Protein AF-A0A2G5SIF4-F1 (afdb_monomer)

Structure (mmCIF, N/CA/C/O backbone):
data_AF-A0A2G5SIF4-F1
#
_entry.id   AF-A0A2G5SIF4-F1
#
loop_
_atom_site.group_PDB
_atom_site.id
_atom_site.type_symbol
_atom_site.label_atom_id
_atom_site.label_alt_id
_atom_site.label_comp_id
_atom_site.label_asym_id
_atom_site.label_entity_id
_atom_site.label_seq_id
_atom_site.pdbx_PDB_ins_code
_atom_site.Cartn_x
_atom_site.Cartn_y
_atom_site.Cartn_z
_atom_site.occupancy
_atom_site.B_iso_or_equiv
_atom_site.auth_seq_id
_atom_site.auth_comp_id
_atom_site.auth_asym_id
_atom_site.auth_atom_id
_atom_site.pdbx_PDB_model_num
ATOM 1 N N . MET A 1 1 ? 8.459 22.445 -14.267 1.00 32.84 1 MET A N 1
ATOM 2 C CA . MET A 1 1 ? 8.542 21.747 -12.961 1.00 32.84 1 MET A CA 1
ATOM 3 C C . MET A 1 1 ? 7.719 20.440 -12.901 1.00 32.84 1 MET A C 1
ATOM 5 O O . MET A 1 1 ? 7.501 19.944 -11.806 1.00 32.84 1 MET A O 1
ATOM 9 N N . LYS A 1 2 ? 7.278 19.852 -14.036 1.00 36.00 2 LYS A N 1
ATOM 10 C CA . LYS A 1 2 ? 6.342 18.701 -14.075 1.00 36.00 2 LYS A CA 1
ATOM 11 C C . LYS A 1 2 ? 6.966 17.329 -14.417 1.00 36.00 2 LYS A C 1
ATOM 13 O O . LYS A 1 2 ? 6.251 16.337 -14.347 1.00 36.00 2 LYS A O 1
ATOM 18 N N . ASP A 1 3 ? 8.260 17.244 -14.741 1.00 45.50 3 ASP A N 1
ATOM 19 C CA . ASP A 1 3 ? 8.836 16.005 -15.308 1.00 45.50 3 ASP A CA 1
ATOM 20 C C . ASP A 1 3 ? 9.662 15.147 -14.332 1.00 45.50 3 ASP A C 1
ATOM 22 O O . ASP A 1 3 ? 9.713 13.929 -14.488 1.00 45.50 3 ASP A O 1
ATOM 26 N N . ALA A 1 4 ? 10.202 15.728 -13.255 1.00 43.22 4 ALA A N 1
ATOM 27 C CA . ALA A 1 4 ? 11.100 15.023 -12.329 1.00 43.22 4 ALA A CA 1
ATOM 28 C C . ALA A 1 4 ? 10.438 13.890 -11.508 1.00 43.22 4 ALA A C 1
ATOM 30 O O . ALA A 1 4 ? 11.137 13.067 -10.922 1.00 43.22 4 ALA A O 1
ATOM 31 N N . SER A 1 5 ? 9.102 13.828 -11.425 1.00 51.75 5 SER A N 1
ATOM 32 C CA . SER A 1 5 ? 8.394 12.795 -10.645 1.00 51.75 5 SER A CA 1
ATOM 33 C C . SER A 1 5 ? 8.294 11.442 -11.358 1.00 51.75 5 SER A C 1
ATOM 35 O O . SER A 1 5 ? 8.234 10.402 -10.710 1.00 51.75 5 SER A O 1
ATOM 37 N N . TRP A 1 6 ? 8.341 11.416 -12.689 1.00 52.66 6 TRP A N 1
ATOM 38 C CA . TRP A 1 6 ? 8.157 10.181 -13.462 1.00 52.66 6 TRP A CA 1
ATOM 39 C C . TRP A 1 6 ? 9.467 9.521 -13.905 1.00 52.66 6 TRP A C 1
ATOM 41 O O . TRP A 1 6 ? 9.487 8.329 -14.219 1.00 52.66 6 TRP A O 1
ATOM 51 N N . GLU A 1 7 ? 10.576 10.262 -13.871 1.00 56.25 7 GLU A N 1
ATOM 52 C CA . GLU A 1 7 ? 11.922 9.755 -14.170 1.00 56.25 7 GLU A CA 1
ATOM 53 C C . GLU A 1 7 ? 12.342 8.614 -13.228 1.00 56.25 7 GLU A C 1
ATOM 55 O O . GLU A 1 7 ? 13.034 7.685 -13.647 1.00 56.25 7 GLU A O 1
ATOM 60 N N . GLY A 1 8 ? 11.866 8.620 -11.977 1.00 56.75 8 GLY A N 1
ATOM 61 C CA . GLY A 1 8 ? 12.125 7.549 -11.010 1.00 56.75 8 GLY A CA 1
ATOM 62 C C . GLY A 1 8 ? 11.567 6.194 -11.454 1.00 56.75 8 GLY A C 1
ATOM 63 O O . GLY A 1 8 ? 12.302 5.214 -11.460 1.00 56.75 8 GLY A O 1
ATOM 64 N N . LEU A 1 9 ? 10.307 6.130 -11.900 1.00 56.56 9 LEU A N 1
ATOM 65 C CA . LEU A 1 9 ? 9.725 4.883 -12.415 1.00 56.56 9 LEU A CA 1
ATOM 66 C C . LEU A 1 9 ? 10.326 4.490 -13.770 1.00 56.56 9 LEU A C 1
ATOM 68 O O . LEU A 1 9 ? 10.638 3.324 -13.982 1.00 56.56 9 LEU A O 1
ATOM 72 N N . SER A 1 10 ? 10.542 5.452 -14.673 1.00 54.28 10 SER A N 1
ATOM 73 C CA . SER A 1 10 ? 11.181 5.181 -15.968 1.00 54.28 10 SER A CA 1
ATOM 74 C C . SER A 1 10 ? 12.583 4.585 -15.787 1.00 54.28 10 SER A C 1
ATOM 76 O O . SER A 1 10 ? 12.900 3.555 -16.375 1.00 54.28 10 SER A O 1
ATOM 78 N N . SER A 1 11 ? 13.402 5.149 -14.894 1.00 56.66 11 SER A N 1
ATOM 79 C CA . SER A 1 11 ? 14.743 4.625 -14.604 1.00 56.66 11 SER A CA 1
ATOM 80 C C . SER A 1 11 ? 14.734 3.228 -13.973 1.00 56.66 11 SER A C 1
ATOM 82 O O . SER A 1 11 ? 15.665 2.463 -14.225 1.00 56.66 11 SER A O 1
ATOM 84 N N . MET A 1 12 ? 13.682 2.848 -13.232 1.00 58.16 12 MET A N 1
ATOM 85 C CA . MET A 1 12 ? 13.512 1.458 -12.789 1.00 58.16 12 MET A CA 1
ATOM 86 C C . MET A 1 12 ? 13.312 0.502 -13.967 1.00 58.16 12 MET A C 1
ATOM 88 O O . MET A 1 12 ? 13.787 -0.629 -13.913 1.00 58.16 12 MET A O 1
ATOM 92 N N . VAL A 1 13 ? 12.612 0.941 -15.021 1.00 51.81 13 VAL A N 1
ATOM 93 C CA . VAL A 1 13 ? 12.235 0.076 -16.149 1.00 51.81 13 VAL A CA 1
ATOM 94 C C . VAL A 1 13 ? 13.244 0.104 -17.305 1.00 51.81 13 VAL A C 1
ATOM 96 O O . VAL A 1 13 ? 13.368 -0.870 -18.036 1.00 51.81 13 VAL A O 1
ATOM 99 N N . VAL A 1 14 ? 14.033 1.171 -17.452 1.00 44.25 14 VAL A N 1
ATOM 100 C CA . VAL A 1 14 ? 15.024 1.337 -18.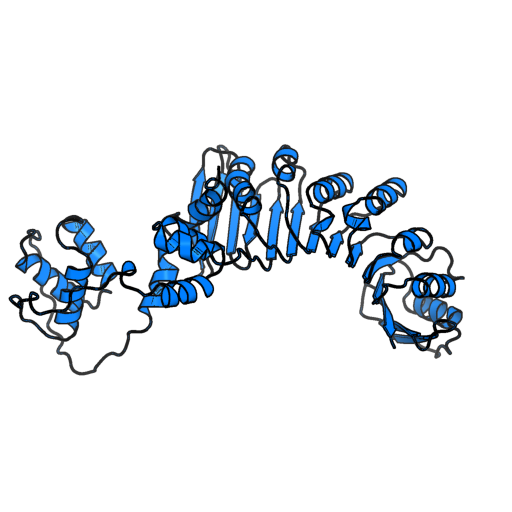539 1.00 44.25 14 VAL A CA 1
ATOM 101 C C . VAL A 1 14 ? 16.306 0.500 -18.330 1.00 44.25 14 VAL A C 1
ATOM 103 O O . VAL A 1 14 ? 17.161 0.425 -19.219 1.00 44.25 14 VAL A O 1
ATOM 106 N N . SER A 1 15 ? 16.440 -0.221 -17.206 1.00 41.44 15 SER A N 1
ATOM 107 C CA . SER A 1 15 ? 17.472 -1.262 -17.092 1.00 41.44 15 SER A CA 1
ATOM 108 C C . SER A 1 15 ? 17.256 -2.306 -18.202 1.00 41.44 15 SER A C 1
ATOM 110 O O . SER A 1 15 ? 16.169 -2.863 -18.340 1.00 41.44 15 SER A O 1
ATOM 112 N N . HIS A 1 16 ? 18.269 -2.517 -19.052 1.00 36.81 16 HIS A N 1
ATOM 113 C CA . HIS A 1 16 ? 18.190 -3.178 -20.372 1.00 36.81 16 HIS A CA 1
ATOM 114 C C . HIS A 1 16 ? 17.615 -4.620 -20.395 1.00 36.81 16 HIS A C 1
ATOM 116 O O . HIS A 1 16 ? 17.480 -5.217 -21.461 1.00 36.81 16 HIS A O 1
ATOM 122 N N . SER A 1 17 ? 17.256 -5.192 -19.247 1.00 38.34 17 SER A N 1
ATOM 123 C CA . SER A 1 17 ? 16.658 -6.522 -19.074 1.00 38.34 17 SER A CA 1
ATOM 124 C C . SER A 1 17 ? 15.122 -6.541 -19.085 1.00 38.34 17 SER A C 1
ATOM 126 O O . SER A 1 17 ? 14.536 -7.597 -19.316 1.00 38.34 17 SER A O 1
ATOM 128 N N . LEU A 1 18 ? 14.452 -5.406 -18.848 1.00 39.19 18 LEU A N 1
ATOM 129 C CA . LEU A 1 18 ? 12.991 -5.343 -18.660 1.00 39.19 18 LEU A CA 1
ATOM 130 C C . LEU A 1 18 ? 12.200 -5.188 -19.972 1.00 39.19 18 LEU A C 1
ATOM 132 O O . LEU A 1 18 ? 10.973 -5.184 -19.964 1.00 39.19 18 LEU A O 1
ATOM 136 N N . ILE A 1 19 ? 12.900 -5.109 -21.108 1.00 41.94 19 ILE A N 1
ATOM 137 C CA . ILE A 1 19 ? 12.333 -4.934 -22.458 1.00 41.94 19 ILE A CA 1
ATOM 138 C C . ILE A 1 19 ? 11.740 -6.255 -23.001 1.00 41.94 19 ILE A C 1
ATOM 140 O O . ILE A 1 19 ? 10.790 -6.260 -23.784 1.00 41.94 19 ILE A O 1
ATOM 144 N N . LEU A 1 20 ? 12.273 -7.397 -22.557 1.00 37.75 20 LEU A N 1
ATOM 145 C CA . LEU A 1 20 ? 11.946 -8.736 -23.068 1.00 37.75 20 LEU A CA 1
ATOM 146 C C . LEU A 1 20 ? 10.493 -9.218 -22.832 1.00 37.75 20 LEU A C 1
ATOM 148 O O . LEU A 1 20 ? 9.944 -9.846 -23.741 1.00 37.75 20 LEU A O 1
ATOM 152 N N . PRO A 1 21 ? 9.835 -8.967 -21.680 1.00 40.22 21 PRO A N 1
ATOM 153 C CA . PRO A 1 21 ? 8.521 -9.556 -21.393 1.00 40.22 21 PRO A CA 1
ATOM 154 C C . PRO A 1 21 ? 7.366 -8.943 -22.199 1.00 40.22 21 PRO A C 1
ATOM 156 O O . PRO A 1 21 ? 6.458 -9.666 -22.612 1.00 40.22 21 PRO A O 1
ATOM 159 N N . VAL A 1 22 ? 7.408 -7.630 -22.462 1.00 39.03 22 VAL A N 1
ATOM 160 C CA . VAL A 1 22 ? 6.362 -6.919 -23.224 1.00 39.03 22 VAL A CA 1
ATOM 161 C C . VAL A 1 22 ? 6.399 -7.331 -24.698 1.00 39.03 22 VAL A C 1
ATOM 163 O O . VAL A 1 22 ? 5.361 -7.636 -25.281 1.00 39.03 22 VAL A O 1
ATOM 166 N N . TYR A 1 23 ? 7.601 -7.453 -25.270 1.00 36.59 23 TYR A N 1
ATOM 167 C CA . TYR A 1 23 ? 7.795 -7.952 -26.633 1.00 36.59 23 TYR A CA 1
ATOM 168 C C . TYR A 1 23 ? 7.363 -9.422 -26.783 1.00 36.59 23 TYR A C 1
ATOM 170 O O . TYR A 1 23 ? 6.705 -9.779 -27.758 1.00 36.59 23 TYR A O 1
ATOM 178 N N . ARG A 1 24 ? 7.651 -10.285 -25.793 1.00 35.28 24 ARG A N 1
ATOM 179 C CA . ARG A 1 24 ? 7.258 -11.708 -25.833 1.00 35.28 24 ARG A CA 1
ATOM 180 C C . ARG A 1 24 ? 5.745 -11.927 -25.837 1.00 35.28 24 ARG A C 1
ATOM 182 O O . ARG A 1 24 ? 5.283 -12.825 -26.533 1.00 35.28 24 ARG A O 1
ATOM 189 N N . ARG A 1 2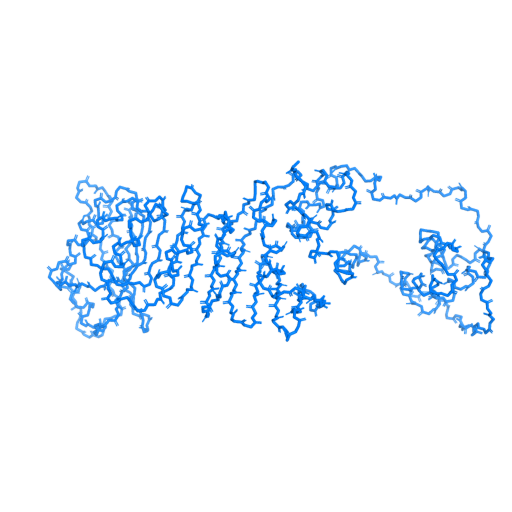5 ? 4.968 -11.128 -25.092 1.00 35.59 25 ARG A N 1
ATOM 190 C CA . ARG A 1 25 ? 3.496 -11.244 -25.096 1.00 35.59 25 ARG A CA 1
ATOM 191 C C . ARG A 1 25 ? 2.869 -10.855 -26.437 1.00 35.59 25 ARG A C 1
ATOM 193 O O . ARG A 1 25 ? 1.832 -11.407 -26.778 1.00 35.59 25 ARG A O 1
ATOM 200 N N . LEU A 1 26 ? 3.501 -9.963 -27.198 1.00 35.75 26 LEU A N 1
ATOM 201 C CA . LEU A 1 26 ? 3.040 -9.575 -28.536 1.00 35.75 26 LEU A CA 1
ATOM 202 C C . LEU A 1 26 ? 3.408 -10.612 -29.613 1.00 35.75 26 LEU A C 1
ATOM 204 O O . LEU A 1 26 ? 2.636 -10.818 -30.541 1.00 35.75 26 LEU A O 1
ATOM 208 N N . ILE A 1 27 ? 4.544 -11.304 -29.468 1.00 36.66 27 ILE A N 1
ATOM 209 C CA . ILE A 1 27 ? 5.051 -12.271 -30.463 1.00 36.66 27 ILE A CA 1
ATOM 210 C C . ILE A 1 27 ? 4.346 -13.642 -30.395 1.00 36.66 27 ILE A C 1
ATOM 212 O O . ILE A 1 27 ? 4.272 -14.351 -31.394 1.00 36.66 27 ILE A O 1
ATOM 216 N N . LEU A 1 28 ? 3.789 -14.041 -29.247 1.00 30.17 28 LEU A N 1
ATOM 217 C CA . LEU A 1 28 ? 3.235 -15.396 -29.055 1.00 30.17 28 LEU A CA 1
ATOM 218 C C . LEU A 1 28 ? 1.929 -15.702 -29.823 1.00 30.17 28 LEU A C 1
ATOM 220 O O . LEU A 1 28 ? 1.445 -16.827 -29.752 1.00 30.17 28 LEU A O 1
ATOM 224 N N . LEU A 1 29 ? 1.372 -14.752 -30.580 1.00 30.72 29 LEU A N 1
ATOM 225 C CA . LEU A 1 29 ? 0.118 -14.923 -31.329 1.00 30.72 29 LEU A CA 1
ATOM 226 C C . LEU A 1 29 ? 0.270 -15.540 -32.740 1.00 30.72 29 LEU A C 1
ATOM 228 O O . LEU A 1 29 ? -0.743 -15.712 -33.409 1.00 30.72 29 LEU A O 1
ATOM 232 N N . GLN A 1 30 ? 1.479 -15.890 -33.207 1.00 34.78 30 GLN A N 1
ATOM 233 C CA . GLN A 1 30 ? 1.716 -16.242 -34.626 1.00 34.78 30 GLN A CA 1
ATOM 234 C C . GLN A 1 30 ? 2.180 -17.680 -34.949 1.00 34.78 30 GLN A C 1
ATOM 236 O O . GLN A 1 30 ? 2.538 -17.949 -36.091 1.00 34.78 30 GLN A O 1
ATOM 241 N N . PHE A 1 31 ? 2.159 -18.645 -34.025 1.00 34.97 31 PHE A N 1
ATOM 242 C CA . PHE A 1 31 ? 2.764 -19.963 -34.304 1.00 34.97 31 PHE A CA 1
ATOM 243 C C . PHE A 1 31 ? 1.753 -21.062 -34.691 1.00 34.97 31 PHE A C 1
ATOM 245 O O . PHE A 1 31 ? 1.164 -21.704 -33.824 1.00 34.97 31 PHE A O 1
ATOM 252 N N . TYR A 1 32 ? 1.630 -21.342 -35.997 1.00 32.59 32 TYR A N 1
ATOM 253 C CA . TYR A 1 32 ? 1.151 -22.622 -36.547 1.00 32.59 32 TYR A CA 1
ATOM 254 C C . TYR A 1 32 ? 2.157 -23.116 -37.602 1.00 32.59 32 TYR A C 1
ATOM 256 O O . TYR A 1 32 ? 2.567 -22.341 -38.459 1.00 32.59 32 TYR A O 1
ATOM 264 N N . ILE A 1 33 ? 2.588 -24.380 -37.522 1.00 40.59 33 ILE A N 1
ATOM 265 C CA . ILE A 1 33 ? 3.642 -24.970 -38.375 1.00 40.59 33 ILE A CA 1
ATOM 266 C C . ILE A 1 33 ? 2.988 -25.856 -39.453 1.00 40.59 33 ILE A C 1
ATOM 268 O O . ILE A 1 33 ? 2.401 -26.877 -39.088 1.00 40.59 33 ILE A O 1
ATOM 272 N N . PRO A 1 34 ? 3.094 -25.544 -40.761 1.00 32.78 34 PRO A N 1
ATOM 273 C CA . PRO A 1 34 ? 2.599 -26.428 -41.815 1.00 32.78 34 PRO A CA 1
ATOM 274 C C . PRO A 1 34 ? 3.562 -27.604 -42.116 1.00 32.78 34 PRO A C 1
ATOM 276 O O . PRO A 1 34 ? 4.774 -27.393 -42.187 1.00 32.78 34 PRO A O 1
ATOM 279 N N . PRO A 1 35 ? 3.069 -28.839 -42.351 1.00 33.56 35 PRO A N 1
ATOM 280 C CA . PRO A 1 35 ? 3.905 -30.049 -42.442 1.00 33.56 35 PRO A CA 1
ATOM 281 C C . PRO A 1 35 ? 4.745 -30.271 -43.720 1.00 33.56 35 PRO A C 1
ATOM 283 O O . PRO A 1 35 ? 5.368 -31.326 -43.826 1.00 33.56 35 PRO A O 1
ATOM 286 N N . TRP A 1 36 ? 4.752 -29.373 -44.713 1.00 38.34 36 TRP A N 1
ATOM 287 C CA . TRP A 1 36 ? 5.192 -29.717 -46.084 1.00 38.34 36 TRP A CA 1
ATOM 288 C C . TRP A 1 36 ? 6.497 -29.081 -46.607 1.00 38.34 36 TRP A C 1
ATOM 290 O O . TRP A 1 36 ? 6.801 -29.266 -47.785 1.00 38.34 36 TRP A O 1
ATOM 300 N N . LEU A 1 37 ? 7.316 -28.384 -45.804 1.00 36.91 37 LEU A N 1
ATOM 301 C CA . LEU A 1 37 ? 8.562 -27.790 -46.333 1.00 36.91 37 LEU A CA 1
ATOM 302 C C . LEU A 1 37 ? 9.764 -28.772 -46.370 1.00 36.91 37 LEU A C 1
ATOM 304 O O . LEU A 1 37 ? 10.088 -29.387 -45.348 1.00 36.91 37 LEU A O 1
ATOM 308 N N . PRO A 1 38 ? 10.488 -28.908 -47.504 1.00 34.62 38 PRO A N 1
ATOM 309 C CA . PRO A 1 38 ? 11.633 -29.813 -47.617 1.00 34.62 38 PRO A CA 1
ATOM 310 C C . PRO A 1 38 ? 12.871 -29.317 -46.850 1.00 34.62 38 PRO A C 1
ATOM 312 O O . PRO A 1 38 ? 13.328 -28.189 -47.026 1.00 34.62 38 PRO A O 1
ATOM 315 N N . LYS A 1 39 ? 13.497 -30.210 -46.071 1.00 38.00 39 LYS A N 1
ATOM 316 C CA . LYS A 1 39 ? 14.806 -29.991 -45.428 1.00 38.00 39 LYS A CA 1
ATOM 317 C C . LYS A 1 39 ? 15.917 -29.897 -46.483 1.00 38.00 39 LYS A C 1
ATOM 319 O O . LYS A 1 39 ? 16.439 -30.923 -46.918 1.00 38.00 39 LYS A O 1
ATOM 324 N N . ARG A 1 40 ? 16.335 -28.687 -46.868 1.00 37.34 40 ARG A N 1
ATOM 325 C CA . ARG A 1 40 ? 17.615 -28.483 -47.573 1.00 37.34 40 ARG A CA 1
ATOM 326 C C . ARG A 1 40 ? 18.732 -28.245 -46.554 1.00 37.34 40 ARG A C 1
ATOM 328 O O . ARG A 1 40 ? 18.628 -27.384 -45.689 1.00 37.34 40 ARG A O 1
ATOM 335 N N . LEU A 1 41 ? 19.790 -29.052 -46.651 1.00 36.09 41 LEU A N 1
ATOM 336 C CA . LEU A 1 41 ? 20.982 -29.004 -45.801 1.00 36.09 41 LEU A CA 1
ATOM 337 C C . LEU A 1 41 ? 21.626 -27.610 -45.833 1.00 36.09 41 LEU A C 1
ATOM 339 O O . LEU A 1 41 ? 22.068 -27.150 -46.886 1.00 36.09 41 LEU A O 1
ATOM 343 N N . ALA A 1 42 ? 21.705 -26.968 -44.665 1.00 37.22 42 ALA A N 1
ATOM 344 C CA . ALA A 1 42 ? 22.407 -25.708 -44.461 1.00 37.22 42 ALA A CA 1
ATOM 345 C C . ALA A 1 42 ? 23.883 -25.850 -44.871 1.00 37.22 42 ALA A C 1
ATOM 347 O O . ALA A 1 42 ? 24.648 -26.603 -44.263 1.00 37.22 42 ALA A O 1
ATOM 348 N N . LYS A 1 43 ? 24.297 -25.119 -45.910 1.00 38.94 43 LYS A N 1
ATOM 349 C CA . LYS A 1 43 ? 25.702 -25.045 -46.318 1.00 38.94 43 LYS A CA 1
ATOM 350 C C . LYS A 1 43 ? 26.429 -24.115 -45.344 1.00 38.94 43 LYS A C 1
ATOM 352 O O . LYS A 1 43 ? 26.013 -22.982 -45.119 1.00 38.94 43 LYS A O 1
ATOM 357 N N . LYS A 1 44 ? 27.507 -24.606 -44.731 1.00 35.94 44 LYS A N 1
ATOM 358 C CA . LYS A 1 44 ? 28.329 -23.853 -43.772 1.00 35.94 44 LYS A CA 1
ATOM 359 C C . LYS A 1 44 ? 28.973 -22.660 -44.501 1.00 35.94 44 LYS A C 1
ATOM 361 O O . LYS A 1 44 ? 29.830 -22.871 -45.355 1.00 35.94 44 LYS A O 1
ATOM 366 N N . MET A 1 45 ? 28.551 -21.428 -44.204 1.00 42.81 45 MET A N 1
ATOM 367 C CA . MET A 1 45 ? 29.215 -20.219 -44.712 1.00 42.81 45 MET A CA 1
ATOM 368 C C . MET A 1 45 ? 30.546 -20.027 -43.977 1.00 42.81 45 MET A C 1
ATOM 370 O O . MET A 1 45 ? 30.571 -19.942 -42.752 1.00 42.81 45 MET A O 1
ATOM 374 N N . SER A 1 46 ? 31.646 -19.983 -44.730 1.00 41.56 46 SER A N 1
ATOM 375 C CA . SER A 1 46 ? 33.012 -19.748 -44.238 1.00 41.56 46 SER A CA 1
ATOM 376 C C . SER A 1 46 ? 33.643 -18.469 -44.807 1.00 41.56 46 SER A C 1
ATOM 378 O O . SER A 1 46 ? 34.856 -18.306 -44.721 1.00 41.56 46 SER A O 1
ATOM 380 N N . ALA A 1 47 ? 32.849 -17.584 -45.416 1.00 47.03 47 ALA A N 1
ATOM 381 C CA . ALA A 1 47 ? 33.308 -16.328 -46.009 1.00 47.03 47 ALA A CA 1
ATOM 382 C C . ALA A 1 47 ? 32.835 -15.119 -45.175 1.00 47.03 47 ALA A C 1
ATOM 384 O O . ALA A 1 47 ? 31.771 -15.208 -44.552 1.00 47.03 47 ALA A O 1
ATOM 385 N N . PRO A 1 48 ? 33.592 -14.003 -45.148 1.00 55.97 48 PRO A N 1
ATOM 386 C CA . PRO A 1 48 ? 33.123 -12.763 -44.541 1.00 55.97 48 PRO A CA 1
ATOM 387 C C . PRO A 1 48 ? 31.856 -12.293 -45.263 1.00 55.97 48 PRO A C 1
ATOM 389 O O . PRO A 1 48 ? 31.836 -12.231 -46.489 1.00 55.97 48 PRO A O 1
ATOM 392 N N . ILE A 1 49 ? 30.799 -11.994 -44.504 1.00 60.19 49 ILE A N 1
ATOM 393 C CA . ILE A 1 49 ? 29.561 -11.430 -45.052 1.00 60.19 49 ILE A CA 1
ATOM 394 C C . ILE A 1 49 ? 29.904 -10.020 -45.528 1.00 60.19 49 ILE A C 1
ATOM 396 O O . ILE A 1 49 ? 30.218 -9.153 -44.711 1.00 60.19 49 ILE A O 1
ATOM 400 N N . ASN A 1 50 ? 29.893 -9.804 -46.840 1.00 62.22 50 ASN A N 1
ATOM 401 C CA . ASN A 1 50 ? 29.978 -8.463 -47.394 1.00 62.22 50 ASN A CA 1
ATOM 402 C C . ASN A 1 50 ? 28.616 -7.776 -47.190 1.00 62.22 50 ASN A C 1
ATOM 404 O O . ASN A 1 50 ? 27.584 -8.441 -47.190 1.00 62.22 50 ASN A O 1
ATOM 408 N N . THR A 1 51 ? 28.571 -6.455 -47.024 1.00 73.00 51 THR A N 1
ATOM 409 C CA . THR A 1 51 ? 27.307 -5.714 -46.820 1.00 73.00 51 THR A CA 1
ATOM 410 C C . THR A 1 51 ? 26.476 -5.575 -48.102 1.00 73.00 51 THR A C 1
ATOM 412 O O . THR A 1 51 ? 25.577 -4.739 -48.171 1.00 73.00 51 THR A O 1
ATOM 415 N N . ASN A 1 52 ? 26.766 -6.377 -49.133 1.00 81.75 52 ASN A N 1
ATOM 416 C CA . ASN A 1 52 ? 25.948 -6.421 -50.335 1.00 81.75 52 ASN A CA 1
ATOM 417 C C . ASN A 1 52 ? 24.612 -7.133 -50.042 1.00 81.75 52 ASN A C 1
ATOM 419 O O . ASN A 1 52 ? 24.510 -8.010 -49.184 1.00 81.75 52 ASN A O 1
ATOM 423 N N . ASP A 1 53 ? 23.573 -6.724 -50.762 1.00 84.31 53 ASP A N 1
ATOM 424 C CA . ASP A 1 53 ? 22.193 -7.151 -50.523 1.00 84.31 53 ASP A CA 1
ATOM 425 C C . ASP A 1 53 ? 22.001 -8.679 -50.647 1.00 84.31 53 ASP A C 1
ATOM 427 O O . ASP A 1 53 ? 21.315 -9.303 -49.834 1.00 84.31 53 ASP A O 1
ATOM 431 N N . HIS A 1 54 ? 22.693 -9.313 -51.596 1.00 88.00 54 HIS A N 1
ATOM 432 C CA . HIS A 1 54 ? 22.604 -10.754 -51.836 1.00 88.00 54 HIS A CA 1
ATOM 433 C C . HIS A 1 54 ? 23.214 -11.595 -50.694 1.00 88.00 54 HIS A C 1
ATOM 435 O O . HIS A 1 54 ? 22.648 -12.620 -50.295 1.00 88.00 54 HIS A O 1
ATOM 441 N N . ASP A 1 55 ? 24.349 -11.177 -50.129 1.00 88.69 55 ASP A N 1
ATOM 442 C CA . ASP A 1 55 ? 25.007 -11.871 -49.016 1.00 88.69 55 ASP A CA 1
ATOM 443 C C . ASP A 1 55 ? 24.186 -11.753 -47.725 1.00 88.69 55 ASP A C 1
ATOM 445 O O . ASP A 1 55 ? 24.052 -12.733 -46.983 1.00 88.69 55 ASP A O 1
ATOM 449 N N . LEU A 1 56 ? 23.560 -10.592 -47.490 1.00 90.38 56 LEU A N 1
ATOM 450 C CA . LEU A 1 56 ? 22.623 -10.394 -46.381 1.00 90.38 56 LEU A CA 1
ATOM 451 C C . LEU A 1 56 ? 21.406 -11.318 -46.517 1.00 90.38 56 LEU A C 1
ATOM 453 O O . LEU A 1 56 ? 21.084 -12.045 -45.576 1.00 90.38 56 LEU A O 1
ATOM 457 N N . LYS A 1 57 ? 20.770 -11.372 -47.694 1.00 92.50 57 LYS A N 1
ATOM 458 C CA . LYS A 1 57 ? 19.643 -12.283 -47.973 1.00 92.50 57 LYS A CA 1
ATOM 459 C C . LYS A 1 57 ? 20.030 -13.754 -47.812 1.00 92.50 57 LYS A C 1
ATOM 461 O O . LYS A 1 57 ? 19.301 -14.520 -47.184 1.00 92.50 57 LYS A O 1
ATOM 466 N N . THR A 1 58 ? 21.219 -14.138 -48.279 1.00 92.31 58 THR A N 1
ATOM 467 C CA . THR A 1 58 ? 21.754 -15.500 -48.111 1.00 92.31 58 THR A CA 1
ATOM 468 C C . THR A 1 58 ? 21.921 -15.854 -46.632 1.00 92.31 58 THR A C 1
ATOM 470 O O . THR A 1 58 ? 21.582 -16.964 -46.212 1.00 92.31 58 THR A O 1
ATOM 473 N N . TYR A 1 59 ? 22.409 -14.916 -45.817 1.00 92.19 59 TYR A N 1
ATOM 474 C CA . TYR A 1 59 ? 22.490 -15.102 -44.371 1.00 92.19 59 TYR A CA 1
ATOM 475 C C . TYR A 1 59 ? 21.102 -15.277 -43.738 1.00 92.19 59 TYR A C 1
ATOM 477 O O . TYR A 1 59 ? 20.907 -16.215 -42.963 1.00 92.19 59 TYR A O 1
ATOM 485 N N . ILE A 1 60 ? 20.135 -14.416 -44.081 1.00 93.44 60 ILE A N 1
ATOM 486 C CA . ILE A 1 60 ? 18.760 -14.477 -43.556 1.00 93.44 60 ILE A CA 1
ATOM 487 C C . ILE A 1 60 ? 18.137 -15.840 -43.867 1.00 93.44 60 ILE A C 1
ATOM 489 O O . ILE A 1 60 ? 17.663 -16.522 -42.959 1.00 93.44 60 ILE A O 1
ATOM 493 N N . MET A 1 61 ? 18.223 -16.279 -45.123 1.00 92.75 61 MET A N 1
ATOM 494 C CA . MET A 1 61 ? 17.753 -17.589 -45.575 1.00 92.75 61 MET A CA 1
ATOM 495 C C . MET A 1 61 ? 18.392 -18.741 -44.780 1.00 92.75 61 MET A C 1
ATOM 497 O O . MET A 1 61 ? 17.714 -19.691 -44.386 1.00 92.75 61 MET A O 1
ATOM 501 N N . ASN A 1 62 ? 19.694 -18.660 -44.493 1.00 91.75 62 ASN A N 1
ATOM 502 C CA . ASN A 1 62 ? 20.380 -19.666 -43.683 1.00 91.75 62 ASN A CA 1
ATOM 503 C C . ASN A 1 62 ? 19.914 -19.677 -42.220 1.00 91.75 62 ASN A C 1
ATOM 505 O O . ASN A 1 62 ? 19.871 -20.747 -41.615 1.00 91.75 62 ASN A O 1
ATOM 509 N N . GLU A 1 63 ? 19.581 -18.527 -41.627 1.00 92.94 63 GLU A N 1
ATOM 510 C CA . GLU A 1 63 ? 19.009 -18.483 -40.274 1.00 92.94 63 GLU A CA 1
ATOM 511 C C . GLU A 1 63 ? 17.569 -19.018 -40.238 1.00 92.94 63 GLU A C 1
ATOM 513 O O . GLU A 1 63 ? 17.223 -19.735 -39.296 1.00 92.94 63 GLU A O 1
ATOM 518 N N . VAL A 1 64 ? 16.770 -18.769 -41.283 1.00 91.44 64 VAL A N 1
ATOM 519 C CA . VAL A 1 64 ? 15.441 -19.380 -41.471 1.00 91.44 64 VAL A CA 1
ATOM 520 C C . VAL A 1 64 ? 15.549 -20.904 -41.538 1.00 91.44 64 VAL A C 1
ATOM 522 O O . VAL A 1 64 ? 14.840 -21.602 -40.817 1.00 91.44 64 VAL A O 1
ATOM 525 N N . ALA A 1 65 ? 16.493 -21.438 -42.322 1.00 89.56 65 ALA A N 1
ATOM 526 C CA . ALA A 1 65 ? 16.729 -22.882 -42.428 1.00 89.56 65 ALA A CA 1
ATOM 527 C C . ALA A 1 65 ? 17.176 -23.529 -41.100 1.00 89.56 65 ALA A C 1
ATOM 529 O O . ALA A 1 65 ? 17.000 -24.732 -40.897 1.00 89.56 65 ALA A O 1
ATOM 530 N N . LYS A 1 66 ? 17.756 -22.739 -40.186 1.00 90.06 66 LYS A N 1
ATOM 531 C CA . LYS A 1 66 ? 18.100 -23.158 -38.817 1.00 90.06 66 LYS A CA 1
ATOM 532 C C . LYS A 1 66 ? 16.944 -22.996 -37.828 1.00 90.06 66 LYS A C 1
ATOM 534 O O . LYS A 1 66 ? 17.104 -23.390 -36.675 1.00 90.06 66 LYS A O 1
ATOM 539 N N . TYR A 1 67 ? 15.816 -22.423 -38.248 1.00 86.75 67 TYR A N 1
ATOM 540 C CA . TYR A 1 67 ? 14.681 -22.072 -37.393 1.00 86.75 67 TYR A CA 1
ATOM 541 C C . TYR A 1 67 ? 15.064 -21.145 -36.223 1.00 86.75 67 TYR A C 1
ATOM 543 O O . TYR A 1 67 ? 14.464 -21.204 -35.148 1.00 86.75 67 TYR A O 1
ATOM 551 N N . THR A 1 68 ? 16.073 -20.284 -36.408 1.00 86.25 68 THR A N 1
ATOM 552 C CA . THR A 1 68 ? 16.435 -19.280 -35.397 1.00 86.25 68 THR A CA 1
ATOM 553 C C . THR A 1 68 ? 15.380 -18.163 -35.403 1.00 86.25 68 THR A C 1
ATOM 555 O O . THR A 1 68 ? 15.228 -17.531 -36.443 1.00 86.25 68 THR A O 1
ATOM 558 N N . PRO A 1 69 ? 14.722 -17.821 -34.276 1.00 88.75 69 PRO A N 1
ATOM 559 C CA . PRO A 1 69 ? 13.727 -16.742 -34.228 1.00 88.75 69 PRO A CA 1
ATOM 560 C C . PRO A 1 69 ? 14.194 -15.443 -34.909 1.00 88.75 69 PRO A C 1
ATOM 562 O O . PRO A 1 69 ? 15.343 -15.035 -34.725 1.00 88.75 69 PRO A O 1
ATOM 565 N N . SER A 1 70 ? 13.308 -14.775 -35.661 1.00 89.31 70 SER A N 1
ATOM 566 C CA . SER A 1 70 ? 13.646 -13.625 -36.527 1.00 89.31 70 SER A CA 1
ATOM 567 C C . SER A 1 70 ? 14.469 -12.552 -35.803 1.00 89.31 70 SER A C 1
ATOM 569 O O . SER A 1 70 ? 15.548 -12.168 -36.256 1.00 89.31 70 SER A O 1
ATOM 571 N N . TYR A 1 71 ? 14.017 -12.129 -34.622 1.00 85.19 71 TYR A N 1
ATOM 572 C CA . TYR A 1 71 ? 14.691 -11.102 -33.832 1.00 85.19 71 TYR A CA 1
ATOM 573 C C . TYR A 1 71 ? 16.070 -11.540 -33.313 1.00 85.19 71 TYR A C 1
ATOM 575 O O . TYR A 1 71 ? 17.003 -10.737 -33.239 1.00 85.19 71 TYR A O 1
ATOM 583 N N . ASP A 1 72 ? 16.245 -12.820 -32.982 1.00 87.38 72 ASP A N 1
ATOM 584 C CA . ASP A 1 72 ? 17.546 -13.351 -32.566 1.00 87.38 72 ASP A CA 1
ATOM 585 C C . ASP A 1 72 ? 18.523 -13.403 -33.743 1.00 87.38 72 ASP A C 1
ATOM 587 O O . ASP A 1 72 ? 19.685 -13.014 -33.599 1.00 87.38 72 ASP A O 1
ATOM 591 N N . SER A 1 73 ? 18.038 -13.814 -34.913 1.00 91.56 73 SER A N 1
ATOM 592 C CA . SER A 1 73 ? 18.786 -13.828 -36.173 1.00 91.56 73 SER A CA 1
ATOM 593 C C . SER A 1 73 ? 19.256 -12.428 -36.572 1.00 91.56 73 SER A C 1
ATOM 595 O O . SER A 1 73 ? 20.434 -12.246 -36.893 1.00 91.56 73 SER A O 1
ATOM 597 N N . TYR A 1 74 ? 18.378 -11.427 -36.456 1.00 90.19 74 TYR A N 1
ATOM 598 C CA . TYR A 1 74 ? 18.701 -10.021 -36.700 1.00 90.19 74 TYR A CA 1
ATOM 599 C C . TYR A 1 74 ? 19.797 -9.513 -35.761 1.00 90.19 74 TYR A C 1
ATOM 601 O O . TYR A 1 74 ? 20.805 -8.973 -36.211 1.00 90.19 74 TYR A O 1
ATOM 609 N N . ARG A 1 75 ? 19.669 -9.752 -34.447 1.00 88.81 75 ARG A N 1
ATOM 610 C CA . ARG A 1 75 ? 20.690 -9.327 -33.473 1.00 88.81 75 ARG A CA 1
ATOM 611 C C . ARG A 1 75 ? 22.052 -9.962 -33.738 1.00 88.81 75 ARG A C 1
ATOM 613 O O . ARG A 1 75 ? 23.072 -9.309 -33.521 1.00 88.81 75 ARG A O 1
ATOM 620 N N . LYS A 1 76 ? 22.092 -11.224 -34.181 1.00 91.81 76 LYS A N 1
ATOM 621 C CA . LYS A 1 76 ? 23.344 -11.875 -34.597 1.00 91.81 76 LYS A CA 1
ATOM 622 C C . LYS A 1 76 ? 23.934 -11.190 -35.828 1.00 91.81 76 LYS A C 1
ATOM 624 O O . LYS A 1 76 ? 25.124 -10.898 -35.817 1.00 91.81 76 LYS A O 1
ATOM 629 N N . LEU A 1 77 ? 23.113 -10.884 -36.835 1.00 90.75 77 LEU A N 1
ATOM 630 C CA . LEU A 1 77 ? 23.559 -10.182 -38.037 1.00 90.75 77 LEU A CA 1
ATOM 631 C C . LEU A 1 77 ? 24.130 -8.799 -37.699 1.00 90.75 77 LEU A C 1
ATOM 633 O O . LEU A 1 77 ? 25.262 -8.512 -38.070 1.00 90.75 77 LEU A O 1
ATOM 637 N N . CYS A 1 78 ? 23.427 -7.981 -36.909 1.00 89.00 78 CYS A N 1
ATOM 638 C CA . CYS A 1 78 ? 23.914 -6.651 -36.522 1.00 89.00 78 CYS A CA 1
ATOM 639 C C . CYS A 1 78 ? 25.250 -6.698 -35.767 1.00 89.00 78 CYS A C 1
ATOM 641 O O . CYS A 1 78 ? 26.075 -5.801 -35.918 1.00 89.00 78 CYS A O 1
ATOM 643 N N . LYS A 1 79 ? 25.498 -7.748 -34.972 1.00 89.88 79 LYS A N 1
ATOM 644 C CA . LYS A 1 79 ? 26.800 -7.956 -34.316 1.00 89.88 79 LYS A CA 1
ATOM 645 C C . LYS A 1 79 ? 27.921 -8.303 -35.299 1.00 89.88 79 LYS A C 1
ATOM 647 O O . LYS A 1 79 ? 29.076 -8.045 -34.983 1.00 89.88 79 LYS A O 1
ATOM 652 N N . LEU A 1 80 ? 27.592 -8.912 -36.439 1.00 88.50 80 LEU A N 1
ATOM 653 C CA . LEU A 1 80 ? 28.554 -9.321 -37.464 1.00 88.50 80 LEU A CA 1
ATOM 654 C C . LEU A 1 80 ? 28.882 -8.186 -38.441 1.00 88.50 80 LEU A C 1
ATOM 656 O O . LEU A 1 80 ? 30.047 -8.024 -38.787 1.00 88.50 80 LEU A O 1
ATOM 660 N N . VAL A 1 81 ? 27.877 -7.423 -38.885 1.00 86.62 81 VAL A N 1
ATOM 661 C CA . VAL A 1 81 ? 28.019 -6.454 -39.995 1.00 86.62 81 VAL A CA 1
ATOM 662 C C . VAL A 1 81 ? 27.636 -5.010 -39.641 1.00 86.62 81 VAL A C 1
ATOM 664 O O . VAL A 1 81 ? 27.731 -4.129 -40.489 1.00 86.62 81 VAL A O 1
ATOM 667 N N . GLY A 1 82 ? 27.228 -4.741 -38.397 1.00 84.50 82 GLY A N 1
ATOM 668 C CA . GLY A 1 82 ? 26.772 -3.423 -37.940 1.00 84.50 82 GLY A CA 1
ATOM 669 C C . GLY A 1 82 ? 25.255 -3.217 -38.050 1.00 84.50 82 GLY A C 1
ATOM 670 O O . GLY A 1 82 ? 24.551 -3.952 -38.742 1.00 84.50 82 GLY A O 1
ATOM 671 N N . TYR A 1 83 ? 24.734 -2.214 -37.333 1.00 81.62 83 TYR A N 1
ATOM 672 C CA . TYR A 1 83 ? 23.293 -1.898 -37.289 1.00 81.62 83 TYR A CA 1
ATOM 673 C C . TYR A 1 83 ? 22.782 -1.147 -38.528 1.00 81.62 83 TYR A C 1
ATOM 675 O O . TYR A 1 83 ? 21.576 -1.111 -38.752 1.00 81.62 83 TYR A O 1
ATOM 683 N N . ASP A 1 84 ? 23.684 -0.594 -39.340 1.00 85.50 84 ASP A N 1
ATOM 684 C CA . ASP A 1 84 ? 23.335 0.171 -40.542 1.00 85.50 84 ASP A CA 1
ATOM 685 C C . ASP A 1 84 ? 23.216 -0.704 -41.803 1.00 85.50 84 ASP A C 1
ATOM 687 O O . ASP A 1 84 ? 22.762 -0.227 -42.839 1.00 85.50 84 ASP A O 1
ATOM 691 N N . ALA A 1 85 ? 23.604 -1.984 -41.728 1.00 86.50 85 ALA A N 1
ATOM 692 C CA . ALA A 1 85 ? 23.632 -2.884 -42.883 1.00 86.50 85 ALA A CA 1
ATOM 693 C C . ALA A 1 85 ? 22.230 -3.233 -43.416 1.00 86.50 85 ALA A C 1
ATOM 695 O O . ALA A 1 85 ? 22.031 -3.325 -44.623 1.00 86.50 85 ALA A O 1
ATOM 696 N N . ILE A 1 86 ? 21.256 -3.437 -42.525 1.00 88.38 86 ILE A N 1
ATOM 697 C CA . ILE A 1 86 ? 19.850 -3.680 -42.869 1.00 88.38 86 ILE A CA 1
ATOM 698 C C . ILE A 1 86 ? 18.967 -3.279 -41.688 1.00 88.38 86 ILE A C 1
ATOM 700 O O . ILE A 1 86 ? 19.282 -3.593 -40.540 1.00 88.38 86 ILE A O 1
ATOM 704 N N . LYS A 1 87 ? 17.847 -2.595 -41.945 1.00 88.25 87 LYS A N 1
ATOM 705 C CA . LYS A 1 87 ? 16.888 -2.238 -40.889 1.00 88.25 87 LYS A CA 1
ATOM 706 C C . LYS A 1 87 ? 16.049 -3.455 -40.503 1.00 88.25 87 LYS A C 1
ATOM 708 O O . LYS A 1 87 ? 15.733 -4.288 -41.349 1.00 88.25 87 LYS A O 1
ATOM 713 N N . TYR A 1 88 ? 15.617 -3.526 -39.243 1.00 87.94 88 TYR A N 1
ATOM 714 C CA . TYR A 1 88 ? 14.809 -4.653 -38.758 1.00 87.94 88 TYR A CA 1
ATOM 715 C C . TYR A 1 88 ? 13.564 -4.964 -39.613 1.00 87.94 88 TYR A C 1
ATOM 717 O O . TYR A 1 88 ? 13.389 -6.133 -39.935 1.00 87.94 88 TYR A O 1
ATOM 725 N N . PRO A 1 89 ? 12.740 -3.989 -40.054 1.00 86.25 89 PRO A N 1
ATOM 726 C CA . PRO A 1 89 ? 11.574 -4.297 -40.890 1.00 86.25 89 PRO A CA 1
ATOM 727 C C . PRO A 1 89 ? 11.938 -4.936 -42.236 1.00 86.25 89 PRO A C 1
ATOM 729 O O . PRO A 1 89 ? 11.216 -5.797 -42.728 1.00 86.25 89 PRO A O 1
ATOM 732 N N . ASP A 1 90 ? 13.073 -4.545 -42.820 1.00 88.44 90 ASP A N 1
ATOM 733 C CA . ASP A 1 90 ? 13.560 -5.113 -44.080 1.00 88.44 90 ASP A CA 1
ATOM 734 C C . ASP A 1 90 ? 14.097 -6.528 -43.868 1.00 88.44 90 ASP A C 1
ATOM 736 O O . ASP A 1 90 ? 13.811 -7.429 -44.654 1.00 88.44 90 ASP A O 1
ATOM 740 N N . PHE A 1 91 ? 14.817 -6.745 -42.765 1.00 91.69 91 PHE A N 1
ATOM 741 C CA . PHE A 1 91 ? 15.250 -8.074 -42.347 1.00 91.69 91 PHE A CA 1
ATOM 742 C C . PHE A 1 91 ? 14.056 -9.003 -42.098 1.00 91.69 91 PHE A C 1
ATOM 744 O O . PHE A 1 91 ? 14.041 -10.129 -42.585 1.00 91.69 91 PHE A O 1
ATOM 751 N N . GLU A 1 92 ? 13.069 -8.544 -41.325 1.00 90.88 92 GLU A N 1
ATOM 752 C CA . GLU A 1 92 ? 11.894 -9.320 -40.927 1.00 90.88 92 GLU A CA 1
ATOM 753 C C . GLU A 1 92 ? 11.047 -9.706 -42.140 1.00 90.88 92 GLU A C 1
ATOM 755 O O . GLU A 1 92 ? 10.624 -10.857 -42.243 1.00 90.88 92 GLU A O 1
ATOM 760 N N . PHE A 1 93 ? 10.885 -8.784 -43.094 1.00 90.50 93 PHE A N 1
ATOM 761 C CA . PHE A 1 93 ? 10.251 -9.064 -44.377 1.00 90.50 93 PHE A CA 1
ATOM 762 C C . PHE A 1 93 ? 10.923 -10.239 -45.102 1.00 90.50 93 PHE A C 1
ATOM 764 O O . PHE A 1 93 ? 10.258 -11.225 -45.416 1.00 90.50 93 PHE A O 1
ATOM 771 N N . TRP A 1 94 ? 12.241 -10.169 -45.334 1.00 92.00 94 TRP A N 1
ATOM 772 C CA . TRP A 1 94 ? 12.968 -11.240 -46.027 1.00 92.00 94 TRP A CA 1
ATOM 773 C C . TRP A 1 94 ? 12.963 -12.543 -45.229 1.00 92.00 94 TRP A C 1
ATOM 775 O O . TRP A 1 94 ? 12.841 -13.619 -45.809 1.00 92.00 94 TRP A O 1
ATOM 785 N N . TYR A 1 95 ? 13.051 -12.453 -43.900 1.00 92.88 95 TYR A N 1
ATOM 786 C CA . TYR A 1 95 ? 12.996 -13.610 -43.015 1.00 92.88 95 TYR A CA 1
ATOM 787 C C . TYR A 1 95 ? 11.683 -14.376 -43.193 1.00 92.88 95 TYR A C 1
ATOM 789 O O . TYR A 1 95 ? 11.719 -15.580 -43.438 1.00 92.88 95 TYR A O 1
ATOM 797 N N . TYR A 1 96 ? 10.534 -13.699 -43.106 1.00 91.62 96 TYR A N 1
ATOM 798 C CA . TYR A 1 96 ? 9.239 -14.368 -43.252 1.00 91.62 96 TYR A CA 1
ATOM 799 C C . TYR A 1 96 ? 8.950 -14.790 -44.692 1.00 91.62 96 TYR A C 1
ATOM 801 O O . TYR A 1 96 ? 8.427 -15.876 -44.905 1.00 91.62 96 TYR A O 1
ATOM 809 N N . ARG A 1 97 ? 9.404 -14.022 -45.686 1.00 91.00 97 ARG A N 1
ATOM 810 C CA . ARG A 1 97 ? 9.320 -14.423 -47.093 1.00 91.00 97 ARG A CA 1
ATOM 811 C C . ARG A 1 97 ? 10.037 -15.755 -47.358 1.00 91.00 97 ARG A C 1
ATOM 813 O O . ARG A 1 97 ? 9.449 -16.680 -47.912 1.00 91.00 97 ARG A O 1
ATOM 820 N N . PHE A 1 98 ? 11.288 -15.888 -46.911 1.00 93.81 98 PHE A N 1
ATOM 821 C CA . PHE A 1 98 ? 12.031 -17.147 -47.042 1.00 93.81 98 PHE A CA 1
ATOM 822 C C . PHE A 1 98 ? 11.451 -18.260 -46.166 1.00 93.81 98 PHE A C 1
ATOM 824 O O . PHE A 1 98 ? 11.517 -19.428 -46.545 1.00 93.81 98 PHE A O 1
ATOM 831 N N . TYR A 1 99 ? 10.881 -17.917 -45.007 1.00 90.94 99 TYR A N 1
ATOM 832 C CA . TYR A 1 99 ? 10.193 -18.871 -44.136 1.00 90.94 99 TYR A CA 1
ATOM 833 C C . TYR A 1 99 ? 8.975 -19.498 -44.826 1.00 90.94 99 TYR A C 1
ATOM 835 O O . TYR A 1 99 ? 8.786 -20.710 -44.731 1.00 90.94 99 TYR A O 1
ATOM 843 N N . ASP A 1 100 ? 8.224 -18.701 -45.586 1.00 91.06 100 ASP A N 1
ATOM 844 C CA . ASP A 1 100 ? 7.067 -19.147 -46.370 1.00 91.06 100 ASP A CA 1
ATOM 845 C C . ASP A 1 100 ? 7.462 -19.881 -47.670 1.00 91.06 100 ASP A C 1
ATOM 847 O O . ASP A 1 100 ? 6.608 -20.428 -48.366 1.00 91.06 100 ASP A O 1
ATOM 851 N N . GLY A 1 101 ? 8.763 -19.968 -47.976 1.00 88.31 101 GLY A N 1
ATOM 852 C CA . GLY A 1 101 ? 9.304 -20.687 -49.133 1.00 88.31 101 GLY A CA 1
ATOM 853 C C . GLY A 1 101 ? 9.433 -19.852 -50.410 1.00 88.31 101 GLY A C 1
ATOM 854 O O . GLY A 1 101 ? 9.769 -20.403 -51.459 1.00 88.31 101 GLY A O 1
ATOM 855 N N . GLU A 1 102 ? 9.218 -18.539 -50.335 1.00 90.75 102 GLU A N 1
ATOM 856 C CA . GLU A 1 102 ? 9.354 -17.608 -51.458 1.00 90.75 102 GLU A CA 1
ATOM 857 C C . GLU A 1 102 ? 10.828 -17.204 -51.645 1.00 90.75 102 GLU A C 1
ATOM 859 O O . GLU A 1 102 ? 11.328 -16.266 -51.025 1.00 90.75 102 GLU A O 1
ATOM 864 N N . MET A 1 103 ? 11.550 -17.934 -52.502 1.00 87.06 103 MET A N 1
ATOM 865 C CA . MET A 1 103 ? 13.019 -17.861 -52.636 1.00 87.06 103 MET A CA 1
ATOM 866 C C . MET A 1 103 ? 13.514 -16.892 -53.722 1.00 87.06 103 MET A C 1
ATOM 868 O O . MET A 1 103 ? 14.652 -17.014 -54.173 1.00 87.06 103 MET A O 1
ATOM 872 N N . ASP A 1 104 ? 12.674 -15.963 -54.175 1.00 89.25 104 ASP A N 1
ATOM 873 C CA . ASP A 1 104 ? 13.073 -14.932 -55.135 1.00 89.25 104 ASP A CA 1
ATOM 874 C C . ASP A 1 104 ? 13.891 -13.837 -54.436 1.00 89.25 104 ASP A C 1
ATOM 876 O O . ASP A 1 104 ? 13.357 -13.037 -53.663 1.00 89.25 104 ASP A O 1
ATOM 880 N N . PHE A 1 105 ? 15.201 -13.826 -54.690 1.00 89.19 105 PHE A N 1
ATOM 881 C CA . PHE A 1 105 ? 16.129 -12.847 -54.122 1.00 89.19 105 PHE A CA 1
ATOM 882 C C . PHE A 1 105 ? 15.957 -11.463 -54.750 1.00 89.19 105 PHE A C 1
ATOM 884 O O . PHE A 1 105 ? 16.299 -10.480 -54.095 1.00 89.19 105 PHE A O 1
ATOM 891 N N . ASP A 1 106 ? 15.401 -11.365 -55.956 1.00 89.12 106 ASP A N 1
ATOM 892 C CA . ASP A 1 106 ? 15.292 -10.119 -56.718 1.00 89.12 106 ASP A CA 1
ATOM 893 C C . ASP A 1 106 ? 13.884 -9.507 -56.642 1.00 89.12 106 ASP A C 1
ATOM 895 O O . ASP A 1 106 ? 13.562 -8.582 -57.388 1.00 89.12 106 ASP A O 1
ATOM 899 N N . TYR A 1 107 ? 13.046 -9.988 -55.714 1.00 89.25 107 TYR A N 1
ATOM 900 C CA . TYR A 1 107 ? 11.682 -9.495 -55.561 1.00 89.25 107 TYR A CA 1
ATOM 901 C C . TYR A 1 107 ? 11.630 -7.984 -55.310 1.00 89.25 107 TYR A C 1
ATOM 903 O O . TYR A 1 107 ? 12.218 -7.462 -54.352 1.00 89.25 107 TYR A O 1
ATOM 911 N N . ASP A 1 108 ? 10.839 -7.303 -56.137 1.00 86.12 108 ASP A N 1
ATOM 912 C CA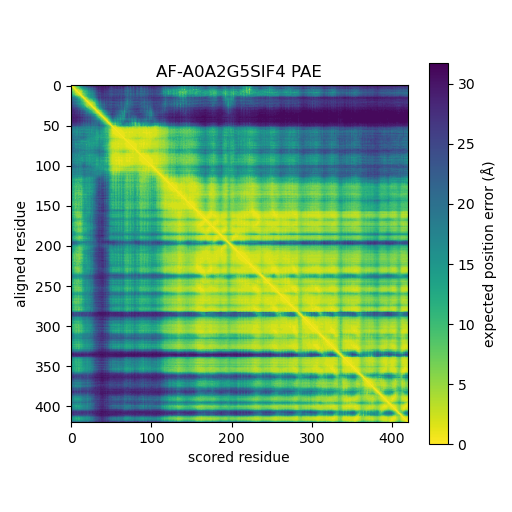 . ASP A 1 108 ? 10.602 -5.874 -56.026 1.00 86.12 108 ASP A CA 1
ATOM 913 C C . ASP A 1 108 ? 9.562 -5.558 -54.940 1.00 86.12 108 ASP A C 1
ATOM 915 O O . ASP A 1 108 ? 8.359 -5.756 -55.104 1.00 86.12 108 ASP A O 1
ATOM 919 N N . ARG A 1 109 ? 10.048 -5.001 -53.829 1.00 82.56 109 ARG A N 1
ATOM 920 C CA . ARG A 1 109 ? 9.231 -4.557 -52.689 1.00 82.56 109 ARG A CA 1
ATOM 921 C C . ARG A 1 109 ? 8.529 -3.221 -52.925 1.00 82.56 109 ARG A C 1
ATOM 923 O O . ARG A 1 109 ? 7.798 -2.773 -52.047 1.00 82.56 109 ARG A O 1
ATOM 930 N N . SER A 1 110 ? 8.750 -2.555 -54.060 1.00 83.25 110 SER A N 1
ATOM 931 C CA . SER A 1 110 ? 8.167 -1.235 -54.334 1.00 83.25 110 SER A CA 1
ATOM 932 C C . SER A 1 110 ? 6.634 -1.251 -54.371 1.00 83.25 110 SER A C 1
ATOM 934 O O . SER A 1 110 ? 6.003 -0.241 -54.056 1.00 83.25 110 SER A O 1
ATOM 936 N N . ALA A 1 111 ? 6.042 -2.400 -54.709 1.00 82.38 111 ALA A N 1
ATOM 937 C CA . ALA A 1 111 ? 4.599 -2.607 -54.747 1.00 82.38 111 ALA A CA 1
ATOM 938 C C . ALA A 1 111 ? 3.988 -2.986 -53.383 1.00 82.38 111 ALA A C 1
ATOM 940 O O . ALA A 1 111 ? 2.763 -2.956 -53.237 1.00 82.38 111 ALA A O 1
ATOM 941 N N . ASP A 1 112 ? 4.808 -3.338 -52.387 1.00 83.25 112 ASP A N 1
ATOM 942 C CA . ASP A 1 112 ? 4.315 -3.754 -51.077 1.00 83.25 112 ASP A CA 1
ATOM 943 C C . ASP A 1 112 ? 3.837 -2.547 -50.248 1.00 83.25 112 ASP A C 1
ATOM 945 O O . ASP A 1 112 ? 4.397 -1.448 -50.337 1.00 83.25 112 ASP A O 1
ATOM 949 N N . PRO A 1 113 ? 2.834 -2.730 -49.370 1.00 82.12 113 PRO A N 1
ATOM 950 C CA . PRO A 1 113 ? 2.444 -1.696 -48.425 1.00 82.12 113 PRO A CA 1
ATOM 951 C C . PRO A 1 113 ? 3.623 -1.275 -47.544 1.00 82.12 113 PRO A C 1
ATOM 953 O O . PRO A 1 113 ? 4.340 -2.115 -46.995 1.00 82.12 113 PRO A O 1
ATOM 956 N N . VAL A 1 114 ? 3.776 0.035 -47.340 1.00 80.62 114 VAL A N 1
ATOM 957 C CA . VAL A 1 114 ? 4.795 0.575 -46.433 1.00 80.62 114 VAL A CA 1
ATOM 958 C C . VAL A 1 114 ? 4.608 -0.039 -45.036 1.00 80.62 114 VAL A C 1
ATOM 960 O O . VAL A 1 114 ? 3.487 -0.009 -44.510 1.00 80.62 114 VAL A O 1
ATOM 963 N N . PRO A 1 115 ? 5.674 -0.582 -44.413 1.00 77.25 115 PRO A N 1
ATOM 964 C CA . PRO A 1 115 ? 5.591 -1.147 -43.075 1.00 77.25 115 PRO A CA 1
ATOM 965 C C . PRO A 1 115 ? 5.018 -0.138 -42.079 1.00 77.25 115 PRO A C 1
ATOM 967 O O . PRO A 1 115 ? 5.540 0.967 -41.924 1.00 77.25 115 PRO A O 1
ATOM 970 N N . LYS A 1 116 ? 3.944 -0.531 -41.391 1.00 82.38 116 LYS A N 1
ATOM 971 C CA . LYS A 1 116 ? 3.339 0.294 -40.344 1.00 82.38 116 LYS A CA 1
ATOM 972 C C . LYS A 1 116 ? 4.206 0.276 -39.094 1.00 82.38 116 LYS A C 1
ATOM 974 O O . LYS A 1 116 ? 4.712 -0.760 -38.670 1.00 82.38 116 LYS A O 1
ATOM 979 N N . THR A 1 117 ? 4.313 1.430 -38.466 1.00 82.88 117 THR A N 1
ATOM 980 C CA . THR A 1 117 ? 4.940 1.631 -37.167 1.00 82.88 117 THR A CA 1
ATOM 981 C C . THR A 1 117 ? 3.882 1.672 -36.066 1.00 82.88 117 THR A C 1
ATOM 983 O O . THR A 1 117 ? 2.686 1.829 -36.318 1.00 82.88 117 THR A O 1
ATOM 986 N N . ILE A 1 118 ? 4.316 1.602 -34.805 1.00 81.06 118 ILE A N 1
ATOM 987 C CA . ILE A 1 118 ? 3.422 1.809 -33.653 1.00 81.06 118 ILE A CA 1
ATOM 988 C C . ILE A 1 118 ? 2.727 3.182 -33.682 1.00 81.06 118 ILE A C 1
ATOM 990 O O . ILE A 1 118 ? 1.662 3.346 -33.094 1.00 81.06 118 ILE A O 1
ATOM 994 N N . MET A 1 119 ? 3.310 4.158 -34.384 1.00 83.94 119 MET A N 1
ATOM 995 C CA . MET A 1 119 ? 2.775 5.514 -34.509 1.00 83.94 119 MET A CA 1
ATOM 996 C C . MET A 1 119 ? 1.626 5.605 -35.515 1.00 83.94 119 MET A C 1
ATOM 998 O O . MET A 1 119 ? 0.830 6.534 -35.431 1.00 83.94 119 MET A O 1
ATOM 1002 N N . ASP A 1 120 ? 1.497 4.623 -36.410 1.00 86.62 120 ASP A N 1
ATOM 1003 C CA . ASP A 1 120 ? 0.378 4.515 -37.353 1.00 86.62 120 ASP A CA 1
ATOM 1004 C C . ASP A 1 120 ? -0.873 3.898 -36.698 1.00 86.62 120 ASP A C 1
ATOM 1006 O O . ASP A 1 120 ? -1.934 3.784 -37.317 1.00 86.62 120 ASP A O 1
ATOM 1010 N N . MET A 1 121 ? -0.767 3.481 -35.430 1.00 86.31 121 MET A N 1
ATOM 1011 C CA . MET A 1 121 ? -1.889 2.983 -34.643 1.00 86.31 121 MET A CA 1
ATOM 1012 C C . MET A 1 121 ? -2.793 4.134 -34.190 1.00 86.31 121 MET A C 1
ATOM 1014 O O . MET A 1 121 ? -2.328 5.152 -33.684 1.00 86.31 121 MET A O 1
ATOM 1018 N N . SER A 1 122 ? -4.114 3.944 -34.284 1.00 89.44 122 SER A N 1
ATOM 1019 C CA . SER A 1 122 ? -5.066 4.927 -33.751 1.00 89.44 122 SER A CA 1
ATOM 1020 C C . SER A 1 122 ? -4.865 5.163 -32.246 1.00 89.44 122 SER A C 1
ATOM 1022 O O . SER A 1 122 ? -4.635 4.224 -31.478 1.00 89.44 122 SER A O 1
ATOM 1024 N N . VAL A 1 123 ? -5.056 6.410 -31.810 1.00 87.88 123 VAL A N 1
ATOM 1025 C CA . VAL A 1 123 ? -4.973 6.804 -30.391 1.00 87.88 123 VAL A CA 1
ATOM 1026 C C . VAL A 1 123 ? -5.931 5.984 -29.518 1.00 87.88 123 VAL A C 1
ATOM 1028 O O . VAL A 1 123 ? -5.588 5.636 -28.394 1.00 87.88 123 VAL A O 1
ATOM 1031 N N . ILE A 1 124 ? -7.100 5.596 -30.044 1.00 90.06 124 ILE A N 1
ATOM 1032 C CA . ILE A 1 124 ? -8.083 4.768 -29.326 1.00 9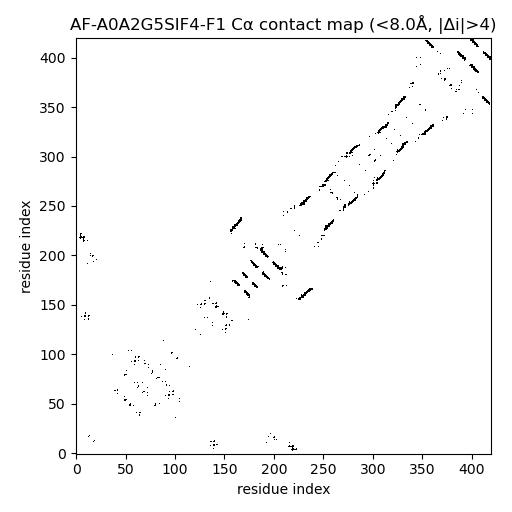0.06 124 ILE A CA 1
ATOM 1033 C C . ILE A 1 124 ? -7.506 3.387 -28.985 1.00 90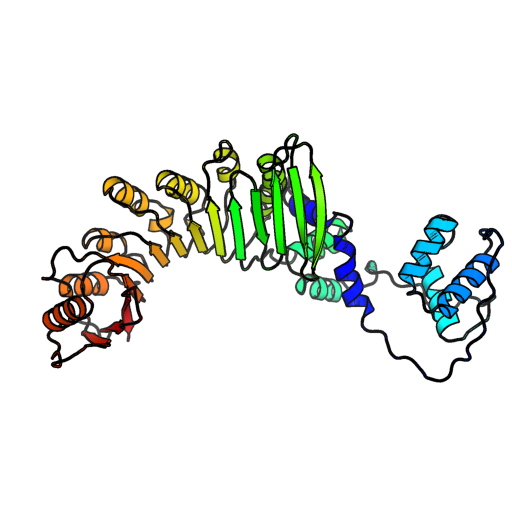.06 124 ILE A C 1
ATOM 1035 O O . ILE A 1 124 ? -7.677 2.902 -27.866 1.00 90.06 124 ILE A O 1
ATOM 1039 N N . LEU A 1 125 ? -6.826 2.739 -29.934 1.00 89.50 125 LEU A N 1
ATOM 1040 C CA . LEU A 1 125 ? -6.186 1.445 -29.686 1.00 89.50 125 LEU A CA 1
ATOM 1041 C C . LEU A 1 125 ? -5.007 1.594 -28.724 1.00 89.50 125 LEU A C 1
ATOM 1043 O O . LEU A 1 125 ? -4.888 0.802 -27.792 1.00 89.50 125 LEU A O 1
ATOM 1047 N N . MET A 1 126 ? -4.197 2.642 -28.893 1.00 89.75 126 MET A N 1
ATOM 1048 C CA . MET A 1 126 ? -3.085 2.933 -27.990 1.00 89.75 126 MET A CA 1
ATOM 1049 C C . MET A 1 126 ? -3.574 3.149 -26.553 1.00 89.75 126 MET A C 1
ATOM 1051 O O . MET A 1 126 ? -3.030 2.548 -25.634 1.00 89.75 126 MET A O 1
ATOM 1055 N N . TYR A 1 127 ? -4.656 3.911 -26.366 1.00 90.94 127 TYR A N 1
ATOM 1056 C CA . TYR A 1 127 ? -5.295 4.131 -25.068 1.00 90.94 127 TYR A CA 1
ATOM 1057 C C . TYR A 1 127 ? -5.780 2.825 -24.426 1.00 90.94 127 TYR A C 1
ATOM 1059 O O . TYR A 1 127 ? -5.564 2.606 -23.235 1.00 90.94 127 TYR A O 1
ATOM 1067 N N . LYS A 1 128 ? -6.391 1.921 -25.205 1.00 90.69 128 LYS A N 1
ATOM 1068 C CA . LYS A 1 128 ? -6.815 0.598 -24.713 1.00 90.69 128 LYS A CA 1
ATOM 1069 C C . LYS A 1 128 ? -5.625 -0.270 -24.300 1.00 90.69 128 LYS A C 1
ATOM 1071 O O . LYS A 1 128 ? -5.683 -0.919 -23.260 1.00 90.69 128 LYS A O 1
ATOM 1076 N N . ILE A 1 129 ? -4.548 -0.276 -25.088 1.00 88.44 129 ILE A N 1
ATOM 1077 C CA . ILE A 1 129 ? -3.330 -1.035 -24.775 1.00 88.44 129 ILE A CA 1
ATOM 1078 C C . ILE A 1 129 ? -2.700 -0.506 -23.489 1.00 88.44 129 ILE A C 1
ATOM 1080 O O . ILE A 1 129 ? -2.462 -1.287 -22.572 1.00 88.44 129 ILE A O 1
ATOM 1084 N N . THR A 1 130 ? -2.476 0.808 -23.389 1.00 89.25 130 THR A N 1
ATOM 1085 C CA . THR A 1 130 ? -1.885 1.413 -22.189 1.00 89.25 130 THR A CA 1
ATOM 1086 C C . THR A 1 130 ? -2.780 1.236 -20.964 1.00 89.25 130 THR A C 1
ATOM 1088 O O . THR A 1 130 ? -2.263 1.011 -19.871 1.00 89.25 130 THR A O 1
ATOM 1091 N N . GLY A 1 131 ? -4.105 1.235 -21.136 1.00 87.25 131 GLY A N 1
ATOM 1092 C CA . GLY A 1 131 ? -5.073 0.972 -20.071 1.00 87.25 131 GLY A CA 1
ATOM 1093 C C . GLY A 1 131 ? -4.946 -0.423 -19.450 1.00 87.25 131 GLY A C 1
ATOM 1094 O O . GLY A 1 131 ? -5.134 -0.564 -18.245 1.00 87.25 131 GLY A O 1
ATOM 1095 N N . ASN A 1 132 ? -4.536 -1.426 -20.232 1.00 88.56 132 ASN A N 1
ATOM 1096 C CA . ASN A 1 132 ? -4.327 -2.802 -19.762 1.00 88.56 132 ASN A CA 1
ATOM 1097 C C . ASN A 1 132 ? -2.983 -3.031 -19.049 1.00 88.56 132 ASN A C 1
ATOM 1099 O O . ASN A 1 132 ? -2.753 -4.117 -18.520 1.00 88.56 132 ASN A O 1
ATOM 1103 N N . LEU A 1 133 ? -2.088 -2.043 -19.057 1.00 86.19 133 LEU A N 1
ATOM 1104 C CA . LEU A 1 133 ? -0.791 -2.118 -18.389 1.00 86.19 133 LEU A CA 1
ATOM 1105 C C . LEU A 1 133 ? -0.879 -1.569 -16.970 1.00 86.19 133 LEU A C 1
ATOM 1107 O O . LEU A 1 133 ? -1.635 -0.629 -16.714 1.00 86.19 133 LEU A O 1
ATOM 1111 N N . ASP A 1 134 ? -0.071 -2.103 -16.058 1.00 83.50 134 ASP A N 1
ATOM 1112 C CA . ASP A 1 134 ? 0.035 -1.524 -14.719 1.00 83.50 134 ASP A CA 1
ATOM 1113 C C . ASP A 1 134 ? 0.860 -0.214 -14.722 1.00 83.50 134 ASP A C 1
ATOM 1115 O O . ASP A 1 134 ? 1.582 0.073 -15.686 1.00 83.50 134 ASP A O 1
ATOM 1119 N N . PRO A 1 135 ? 0.788 0.615 -13.660 1.00 84.31 135 PRO A N 1
ATOM 1120 C CA . PRO A 1 135 ? 1.499 1.895 -13.627 1.00 84.31 135 PRO A CA 1
ATOM 1121 C C . PRO A 1 135 ? 3.021 1.800 -13.814 1.00 84.31 135 PRO A C 1
ATOM 1123 O O . PRO A 1 135 ? 3.635 2.744 -14.310 1.00 84.31 135 PRO A O 1
ATOM 1126 N N . VAL A 1 136 ? 3.644 0.679 -13.438 1.00 83.19 136 VAL A N 1
ATOM 1127 C CA . VAL A 1 136 ? 5.089 0.479 -13.600 1.00 83.19 136 VAL A CA 1
ATOM 1128 C C . VAL A 1 136 ? 5.419 0.176 -15.060 1.00 83.19 136 VAL A C 1
ATOM 1130 O O . VAL A 1 136 ? 6.344 0.762 -15.606 1.00 83.19 136 VAL A O 1
ATOM 1133 N N . GLU A 1 137 ? 4.652 -0.691 -15.726 1.00 82.25 137 GLU A N 1
ATOM 1134 C CA . GLU A 1 137 ? 4.783 -0.933 -17.176 1.00 82.25 137 GLU A CA 1
ATOM 1135 C C . GLU A 1 137 ? 4.575 0.341 -17.992 1.00 82.25 137 GLU A C 1
ATOM 1137 O O . GLU A 1 137 ? 5.342 0.646 -18.907 1.00 82.25 137 GLU A O 1
ATOM 1142 N N . ARG A 1 138 ? 3.554 1.114 -17.625 1.00 85.75 138 ARG A N 1
ATOM 1143 C CA . ARG A 1 138 ? 3.249 2.400 -18.250 1.00 85.75 138 ARG A CA 1
ATOM 1144 C C . ARG A 1 138 ? 4.422 3.375 -18.177 1.00 85.75 138 ARG A C 1
ATOM 1146 O O . ARG A 1 138 ? 4.673 4.086 -19.144 1.00 85.75 138 ARG A O 1
ATOM 1153 N N . ALA A 1 139 ? 5.189 3.383 -17.088 1.00 80.12 139 ALA A N 1
ATOM 1154 C CA . ALA A 1 139 ? 6.336 4.280 -16.955 1.00 80.12 139 ALA A CA 1
ATOM 1155 C C . ALA A 1 139 ? 7.405 4.077 -18.043 1.00 80.12 139 ALA A C 1
ATOM 1157 O O . ALA A 1 139 ? 8.072 5.039 -18.423 1.00 80.12 139 ALA A O 1
ATOM 1158 N N . TYR A 1 140 ? 7.537 2.859 -18.577 1.00 76.50 140 TYR A N 1
ATOM 1159 C CA . TYR A 1 140 ? 8.402 2.598 -19.726 1.00 76.50 140 TYR A CA 1
ATOM 1160 C C . TYR A 1 140 ? 7.841 3.196 -21.010 1.00 76.50 140 TYR A C 1
ATOM 1162 O O . TYR A 1 140 ? 8.539 3.913 -21.716 1.00 76.50 140 TYR A O 1
ATOM 1170 N N . LEU A 1 141 ? 6.560 2.959 -21.294 1.00 82.62 141 LEU A N 1
ATOM 1171 C CA . LEU A 1 141 ? 5.914 3.539 -22.472 1.00 82.62 141 LEU A CA 1
ATOM 1172 C C . LEU A 1 141 ? 5.995 5.068 -22.464 1.00 82.62 141 LEU A C 1
ATOM 1174 O O . LEU A 1 141 ? 6.270 5.694 -23.488 1.00 82.62 141 LEU A O 1
ATOM 1178 N N . ARG A 1 142 ? 5.858 5.665 -21.278 1.00 80.44 142 ARG A N 1
ATOM 1179 C CA . ARG A 1 142 ? 5.995 7.103 -21.059 1.00 80.44 142 ARG A CA 1
ATOM 1180 C C . ARG A 1 142 ? 7.355 7.666 -21.500 1.00 80.44 142 ARG A C 1
ATOM 1182 O O . ARG A 1 142 ? 7.425 8.841 -21.850 1.00 80.44 142 ARG A O 1
ATOM 1189 N N . SER A 1 143 ? 8.433 6.879 -21.479 1.00 79.19 143 SER A N 1
ATOM 1190 C CA . SER A 1 143 ? 9.778 7.354 -21.841 1.00 79.19 143 SER A CA 1
ATOM 1191 C C . SER A 1 143 ? 10.100 7.244 -23.331 1.00 79.19 143 SER A C 1
ATOM 1193 O O . SER A 1 143 ? 11.115 7.779 -23.769 1.00 79.19 143 SER A O 1
ATOM 1195 N N . MET A 1 144 ? 9.238 6.596 -24.121 1.00 79.88 144 MET A N 1
ATOM 1196 C CA . MET A 1 144 ? 9.509 6.332 -25.533 1.00 79.88 144 MET A CA 1
ATOM 1197 C C . MET A 1 144 ? 9.391 7.586 -26.406 1.00 79.88 144 MET A C 1
ATOM 1199 O O . MET A 1 144 ? 10.339 7.962 -27.090 1.00 79.88 144 MET A O 1
ATOM 1203 N N . ASN A 1 145 ? 8.215 8.219 -26.432 1.00 84.62 145 ASN A N 1
ATOM 1204 C CA . ASN A 1 145 ? 7.970 9.444 -27.197 1.00 84.62 145 ASN A CA 1
ATOM 1205 C C . ASN A 1 145 ? 6.783 10.237 -26.631 1.00 84.62 145 ASN A C 1
ATOM 1207 O O . ASN A 1 145 ? 6.026 9.738 -25.798 1.00 84.62 145 ASN A O 1
ATOM 1211 N N . LYS A 1 146 ? 6.601 11.471 -27.120 1.00 87.94 146 LYS A N 1
ATOM 1212 C CA . LYS A 1 146 ? 5.574 12.403 -26.631 1.00 87.94 146 LYS A CA 1
ATOM 1213 C C . LYS A 1 146 ? 4.139 11.870 -26.761 1.00 87.94 146 LYS A C 1
ATOM 1215 O O . LYS A 1 146 ? 3.376 12.002 -25.816 1.00 87.94 146 LYS A O 1
ATOM 1220 N N . LEU A 1 147 ? 3.773 11.238 -27.877 1.00 86.06 147 LEU A N 1
ATOM 1221 C CA . LEU A 1 147 ? 2.408 10.734 -28.090 1.00 86.06 147 LEU A CA 1
ATOM 1222 C C . LEU A 1 147 ? 2.070 9.579 -27.138 1.00 86.06 147 LEU A C 1
ATOM 1224 O O . LEU A 1 147 ? 1.002 9.561 -26.521 1.00 86.06 147 LEU A O 1
ATOM 1228 N N . ILE A 1 148 ? 2.992 8.619 -27.010 1.00 86.62 148 ILE A N 1
ATOM 1229 C CA . ILE A 1 148 ? 2.826 7.476 -26.106 1.00 86.62 148 ILE A CA 1
ATOM 1230 C C . ILE 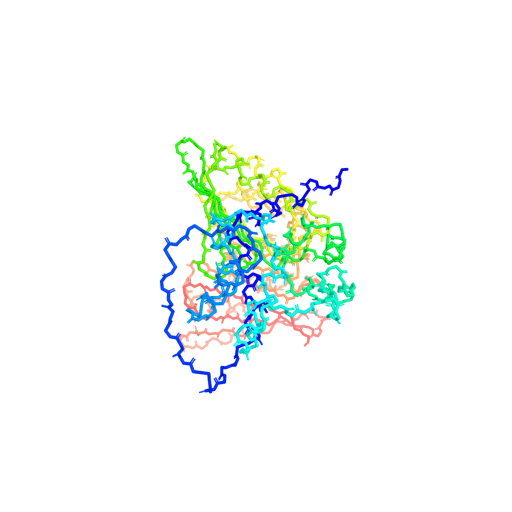A 1 148 ? 2.790 7.973 -24.661 1.00 86.62 148 ILE A C 1
ATOM 1232 O O . ILE A 1 148 ? 1.957 7.514 -23.879 1.00 86.62 148 ILE A O 1
ATOM 1236 N N . LYS A 1 149 ? 3.636 8.949 -24.318 1.00 87.31 149 LYS A N 1
ATOM 1237 C CA . LYS A 1 149 ? 3.609 9.638 -23.029 1.00 87.31 149 LYS A CA 1
ATOM 1238 C C . LYS A 1 149 ? 2.247 10.259 -22.749 1.00 87.31 149 LYS A C 1
ATOM 1240 O O . LYS A 1 149 ? 1.651 9.921 -21.737 1.00 87.31 149 LYS A O 1
ATOM 1245 N N . ASP A 1 150 ? 1.735 11.108 -23.632 1.00 89.06 150 ASP A N 1
ATOM 1246 C CA . ASP A 1 150 ? 0.468 11.815 -23.412 1.00 89.06 150 ASP A CA 1
ATOM 1247 C C . ASP A 1 150 ? -0.706 10.827 -23.266 1.00 89.06 150 ASP A C 1
ATOM 1249 O O . ASP A 1 150 ? -1.552 10.972 -22.383 1.00 89.06 150 ASP A O 1
ATOM 1253 N N . THR A 1 151 ? -0.704 9.752 -24.060 1.00 89.44 151 THR A N 1
ATOM 1254 C CA . THR A 1 151 ? -1.697 8.671 -23.953 1.00 89.44 151 THR A CA 1
ATOM 1255 C C . THR A 1 151 ? -1.558 7.897 -22.641 1.00 89.44 151 THR A C 1
ATOM 1257 O O . THR A 1 151 ? -2.552 7.554 -22.008 1.00 89.44 151 THR A O 1
ATOM 1260 N N . THR A 1 152 ? -0.334 7.620 -22.203 1.00 87.44 152 THR A N 1
ATOM 1261 C CA . THR A 1 152 ? -0.066 6.921 -20.940 1.00 87.44 152 THR A CA 1
ATOM 1262 C C . THR A 1 152 ? -0.481 7.763 -19.734 1.00 87.44 152 THR A C 1
ATOM 1264 O O . THR A 1 152 ? -1.099 7.246 -18.806 1.00 87.44 152 THR A O 1
ATOM 1267 N N . ASP A 1 153 ? -0.192 9.061 -19.783 1.00 86.12 153 ASP A N 1
ATOM 1268 C CA . ASP A 1 153 ? -0.464 10.043 -18.731 1.00 86.12 153 ASP A CA 1
ATOM 1269 C C . ASP A 1 153 ? -1.957 10.316 -18.544 1.00 86.12 153 ASP A C 1
ATOM 1271 O O . ASP A 1 153 ? -2.372 10.785 -17.485 1.00 86.12 153 ASP A O 1
ATOM 1275 N N . SER A 1 154 ? -2.768 10.018 -19.562 1.00 89.19 154 SER A N 1
ATOM 1276 C CA . SER A 1 154 ? -4.226 10.124 -19.481 1.00 89.19 154 SER A CA 1
ATOM 1277 C C . SER A 1 154 ? -4.860 9.085 -18.547 1.00 89.19 154 SER A C 1
ATOM 1279 O O . SER A 1 154 ? -6.004 9.257 -18.125 1.00 89.19 154 SER A O 1
ATOM 1281 N N . HIS A 1 155 ? -4.126 8.026 -18.186 1.00 88.25 155 HIS A N 1
ATOM 1282 C CA . HIS A 1 155 ? -4.582 7.029 -17.224 1.00 88.25 155 HIS A CA 1
ATOM 1283 C C . HIS A 1 155 ? -4.138 7.376 -15.805 1.00 88.25 155 HIS A C 1
ATOM 1285 O O . HIS A 1 155 ? -2.972 7.685 -15.561 1.00 88.25 155 HIS A O 1
ATOM 1291 N N . ALA A 1 156 ? -5.042 7.218 -14.839 1.00 86.75 156 ALA A N 1
ATOM 1292 C CA . ALA A 1 156 ? -4.703 7.404 -13.434 1.00 86.75 156 ALA A CA 1
ATOM 1293 C C . ALA A 1 156 ? -3.631 6.383 -12.971 1.00 86.75 156 ALA A C 1
ATOM 1295 O O . ALA A 1 156 ? -3.759 5.181 -13.252 1.00 86.75 156 ALA A O 1
ATOM 1296 N N . PRO A 1 157 ? -2.584 6.820 -12.244 1.00 87.38 157 PRO A N 1
ATOM 1297 C CA . PRO A 1 157 ? -1.588 5.933 -11.651 1.00 87.38 157 PRO A CA 1
ATOM 1298 C C . PRO A 1 157 ? -2.119 5.315 -10.354 1.00 87.38 157 PRO A C 1
ATOM 1300 O O . PRO A 1 157 ? -1.874 5.813 -9.255 1.00 87.38 157 PRO A O 1
ATOM 1303 N N . ILE A 1 158 ? -2.877 4.229 -10.506 1.00 91.56 158 ILE A N 1
ATOM 1304 C CA . ILE A 1 158 ? -3.520 3.511 -9.401 1.00 91.56 158 ILE A CA 1
ATOM 1305 C C . ILE A 1 158 ? -2.659 2.318 -8.976 1.00 91.56 158 ILE A C 1
ATOM 1307 O O . ILE A 1 158 ? -2.434 1.388 -9.751 1.00 91.56 158 ILE A O 1
ATOM 1311 N N . PHE A 1 159 ? -2.226 2.313 -7.719 1.00 93.44 159 PHE A N 1
ATOM 1312 C CA . PHE A 1 159 ? -1.559 1.190 -7.072 1.00 93.44 159 PHE A CA 1
ATOM 1313 C C . PHE A 1 159 ? -2.513 0.530 -6.078 1.00 93.44 159 PHE A C 1
ATOM 1315 O O . PHE A 1 159 ? -2.952 1.150 -5.107 1.00 93.44 159 PHE A O 1
ATOM 1322 N N . ASN A 1 160 ? -2.798 -0.756 -6.287 1.00 94.31 160 ASN A N 1
ATOM 1323 C CA . ASN A 1 160 ? -3.598 -1.540 -5.349 1.00 94.31 160 ASN A CA 1
ATOM 1324 C C . ASN A 1 160 ? -2.856 -1.707 -4.025 1.00 94.31 160 ASN A C 1
ATOM 1326 O O . ASN A 1 160 ? -3.447 -1.571 -2.956 1.00 94.31 160 ASN A O 1
ATOM 1330 N N . LYS A 1 161 ? -1.552 -1.988 -4.098 1.00 95.50 161 LYS A N 1
ATOM 1331 C CA . LYS A 1 161 ? -0.718 -2.148 -2.915 1.00 95.50 161 LYS A CA 1
ATOM 1332 C C . LYS A 1 161 ? 0.696 -1.651 -3.162 1.00 95.50 161 LYS A C 1
ATOM 1334 O O . LYS A 1 161 ? 1.344 -2.078 -4.115 1.00 95.50 161 LYS A O 1
ATOM 1339 N N . ILE A 1 162 ? 1.190 -0.807 -2.264 1.00 96.81 162 ILE A N 1
ATOM 1340 C CA . ILE A 1 162 ? 2.616 -0.501 -2.142 1.00 96.81 162 ILE A CA 1
ATOM 1341 C C . ILE A 1 162 ? 3.097 -1.082 -0.818 1.00 96.81 162 ILE A C 1
ATOM 1343 O O . ILE A 1 162 ? 2.456 -0.886 0.210 1.00 96.81 162 ILE A O 1
ATOM 1347 N N . LYS A 1 163 ? 4.209 -1.815 -0.825 1.00 97.00 163 LYS A N 1
ATOM 1348 C CA . LYS A 1 163 ? 4.859 -2.284 0.409 1.00 97.00 163 LYS A CA 1
ATOM 1349 C C . LYS A 1 163 ? 6.276 -1.750 0.445 1.00 97.00 163 LYS A C 1
ATOM 1351 O O . LYS A 1 163 ? 6.944 -1.815 -0.577 1.00 97.00 163 LYS A O 1
ATOM 1356 N N . ILE A 1 164 ? 6.740 -1.261 1.584 1.00 96.44 164 ILE A N 1
ATOM 1357 C CA . ILE A 1 164 ? 8.115 -0.808 1.779 1.00 96.44 164 ILE A CA 1
ATOM 1358 C C . ILE A 1 164 ? 8.638 -1.445 3.061 1.00 96.44 164 ILE A C 1
ATOM 1360 O O . ILE A 1 164 ? 8.035 -1.298 4.122 1.00 96.44 164 ILE A O 1
ATOM 1364 N N . TYR A 1 165 ? 9.757 -2.151 2.945 1.00 94.25 165 TYR A N 1
ATOM 1365 C CA . TYR A 1 165 ? 10.460 -2.787 4.049 1.00 94.25 165 TYR A CA 1
ATOM 1366 C C . TYR A 1 165 ? 11.859 -2.196 4.139 1.00 94.25 165 TYR A C 1
ATOM 1368 O O . TYR A 1 165 ? 12.606 -2.201 3.158 1.00 94.25 165 TYR A O 1
ATOM 1376 N N . VAL A 1 166 ? 12.213 -1.705 5.320 1.00 92.06 166 VAL A N 1
ATOM 1377 C CA . VAL A 1 166 ? 13.528 -1.135 5.607 1.00 92.06 166 VAL A CA 1
ATOM 1378 C C . VAL A 1 166 ? 14.205 -1.966 6.693 1.00 92.06 166 VAL A C 1
ATOM 1380 O O . VAL A 1 166 ? 13.654 -2.144 7.778 1.00 92.06 166 VAL A O 1
ATOM 1383 N N . SER A 1 167 ? 15.409 -2.446 6.409 1.00 89.69 167 SER A N 1
ATOM 1384 C CA . SER A 1 167 ? 16.317 -3.051 7.382 1.00 89.69 167 SER A CA 1
ATOM 1385 C C . SER A 1 167 ? 17.682 -2.368 7.315 1.00 89.69 167 SER A C 1
ATOM 1387 O O . SER A 1 167 ? 17.915 -1.478 6.488 1.00 89.69 167 SER A O 1
ATOM 1389 N N . ASN A 1 168 ? 18.608 -2.778 8.180 1.00 87.00 168 ASN A N 1
ATOM 1390 C CA . ASN A 1 168 ? 19.979 -2.268 8.137 1.00 87.00 168 ASN A CA 1
ATOM 1391 C C . ASN A 1 168 ? 20.682 -2.570 6.804 1.00 87.00 168 ASN A C 1
ATOM 1393 O O . ASN A 1 168 ? 21.365 -1.701 6.248 1.00 87.00 168 ASN A O 1
ATOM 1397 N N . ASP A 1 169 ? 20.479 -3.771 6.269 1.00 89.62 169 ASP A N 1
ATOM 1398 C CA . ASP A 1 169 ? 21.233 -4.274 5.117 1.00 89.62 169 ASP A CA 1
ATOM 1399 C C . ASP A 1 169 ? 20.476 -4.177 3.796 1.00 89.62 169 ASP A C 1
ATOM 1401 O O . ASP A 1 169 ? 21.078 -4.314 2.727 1.00 89.62 169 ASP A O 1
ATOM 1405 N N . SER A 1 170 ? 19.165 -3.933 3.843 1.00 91.94 170 SER A N 1
ATOM 1406 C CA . SER A 1 170 ? 18.343 -3.856 2.641 1.00 91.94 170 SER A CA 1
ATOM 1407 C C . SER A 1 170 ? 17.181 -2.873 2.763 1.00 91.94 170 SER A C 1
ATOM 1409 O O . SER A 1 170 ? 16.623 -2.657 3.835 1.00 91.94 170 SER A O 1
ATOM 1411 N N . LEU A 1 171 ? 16.770 -2.313 1.630 1.00 94.44 171 LEU A N 1
ATOM 1412 C CA . LEU A 1 171 ? 15.490 -1.640 1.470 1.00 94.44 171 LEU A CA 1
ATOM 1413 C C . LEU A 1 171 ? 14.782 -2.271 0.279 1.00 94.44 171 LEU A C 1
ATOM 1415 O O . LEU A 1 171 ? 15.268 -2.192 -0.849 1.00 94.44 171 LEU A O 1
ATOM 1419 N N . SER A 1 172 ? 13.640 -2.904 0.525 1.00 94.50 172 SER A N 1
ATOM 1420 C CA . SER A 1 172 ? 12.807 -3.464 -0.536 1.00 94.50 172 SER A CA 1
ATOM 1421 C C . SER A 1 172 ? 11.483 -2.733 -0.632 1.00 94.50 172 SER A C 1
ATOM 1423 O O . SER A 1 172 ? 10.933 -2.252 0.361 1.00 94.50 172 SER A O 1
ATOM 1425 N N . TRP A 1 173 ? 10.971 -2.622 -1.850 1.00 95.38 173 TRP A N 1
ATOM 1426 C CA . TRP A 1 173 ? 9.644 -2.090 -2.088 1.00 95.38 173 TRP A CA 1
ATOM 1427 C C . TRP A 1 173 ? 8.923 -2.897 -3.155 1.00 95.38 173 TRP A C 1
ATOM 1429 O O . TRP A 1 173 ? 9.519 -3.407 -4.101 1.00 95.38 173 TRP A O 1
ATOM 1439 N N . HIS A 1 174 ? 7.615 -3.011 -2.983 1.00 93.69 174 HIS A N 1
ATOM 1440 C CA . HIS A 1 174 ? 6.719 -3.687 -3.900 1.00 93.69 174 HIS A CA 1
ATOM 1441 C C . HIS A 1 174 ? 5.729 -2.680 -4.459 1.00 93.69 174 HIS A C 1
ATOM 1443 O O . HIS A 1 174 ? 5.125 -1.926 -3.696 1.00 93.69 174 HIS A O 1
ATOM 1449 N N . LEU A 1 175 ? 5.549 -2.700 -5.775 1.00 92.12 175 LEU A N 1
ATOM 1450 C CA . LEU A 1 175 ? 4.519 -1.963 -6.495 1.00 92.12 175 LEU A CA 1
ATOM 1451 C C . LEU A 1 175 ? 3.576 -2.997 -7.111 1.00 92.12 175 LEU A C 1
ATOM 1453 O O . LEU A 1 175 ? 3.878 -3.577 -8.155 1.00 92.12 175 LEU A O 1
ATOM 1457 N N . ASN A 1 176 ? 2.460 -3.271 -6.437 1.00 89.94 176 ASN A N 1
ATOM 1458 C CA . ASN A 1 176 ? 1.623 -4.444 -6.689 1.00 89.94 176 ASN A CA 1
ATOM 1459 C C . ASN A 1 176 ? 2.475 -5.734 -6.656 1.00 89.94 176 ASN A C 1
ATOM 1461 O O . ASN A 1 176 ? 3.115 -6.022 -5.645 1.00 89.94 176 ASN A O 1
ATOM 1465 N N . GLU A 1 177 ? 2.523 -6.475 -7.765 1.00 85.19 177 GLU A N 1
ATOM 1466 C CA . GLU A 1 177 ? 3.271 -7.733 -7.901 1.00 85.19 177 GLU A CA 1
ATOM 1467 C C . GLU A 1 177 ? 4.762 -7.532 -8.227 1.00 85.19 177 GLU A C 1
ATOM 1469 O O . GLU A 1 177 ? 5.534 -8.489 -8.239 1.00 85.19 177 GLU A O 1
ATOM 1474 N N . LYS A 1 178 ? 5.198 -6.298 -8.511 1.00 86.56 178 LYS A N 1
ATOM 1475 C CA . LYS A 1 178 ? 6.586 -6.004 -8.898 1.00 86.56 178 LYS A CA 1
ATOM 1476 C C . LYS A 1 178 ? 7.425 -5.710 -7.669 1.00 86.56 178 LYS A C 1
ATOM 1478 O O . LYS A 1 178 ? 7.087 -4.812 -6.901 1.00 86.56 178 LYS A O 1
ATOM 1483 N N . MET A 1 179 ? 8.521 -6.444 -7.505 1.00 89.69 179 MET A N 1
ATOM 1484 C CA . MET A 1 179 ? 9.425 -6.321 -6.365 1.00 89.69 179 MET A CA 1
ATOM 1485 C C . MET A 1 179 ? 10.747 -5.684 -6.783 1.00 89.69 179 MET A C 1
ATOM 1487 O O . MET A 1 179 ? 11.342 -6.027 -7.805 1.00 89.69 179 MET A O 1
ATOM 1491 N N . PHE A 1 180 ? 11.230 -4.792 -5.933 1.00 91.69 180 PHE A N 1
ATOM 1492 C CA . PHE A 1 180 ? 12.513 -4.128 -6.061 1.00 91.69 180 PHE A CA 1
ATOM 1493 C C . PHE A 1 180 ? 13.244 -4.231 -4.730 1.00 91.69 180 PHE A C 1
ATOM 1495 O O . PHE A 1 180 ? 12.624 -4.169 -3.666 1.00 91.69 180 PHE A O 1
ATOM 1502 N N . MET A 1 181 ? 14.561 -4.384 -4.775 1.00 93.94 181 MET A N 1
ATOM 1503 C CA . MET A 1 181 ? 15.373 -4.482 -3.568 1.00 93.94 181 MET A CA 1
ATOM 1504 C C . MET A 1 181 ? 16.695 -3.766 -3.769 1.00 93.94 181 MET A C 1
ATOM 1506 O O . MET A 1 181 ? 17.355 -3.943 -4.781 1.00 93.94 181 MET A O 1
ATOM 1510 N N . CYS A 1 182 ? 17.101 -2.976 -2.792 1.00 94.25 182 CYS A N 1
ATOM 1511 C CA . CYS A 1 182 ? 18.409 -2.360 -2.727 1.00 94.25 182 CYS A CA 1
ATOM 1512 C C . CYS A 1 182 ? 19.144 -2.963 -1.532 1.00 94.25 182 CYS A C 1
ATOM 1514 O O . CYS A 1 182 ? 18.649 -2.850 -0.416 1.00 94.25 182 CYS A O 1
ATOM 1516 N N . SER A 1 183 ? 20.283 -3.615 -1.749 1.00 93.44 183 SER A N 1
ATOM 1517 C CA . SER A 1 183 ? 21.098 -4.209 -0.686 1.00 93.44 183 SER A CA 1
ATOM 1518 C C . SER A 1 183 ? 22.401 -3.437 -0.508 1.00 93.44 183 SER A C 1
ATOM 1520 O O . SER A 1 183 ? 23.038 -3.040 -1.490 1.00 93.44 183 SER A O 1
ATOM 1522 N N . ARG A 1 184 ? 22.810 -3.231 0.743 1.00 92.25 184 ARG A N 1
ATOM 1523 C CA . ARG A 1 184 ? 24.066 -2.568 1.106 1.00 92.25 184 ARG A CA 1
ATOM 1524 C C . ARG A 1 184 ? 25.273 -3.342 0.558 1.00 92.25 184 ARG A C 1
ATOM 1526 O O . ARG A 1 184 ? 25.285 -4.570 0.549 1.00 92.25 184 ARG A O 1
ATOM 1533 N N . LYS A 1 185 ? 26.297 -2.609 0.120 1.00 92.44 185 LYS A N 1
ATOM 1534 C CA . LYS A 1 185 ? 27.647 -3.105 -0.189 1.00 92.44 185 LYS A CA 1
ATOM 1535 C C . LYS A 1 185 ? 28.659 -2.228 0.557 1.00 92.44 185 LYS A C 1
ATOM 1537 O O . LYS A 1 185 ? 28.317 -1.117 0.951 1.00 92.44 185 LYS A O 1
ATOM 1542 N N . GLU A 1 186 ? 29.888 -2.712 0.735 1.00 86.88 186 GLU A N 1
ATOM 1543 C CA . GLU A 1 186 ? 30.978 -1.963 1.384 1.00 86.88 186 GLU A CA 1
ATOM 1544 C C . GLU A 1 186 ? 31.145 -0.552 0.790 1.00 86.88 186 GLU A C 1
ATOM 1546 O O . GLU A 1 186 ? 31.131 0.430 1.523 1.00 86.88 186 GLU A O 1
ATOM 1551 N N . ASN A 1 187 ? 31.156 -0.451 -0.545 1.00 86.19 187 ASN A N 1
ATOM 1552 C CA . ASN A 1 187 ? 31.219 0.811 -1.286 1.00 86.19 187 ASN A CA 1
ATOM 1553 C C . ASN A 1 187 ? 29.982 0.989 -2.182 1.00 86.19 187 ASN A C 1
ATOM 1555 O O . ASN A 1 187 ? 30.066 0.875 -3.404 1.00 86.19 187 ASN A O 1
ATOM 1559 N N . GLY A 1 188 ? 28.820 1.227 -1.564 1.00 92.19 188 GLY A N 1
ATOM 1560 C CA . GLY A 1 188 ? 27.581 1.579 -2.266 1.00 92.19 188 GLY A CA 1
ATOM 1561 C C . GLY A 1 188 ? 26.445 0.573 -2.068 1.00 92.19 188 GLY A C 1
ATOM 1562 O O . GLY A 1 188 ? 26.127 0.192 -0.938 1.00 92.19 188 GLY A O 1
ATOM 1563 N N . CYS A 1 189 ? 25.775 0.174 -3.151 1.00 93.75 189 CYS A N 1
ATOM 1564 C CA . CYS A 1 189 ? 24.660 -0.774 -3.104 1.00 93.75 189 CYS A CA 1
ATOM 1565 C C . CYS A 1 189 ? 24.421 -1.528 -4.421 1.00 93.75 189 CYS A C 1
ATOM 1567 O O . CYS A 1 189 ? 24.846 -1.109 -5.500 1.00 93.75 189 CYS A O 1
ATOM 1569 N N . LEU A 1 190 ? 23.687 -2.637 -4.316 1.00 93.69 190 LEU A N 1
ATOM 1570 C CA . LEU A 1 190 ? 23.163 -3.401 -5.447 1.00 93.69 190 LEU A CA 1
ATOM 1571 C C . LEU A 1 190 ? 21.644 -3.245 -5.505 1.00 93.69 190 LEU A C 1
ATOM 1573 O O . LEU A 1 190 ? 20.961 -3.475 -4.509 1.00 93.69 190 LEU A O 1
ATOM 1577 N N . VAL A 1 191 ? 21.116 -2.874 -6.668 1.00 92.38 191 VAL A N 1
ATOM 1578 C CA . VAL A 1 191 ? 19.676 -2.730 -6.908 1.00 92.38 191 VAL A CA 1
ATOM 1579 C C . VAL A 1 191 ? 19.190 -3.869 -7.787 1.00 92.38 191 VAL A C 1
ATOM 1581 O O . VAL A 1 191 ? 19.637 -4.009 -8.923 1.00 92.38 191 VAL A O 1
ATOM 1584 N N . TRP A 1 192 ? 18.252 -4.644 -7.265 1.00 89.81 192 TRP A N 1
ATOM 1585 C CA . TRP A 1 192 ? 17.625 -5.795 -7.887 1.00 89.81 192 TRP A CA 1
ATOM 1586 C C . TRP A 1 192 ? 16.227 -5.423 -8.378 1.00 89.81 192 TRP A C 1
ATOM 1588 O O . TRP A 1 192 ? 15.423 -4.867 -7.625 1.00 89.81 192 TRP A O 1
ATOM 1598 N N . PHE A 1 193 ? 15.933 -5.768 -9.629 1.00 86.06 193 PHE A N 1
ATOM 1599 C CA . PHE A 1 193 ? 14.626 -5.589 -10.257 1.00 86.06 193 PHE A CA 1
ATOM 1600 C C . PHE A 1 193 ? 14.041 -6.964 -10.548 1.00 86.06 193 PHE A C 1
ATOM 1602 O O . PHE A 1 193 ? 14.540 -7.657 -11.433 1.00 86.06 193 PHE A O 1
ATOM 1609 N N . PHE A 1 194 ? 13.006 -7.372 -9.817 1.00 79.75 194 PHE A N 1
ATOM 1610 C CA . PHE A 1 194 ? 12.364 -8.671 -10.007 1.00 79.75 194 PHE A CA 1
ATOM 1611 C C . PHE A 1 194 ? 11.125 -8.523 -10.893 1.00 79.75 194 PHE A C 1
ATOM 1613 O O . PHE A 1 194 ? 10.278 -7.656 -10.673 1.00 79.75 194 PHE A O 1
ATOM 1620 N N . THR A 1 195 ? 11.009 -9.385 -11.903 1.00 66.31 195 THR A N 1
ATOM 1621 C CA . THR A 1 195 ? 9.853 -9.422 -12.815 1.00 66.31 195 THR A CA 1
ATOM 1622 C C . THR A 1 195 ? 8.989 -10.653 -12.595 1.00 66.31 195 THR A C 1
ATOM 1624 O O . THR A 1 195 ? 9.446 -11.663 -12.067 1.00 66.31 195 THR A O 1
ATOM 1627 N N . THR A 1 196 ? 7.754 -10.601 -13.097 1.00 57.69 196 THR A N 1
ATOM 1628 C CA . THR A 1 196 ? 6.766 -11.692 -13.046 1.00 57.69 196 THR A CA 1
ATOM 1629 C C . THR A 1 196 ? 7.185 -12.971 -13.790 1.00 57.69 196 THR A C 1
ATOM 1631 O O . THR A 1 196 ? 6.510 -13.986 -13.669 1.00 57.69 196 THR A O 1
ATOM 1634 N N . VAL A 1 197 ? 8.291 -12.957 -14.545 1.00 56.94 197 VAL A N 1
ATOM 1635 C CA . VAL A 1 197 ? 8.792 -14.086 -15.358 1.00 56.94 197 VAL A CA 1
ATOM 1636 C C . VAL A 1 197 ? 10.083 -14.716 -14.809 1.00 56.94 197 VAL A C 1
ATOM 1638 O O . VAL A 1 197 ? 10.870 -15.271 -15.569 1.00 56.94 197 VAL A O 1
ATOM 1641 N N . ASN A 1 198 ? 10.319 -14.648 -13.492 1.00 54.22 198 ASN A N 1
ATOM 1642 C CA . ASN A 1 198 ? 11.519 -15.182 -12.816 1.00 54.22 198 ASN A CA 1
ATOM 1643 C C . ASN A 1 198 ? 12.862 -14.624 -13.333 1.00 54.22 198 ASN A C 1
ATOM 1645 O O . ASN A 1 198 ? 13.922 -15.140 -12.985 1.00 54.22 198 ASN A O 1
ATOM 1649 N N . SER A 1 199 ? 12.849 -13.556 -14.134 1.00 65.00 199 SER A N 1
ATOM 1650 C CA . SER A 1 199 ? 14.062 -12.827 -14.503 1.00 65.00 199 SER A CA 1
ATOM 1651 C C . SER A 1 199 ? 14.302 -11.663 -13.550 1.00 65.00 199 SER A C 1
ATOM 1653 O O . SER A 1 199 ? 13.364 -10.941 -13.191 1.00 65.00 199 SER A O 1
ATOM 1655 N N . TYR A 1 200 ? 15.564 -11.465 -13.176 1.00 75.00 200 TYR A N 1
ATOM 1656 C CA . TYR A 1 200 ? 16.017 -10.304 -12.424 1.00 75.00 200 TYR A CA 1
ATOM 1657 C C . TYR A 1 200 ? 17.129 -9.570 -13.176 1.00 75.00 200 TYR A C 1
ATOM 1659 O O . TYR A 1 200 ? 17.889 -10.177 -13.932 1.00 75.00 200 TYR A O 1
ATOM 1667 N N . SER A 1 201 ? 17.237 -8.262 -12.962 1.00 79.94 201 SER A N 1
ATOM 1668 C CA . SER A 1 201 ? 18.461 -7.510 -13.257 1.00 79.94 201 SER A CA 1
ATOM 1669 C C . SER A 1 201 ? 19.054 -6.919 -12.003 1.00 79.94 201 SER A C 1
ATOM 1671 O O . SER A 1 201 ? 18.353 -6.676 -11.023 1.00 79.94 201 SER A O 1
ATOM 1673 N N . VAL A 1 202 ? 20.360 -6.679 -12.071 1.00 86.31 202 VAL A N 1
ATOM 1674 C CA . VAL A 1 202 ? 21.133 -6.063 -11.003 1.00 86.31 202 VAL A CA 1
ATOM 1675 C C . VAL A 1 202 ? 21.839 -4.841 -11.560 1.00 86.31 202 VAL A C 1
ATOM 1677 O O . VAL A 1 202 ? 22.445 -4.903 -12.630 1.00 86.31 202 VAL A O 1
ATOM 1680 N N . ILE A 1 203 ? 21.758 -3.734 -10.833 1.00 88.12 203 ILE A N 1
ATOM 1681 C CA . ILE A 1 203 ? 22.537 -2.527 -11.089 1.00 88.12 203 ILE A CA 1
ATOM 1682 C C . ILE A 1 203 ? 23.396 -2.258 -9.865 1.00 88.12 203 ILE A C 1
ATOM 1684 O O . ILE A 1 203 ? 22.883 -2.169 -8.751 1.00 88.12 203 ILE A O 1
ATOM 1688 N N . GLU A 1 204 ? 24.690 -2.072 -10.081 1.00 91.56 204 GLU A N 1
ATOM 1689 C CA . GLU A 1 204 ? 25.596 -1.580 -9.051 1.00 91.56 204 GLU A CA 1
ATOM 1690 C C . GLU A 1 204 ? 25.581 -0.047 -9.010 1.00 91.56 204 GLU A C 1
ATOM 1692 O O . GLU A 1 204 ? 25.492 0.624 -10.041 1.00 91.56 204 GLU A O 1
ATOM 1697 N N . SER A 1 205 ? 25.626 0.520 -7.808 1.00 90.25 205 SER A N 1
ATOM 1698 C CA . SER A 1 205 ? 25.717 1.961 -7.595 1.00 90.25 205 SER A CA 1
ATOM 1699 C C . SER A 1 205 ? 26.719 2.250 -6.487 1.00 90.25 205 SER A C 1
ATOM 1701 O O . SER A 1 205 ? 26.688 1.615 -5.443 1.00 90.25 205 SER A O 1
ATOM 1703 N N . ASP A 1 206 ? 27.533 3.277 -6.693 1.00 92.31 206 ASP A N 1
ATOM 1704 C CA . ASP A 1 206 ? 28.429 3.892 -5.704 1.00 92.31 206 ASP A CA 1
ATOM 1705 C C . ASP A 1 206 ? 27.684 4.588 -4.545 1.00 92.31 206 ASP A C 1
ATOM 1707 O O . ASP A 1 206 ? 28.199 4.739 -3.440 1.00 92.31 206 ASP A O 1
ATOM 1711 N N . LYS A 1 207 ? 26.443 5.025 -4.786 1.00 91.38 207 LYS A N 1
ATOM 1712 C CA . LYS A 1 207 ? 25.569 5.642 -3.779 1.00 91.38 207 LYS A CA 1
ATOM 1713 C C . LYS A 1 207 ? 25.179 4.650 -2.682 1.00 91.38 207 LYS A C 1
ATOM 1715 O O . LYS A 1 207 ? 24.961 3.470 -2.945 1.00 91.38 207 LYS A O 1
ATOM 1720 N N . SER A 1 208 ? 24.970 5.170 -1.470 1.00 90.94 208 SER A N 1
ATOM 1721 C CA . SER A 1 208 ? 24.413 4.387 -0.364 1.00 90.94 208 SER A CA 1
ATOM 1722 C C . SER A 1 208 ? 23.038 3.810 -0.710 1.00 90.94 208 SER A C 1
ATOM 1724 O O . SER A 1 208 ? 22.264 4.396 -1.478 1.00 90.94 208 SER A O 1
ATOM 1726 N N . MET A 1 209 ? 22.719 2.677 -0.084 1.00 91.44 209 MET A N 1
ATOM 1727 C CA . MET A 1 209 ? 21.451 1.966 -0.249 1.00 91.44 209 MET A CA 1
ATOM 1728 C C . MET A 1 209 ? 20.233 2.882 -0.080 1.00 91.44 209 MET A C 1
ATOM 1730 O O . MET A 1 209 ? 19.342 2.892 -0.936 1.00 91.44 209 MET A O 1
ATOM 1734 N N . MET A 1 210 ? 20.208 3.687 0.989 1.00 90.38 210 MET A N 1
ATOM 1735 C CA . MET A 1 210 ? 19.100 4.602 1.256 1.00 90.38 210 MET A CA 1
ATOM 1736 C C . MET A 1 210 ? 19.018 5.693 0.190 1.00 90.38 210 MET A C 1
ATOM 1738 O O . MET A 1 210 ? 17.971 5.873 -0.425 1.00 90.38 210 MET A O 1
ATOM 1742 N N . ARG A 1 211 ? 20.128 6.382 -0.111 1.00 91.06 211 ARG A N 1
ATOM 1743 C CA . ARG A 1 211 ? 20.140 7.459 -1.114 1.00 91.06 211 ARG A CA 1
ATOM 1744 C C . ARG A 1 211 ? 19.679 6.959 -2.482 1.00 91.06 211 ARG A C 1
ATOM 1746 O O . ARG A 1 211 ? 18.941 7.663 -3.173 1.00 91.06 211 ARG A O 1
ATOM 1753 N N . LYS A 1 212 ? 20.098 5.752 -2.874 1.00 91.62 212 LYS A N 1
ATOM 1754 C CA . LYS A 1 212 ? 19.678 5.128 -4.130 1.00 91.62 212 LYS A CA 1
ATOM 1755 C C . LYS A 1 212 ? 18.184 4.797 -4.122 1.00 91.62 212 LYS A C 1
ATOM 1757 O O . LYS A 1 212 ? 17.492 5.170 -5.064 1.00 91.62 212 LYS A O 1
ATOM 1762 N N . SER A 1 213 ? 17.682 4.187 -3.049 1.00 91.62 213 SER A N 1
ATOM 1763 C CA . SER A 1 213 ? 16.263 3.829 -2.893 1.00 91.62 213 SER A CA 1
ATOM 1764 C C . SER A 1 213 ? 15.344 5.054 -2.837 1.00 91.62 213 SER A C 1
ATOM 1766 O O . SER A 1 213 ? 14.294 5.084 -3.471 1.00 91.62 213 SER A O 1
ATOM 1768 N N . LEU A 1 214 ? 15.753 6.125 -2.154 1.00 91.50 214 LEU A N 1
ATOM 1769 C CA . LEU A 1 214 ? 15.000 7.382 -2.116 1.00 91.50 214 LEU A CA 1
ATOM 1770 C C . LEU A 1 214 ? 14.956 8.083 -3.476 1.00 91.50 214 LEU A C 1
ATOM 1772 O O . LEU A 1 214 ? 13.976 8.765 -3.771 1.00 91.50 214 LEU A O 1
ATOM 1776 N N . GLY A 1 215 ? 15.976 7.892 -4.319 1.00 89.94 215 GLY A N 1
ATOM 1777 C CA . GLY A 1 215 ? 15.963 8.352 -5.711 1.00 89.94 215 GLY A CA 1
ATOM 1778 C C . GLY A 1 215 ? 14.836 7.733 -6.542 1.00 89.94 215 GLY A C 1
ATOM 1779 O O . GLY A 1 215 ? 14.402 8.330 -7.519 1.00 89.94 215 GLY A O 1
ATOM 1780 N N . TYR A 1 216 ? 14.328 6.579 -6.116 1.00 89.19 216 TYR A N 1
ATOM 1781 C CA . TYR A 1 216 ? 13.230 5.857 -6.742 1.00 89.19 216 TYR A CA 1
ATOM 1782 C C . TYR A 1 216 ? 11.873 6.136 -6.079 1.00 89.19 216 TYR A C 1
ATOM 1784 O O . TYR A 1 216 ? 10.883 6.378 -6.769 1.00 89.19 216 TYR A O 1
ATOM 1792 N N . LEU A 1 217 ? 11.825 6.144 -4.743 1.00 91.44 217 LEU A N 1
ATOM 1793 C CA . LEU A 1 217 ? 10.585 6.324 -3.980 1.00 91.44 217 LEU A CA 1
ATOM 1794 C C . LEU A 1 217 ? 10.090 7.777 -3.962 1.00 91.44 217 LEU A C 1
ATOM 1796 O O . LEU A 1 217 ? 8.889 8.014 -4.053 1.00 91.44 217 LEU A O 1
ATOM 1800 N N . ARG A 1 218 ? 10.985 8.773 -3.879 1.00 91.44 218 ARG A N 1
ATOM 1801 C CA . ARG A 1 218 ? 10.566 10.188 -3.839 1.00 91.44 218 ARG A CA 1
ATOM 1802 C C . ARG A 1 218 ? 9.824 10.622 -5.108 1.00 91.44 218 ARG A C 1
ATOM 1804 O O . ARG A 1 218 ? 8.804 11.291 -4.968 1.00 91.44 218 ARG A O 1
ATOM 1811 N N . PRO A 1 219 ? 10.288 10.292 -6.329 1.00 87.62 219 PRO A N 1
ATOM 1812 C CA . PRO A 1 219 ? 9.544 10.623 -7.541 1.00 87.62 219 PRO A CA 1
ATOM 1813 C C . PRO A 1 219 ? 8.181 9.924 -7.605 1.00 87.62 219 PRO A C 1
ATOM 1815 O O . PRO A 1 219 ? 7.197 10.574 -7.946 1.00 87.62 219 PRO A O 1
ATOM 1818 N N . LEU A 1 220 ? 8.107 8.651 -7.188 1.00 88.69 220 LEU A N 1
ATOM 1819 C CA . LEU A 1 220 ? 6.875 7.853 -7.178 1.00 88.69 220 LEU A CA 1
ATOM 1820 C C . LEU A 1 220 ? 5.733 8.555 -6.431 1.00 88.69 220 LEU A C 1
ATOM 1822 O O . LEU A 1 220 ? 4.657 8.732 -6.988 1.00 88.69 220 LEU A O 1
ATOM 1826 N N . PHE A 1 221 ? 5.973 9.019 -5.204 1.00 89.31 221 PHE A N 1
ATOM 1827 C CA . PHE A 1 221 ? 4.945 9.715 -4.419 1.00 89.31 221 PHE A CA 1
ATOM 1828 C C . PHE A 1 221 ? 4.721 11.177 -4.842 1.00 89.31 221 PHE A C 1
ATOM 1830 O O . PHE A 1 221 ? 3.810 11.823 -4.345 1.00 89.31 221 PHE A O 1
ATOM 1837 N N . LYS A 1 222 ? 5.497 11.702 -5.800 1.00 88.31 222 LYS A N 1
ATOM 1838 C CA . LYS A 1 222 ? 5.271 13.018 -6.430 1.00 88.31 222 LYS A CA 1
ATOM 1839 C C . LYS A 1 222 ? 4.489 12.931 -7.740 1.00 88.31 222 LYS A C 1
ATOM 1841 O O . LYS A 1 222 ? 4.345 13.933 -8.447 1.00 88.31 222 LYS A O 1
ATOM 1846 N N . ILE A 1 223 ? 4.045 11.738 -8.119 1.00 84.25 223 ILE A N 1
ATOM 1847 C CA . ILE A 1 223 ? 3.222 11.546 -9.303 1.00 84.25 223 ILE A CA 1
ATOM 1848 C C . ILE A 1 223 ? 1.871 12.258 -9.094 1.00 84.25 223 ILE A C 1
ATOM 1850 O O . ILE A 1 223 ? 1.176 11.962 -8.122 1.00 84.25 223 ILE A O 1
ATOM 1854 N N . PRO A 1 224 ? 1.468 13.183 -9.988 1.00 82.38 224 PRO A N 1
ATOM 1855 C CA . PRO A 1 224 ? 0.181 13.861 -9.867 1.00 82.38 224 PRO A CA 1
ATOM 1856 C C . PRO A 1 224 ? -0.978 12.863 -9.878 1.00 82.38 224 PRO A C 1
ATOM 1858 O O . PRO A 1 224 ? -1.014 11.971 -10.726 1.00 82.38 224 PRO A O 1
ATOM 1861 N N . ASN A 1 225 ? -1.938 13.051 -8.970 1.00 85.31 225 ASN A N 1
ATOM 1862 C CA . ASN A 1 225 ? -3.131 12.209 -8.835 1.00 85.31 225 ASN A CA 1
ATOM 1863 C C . ASN A 1 225 ? -2.822 10.715 -8.618 1.00 85.31 225 ASN A C 1
ATOM 1865 O O . ASN A 1 225 ? -3.628 9.864 -9.003 1.00 85.31 225 ASN A O 1
ATOM 1869 N N . ILE A 1 226 ? -1.662 10.386 -8.034 1.00 89.88 226 ILE A N 1
ATOM 1870 C CA . ILE A 1 226 ? -1.369 9.019 -7.600 1.00 89.88 226 ILE A CA 1
ATOM 1871 C C . ILE A 1 226 ? -2.438 8.545 -6.621 1.00 89.88 226 ILE A C 1
ATOM 1873 O O . ILE A 1 226 ? -2.810 9.252 -5.688 1.00 89.88 226 ILE A O 1
ATOM 1877 N N . GLN A 1 227 ? -2.937 7.334 -6.845 1.00 92.38 227 GLN A N 1
ATOM 1878 C CA . GLN A 1 227 ? -3.893 6.699 -5.950 1.00 92.38 227 GLN A CA 1
ATOM 1879 C C . GLN A 1 227 ? -3.266 5.426 -5.413 1.00 92.38 227 GLN A C 1
ATOM 1881 O O . GLN A 1 227 ? -3.004 4.494 -6.170 1.00 92.38 227 GLN A O 1
ATOM 1886 N N . VAL A 1 228 ? -3.023 5.380 -4.107 1.00 95.88 228 VAL A N 1
ATOM 1887 C CA . VAL A 1 228 ? -2.527 4.181 -3.429 1.00 95.88 228 VAL A CA 1
ATOM 1888 C C . VAL A 1 228 ? -3.635 3.667 -2.526 1.00 95.88 228 VAL A C 1
ATOM 1890 O O . VAL A 1 228 ? -4.006 4.316 -1.548 1.00 95.88 228 VAL A O 1
ATOM 1893 N N . ASN A 1 229 ? -4.189 2.503 -2.857 1.00 96.69 229 ASN A N 1
ATOM 1894 C CA . ASN A 1 229 ? -5.290 1.933 -2.081 1.00 96.69 229 ASN A CA 1
ATOM 1895 C C . ASN A 1 229 ? -4.801 1.444 -0.716 1.00 96.69 229 ASN A C 1
ATOM 1897 O O . ASN A 1 229 ? -5.463 1.680 0.290 1.00 96.69 229 ASN A O 1
ATOM 1901 N N . HIS A 1 230 ? -3.631 0.806 -0.669 1.00 97.88 230 HIS A N 1
ATOM 1902 C CA . HIS A 1 230 ? -3.047 0.335 0.579 1.00 97.88 230 HIS A CA 1
ATOM 1903 C C . HIS A 1 230 ? -1.520 0.444 0.576 1.00 97.88 230 HIS A C 1
ATOM 1905 O O . HIS A 1 230 ? -0.844 -0.062 -0.324 1.00 97.88 230 HIS A O 1
ATOM 1911 N N . LEU A 1 231 ? -0.983 1.069 1.617 1.00 97.94 231 LEU A N 1
ATOM 1912 C CA . LEU A 1 231 ? 0.438 1.242 1.863 1.00 97.94 231 LEU A CA 1
ATOM 1913 C C . LEU A 1 231 ? 0.856 0.409 3.075 1.00 97.94 231 LEU A C 1
ATOM 1915 O O . LEU A 1 231 ? 0.303 0.547 4.156 1.00 97.94 231 LEU A O 1
ATOM 1919 N N . PHE A 1 232 ? 1.859 -0.439 2.913 1.00 97.44 232 PHE A N 1
ATOM 1920 C CA . PHE A 1 232 ? 2.474 -1.172 4.011 1.00 97.44 232 PHE A CA 1
ATOM 1921 C C . PHE A 1 232 ? 3.875 -0.614 4.257 1.00 97.44 232 PHE A C 1
ATOM 1923 O O . PHE A 1 232 ? 4.683 -0.568 3.330 1.00 97.44 232 PHE A O 1
ATOM 1930 N N . LEU A 1 233 ? 4.168 -0.219 5.491 1.00 95.69 233 LEU A N 1
ATOM 1931 C CA . LEU A 1 233 ? 5.454 0.317 5.920 1.00 95.69 233 LEU A CA 1
ATOM 1932 C C . LEU A 1 233 ? 5.997 -0.543 7.059 1.00 95.69 233 LEU A C 1
ATOM 1934 O O . LEU A 1 233 ? 5.373 -0.642 8.115 1.00 95.69 233 LEU A O 1
ATOM 1938 N N . ALA A 1 234 ? 7.170 -1.139 6.866 1.00 93.00 234 ALA A N 1
ATOM 1939 C CA . ALA A 1 234 ? 7.862 -1.856 7.926 1.00 93.00 234 ALA A CA 1
ATOM 1940 C C . ALA A 1 234 ? 9.313 -1.427 8.081 1.00 93.00 234 ALA A C 1
ATOM 1942 O O . ALA A 1 234 ? 10.012 -1.160 7.101 1.00 93.00 234 ALA A O 1
ATOM 1943 N N . MET A 1 235 ? 9.762 -1.430 9.332 1.00 90.19 235 MET A N 1
ATOM 1944 C CA . MET A 1 235 ? 11.147 -1.184 9.698 1.00 90.19 235 MET A CA 1
ATOM 1945 C C . MET A 1 235 ? 11.574 -2.167 10.781 1.00 90.19 235 MET A C 1
ATOM 1947 O O . MET A 1 235 ? 10.969 -2.196 11.851 1.00 90.19 235 MET A O 1
ATOM 1951 N N . THR A 1 236 ? 12.598 -2.971 10.496 1.00 85.44 236 THR A N 1
ATOM 1952 C CA . THR A 1 236 ? 13.124 -3.974 11.438 1.00 85.44 236 THR A CA 1
ATOM 1953 C C . THR A 1 236 ? 14.326 -3.490 12.222 1.00 85.44 236 THR A C 1
ATOM 1955 O O . THR A 1 236 ? 14.661 -4.115 13.216 1.00 85.44 236 THR A O 1
ATOM 1958 N N . ASP A 1 237 ? 14.966 -2.399 11.795 1.00 81.50 237 ASP A N 1
ATOM 1959 C CA . ASP A 1 237 ? 16.184 -1.885 12.412 1.00 81.50 237 ASP A CA 1
ATOM 1960 C C . ASP A 1 237 ? 16.202 -0.349 12.407 1.00 81.50 237 ASP A C 1
ATOM 1962 O O . ASP A 1 237 ? 15.769 0.265 11.424 1.00 81.50 237 ASP A O 1
ATOM 1966 N N . PRO A 1 238 ? 16.724 0.308 13.459 1.00 71.75 238 PRO A N 1
ATOM 1967 C CA . PRO A 1 238 ? 16.946 1.747 13.441 1.00 71.75 238 PRO A CA 1
ATOM 1968 C C . PRO A 1 238 ? 17.970 2.119 12.364 1.00 71.75 238 PRO A C 1
ATOM 1970 O O . PRO A 1 238 ? 19.087 1.609 12.355 1.00 71.75 238 PRO A O 1
ATOM 1973 N N . THR A 1 239 ? 17.620 3.062 11.494 1.00 75.31 239 THR A N 1
ATOM 1974 C CA . THR A 1 239 ? 18.528 3.598 10.473 1.00 75.31 239 THR A CA 1
ATOM 1975 C C . THR A 1 239 ? 18.812 5.076 10.720 1.00 75.31 239 THR A C 1
ATOM 1977 O O . THR A 1 239 ? 17.911 5.837 11.074 1.00 75.31 239 THR A O 1
ATOM 1980 N N . GLN A 1 240 ? 20.065 5.495 10.519 1.00 73.19 240 GLN A N 1
ATOM 1981 C CA . GLN A 1 240 ? 20.475 6.900 10.646 1.00 73.19 240 GLN A CA 1
ATOM 1982 C C . GLN A 1 240 ? 19.806 7.796 9.591 1.00 73.19 240 GLN A C 1
ATOM 1984 O O . GLN A 1 240 ? 19.612 8.983 9.823 1.00 73.19 240 GLN A O 1
ATOM 1989 N N . ASP A 1 241 ? 19.382 7.219 8.464 1.00 81.19 241 ASP A N 1
ATOM 1990 C CA . ASP A 1 241 ? 18.755 7.952 7.362 1.00 81.19 241 ASP A CA 1
ATOM 1991 C C . ASP A 1 241 ? 17.213 7.968 7.440 1.00 81.19 241 ASP A C 1
ATOM 1993 O O . ASP A 1 241 ? 16.530 8.218 6.440 1.00 81.19 241 ASP A O 1
ATOM 1997 N N . LEU A 1 242 ? 16.638 7.684 8.615 1.00 83.44 242 LEU A N 1
ATOM 1998 C CA . LEU A 1 242 ? 15.187 7.617 8.807 1.00 83.44 242 LEU A CA 1
ATOM 1999 C C . LEU A 1 242 ? 14.495 8.937 8.437 1.00 83.44 242 LEU A C 1
ATOM 2001 O O . LEU A 1 242 ? 13.471 8.922 7.760 1.00 83.44 242 LEU A O 1
ATOM 2005 N N . ASP A 1 243 ? 15.076 10.079 8.805 1.00 87.31 243 ASP A N 1
ATOM 2006 C CA . ASP A 1 243 ? 14.527 11.398 8.464 1.00 87.31 243 ASP A CA 1
ATOM 2007 C C . ASP A 1 243 ? 14.464 11.634 6.955 1.00 87.31 243 ASP A C 1
ATOM 2009 O O . ASP A 1 243 ? 13.485 12.169 6.435 1.00 87.31 243 ASP A O 1
ATOM 2013 N N . ALA A 1 244 ? 15.472 11.172 6.212 1.00 88.12 244 ALA A N 1
ATOM 2014 C CA . ALA A 1 244 ? 15.482 11.298 4.760 1.00 88.12 244 ALA A CA 1
ATOM 2015 C C . ALA A 1 244 ? 14.382 10.453 4.095 1.00 88.12 244 ALA A C 1
ATOM 2017 O O . ALA A 1 244 ? 13.883 10.844 3.030 1.00 88.12 244 ALA A O 1
ATOM 2018 N N . PHE A 1 245 ? 14.024 9.320 4.709 1.00 89.81 245 PHE A N 1
ATOM 2019 C CA . PHE A 1 245 ? 12.923 8.455 4.293 1.00 89.81 245 PHE A CA 1
ATOM 2020 C C . PHE A 1 245 ? 11.557 9.045 4.646 1.00 89.81 245 PHE A C 1
ATOM 2022 O O . PHE A 1 245 ? 10.697 9.140 3.776 1.00 89.81 245 PHE A O 1
ATOM 2029 N N . LEU A 1 246 ? 11.378 9.513 5.878 1.00 90.25 246 LEU A N 1
ATOM 2030 C CA . LEU A 1 246 ? 10.120 10.101 6.347 1.00 90.25 246 LEU A CA 1
ATOM 2031 C C . LEU A 1 246 ? 9.827 11.486 5.763 1.00 90.25 246 LEU A C 1
ATOM 2033 O O . LEU A 1 246 ? 8.692 11.938 5.803 1.00 90.25 246 LEU A O 1
ATOM 2037 N N . ALA A 1 247 ? 10.819 12.136 5.152 1.00 91.12 247 ALA A N 1
ATOM 2038 C CA . ALA A 1 247 ? 10.601 13.316 4.319 1.00 91.12 247 ALA A CA 1
ATOM 2039 C C . ALA A 1 247 ? 9.798 13.016 3.032 1.00 91.12 247 ALA A C 1
ATOM 2041 O O . ALA A 1 247 ? 9.464 13.938 2.284 1.00 91.12 247 ALA A O 1
ATOM 2042 N N . ILE A 1 248 ? 9.527 11.742 2.721 1.00 89.50 248 ILE A N 1
ATOM 2043 C CA . ILE A 1 248 ? 8.548 11.370 1.699 1.00 89.50 248 ILE A CA 1
ATOM 2044 C C . ILE A 1 248 ? 7.151 11.621 2.268 1.00 89.50 248 ILE A C 1
ATOM 2046 O O . ILE A 1 248 ? 6.764 11.010 3.257 1.00 89.50 248 ILE A O 1
ATOM 2050 N N . GLN A 1 249 ? 6.381 12.476 1.599 1.00 88.31 249 GLN A N 1
ATOM 2051 C CA . GLN A 1 249 ? 4.956 12.617 1.872 1.00 88.31 249 GLN A CA 1
ATOM 2052 C C . GLN A 1 249 ? 4.218 11.448 1.217 1.00 88.31 249 GLN A C 1
ATOM 2054 O O . GLN A 1 249 ? 4.155 11.348 -0.010 1.00 88.31 249 GLN A O 1
ATOM 2059 N N . PHE A 1 250 ? 3.725 10.524 2.035 1.00 92.69 250 PHE A N 1
ATOM 2060 C CA . PHE A 1 250 ? 3.056 9.326 1.548 1.00 92.69 250 PHE A CA 1
ATOM 2061 C C . PHE A 1 250 ? 1.563 9.596 1.330 1.00 92.69 250 PHE A C 1
ATOM 2063 O O . PHE A 1 250 ? 0.852 10.010 2.246 1.00 92.69 250 PHE A O 1
ATOM 2070 N N . HIS A 1 251 ? 1.092 9.303 0.119 1.00 91.25 251 HIS A N 1
ATOM 2071 C CA . HIS A 1 251 ? -0.318 9.361 -0.266 1.00 91.25 251 HIS A CA 1
ATOM 2072 C C . HIS A 1 251 ? -0.904 7.952 -0.238 1.00 91.25 251 HIS A C 1
ATOM 2074 O O . HIS A 1 251 ? -0.389 7.082 -0.945 1.00 91.25 251 HIS A O 1
ATOM 2080 N N . ALA A 1 252 ? -1.938 7.707 0.571 1.00 96.31 252 ALA A N 1
ATOM 2081 C CA . ALA A 1 252 ? -2.625 6.416 0.637 1.00 96.31 252 ALA A CA 1
ATOM 2082 C C . ALA A 1 252 ? -4.002 6.513 1.307 1.00 96.31 252 ALA A C 1
ATOM 2084 O O . ALA A 1 252 ? -4.174 7.269 2.256 1.00 96.31 252 ALA A O 1
ATOM 2085 N N . LYS A 1 253 ? -4.949 5.670 0.868 1.00 97.31 253 LYS A N 1
ATOM 2086 C CA . LYS A 1 253 ? -6.258 5.500 1.529 1.00 97.31 253 LYS A CA 1
ATOM 2087 C C . LYS A 1 253 ? -6.189 4.624 2.776 1.00 97.31 253 LYS A C 1
ATOM 2089 O O . LYS A 1 253 ? -6.939 4.816 3.726 1.00 97.31 253 LYS A O 1
ATOM 2094 N N . SER A 1 254 ? -5.306 3.631 2.772 1.00 98.19 254 SER A N 1
ATOM 2095 C CA . SER A 1 254 ? -5.097 2.719 3.893 1.00 98.19 254 SER A CA 1
ATOM 2096 C C . SER A 1 254 ? -3.612 2.560 4.171 1.00 98.19 254 SER A C 1
ATOM 2098 O O . SER A 1 254 ? -2.824 2.455 3.229 1.00 98.19 254 SER A O 1
ATOM 2100 N N . VAL A 1 255 ? -3.237 2.484 5.448 1.00 97.75 255 VAL A N 1
ATOM 2101 C CA . VAL A 1 255 ? -1.865 2.189 5.864 1.00 97.75 255 VAL A CA 1
ATOM 2102 C C . VAL A 1 255 ? -1.799 1.025 6.855 1.00 97.75 255 VAL A C 1
ATOM 2104 O O . VAL A 1 255 ? -2.627 0.920 7.757 1.00 97.75 255 VAL A O 1
ATOM 2107 N N . GLU A 1 256 ? -0.788 0.171 6.717 1.00 97.00 256 GLU A N 1
ATOM 2108 C CA . GLU A 1 256 ? -0.314 -0.742 7.758 1.00 97.00 256 GLU A CA 1
ATOM 2109 C C . GLU A 1 256 ? 1.125 -0.374 8.139 1.00 97.00 256 GLU A C 1
ATOM 2111 O O . GLU A 1 256 ? 1.998 -0.317 7.275 1.00 97.00 256 GLU A O 1
ATOM 2116 N N . ILE A 1 257 ? 1.375 -0.133 9.427 1.00 94.88 257 ILE A N 1
ATOM 2117 C CA . ILE A 1 257 ? 2.691 0.227 9.969 1.00 94.88 257 ILE A CA 1
ATOM 2118 C C . ILE A 1 257 ? 3.168 -0.888 10.902 1.00 94.88 257 ILE A C 1
ATOM 2120 O O . ILE A 1 257 ? 2.442 -1.303 11.806 1.00 94.88 257 ILE A O 1
ATOM 2124 N N . SER A 1 258 ? 4.396 -1.361 10.690 1.00 92.06 258 SER A N 1
ATOM 2125 C CA . SER A 1 258 ? 5.053 -2.404 11.485 1.00 92.06 258 SER A CA 1
ATOM 2126 C C . SER A 1 258 ? 6.490 -1.996 11.811 1.00 92.06 258 SER A C 1
ATOM 2128 O O . SER A 1 258 ? 7.412 -2.271 11.045 1.00 92.06 258 SER A O 1
ATOM 2130 N N . VAL A 1 259 ? 6.685 -1.337 12.949 1.00 88.19 259 VAL A N 1
ATOM 2131 C CA . VAL A 1 259 ? 7.986 -0.797 13.390 1.00 88.19 259 VAL A CA 1
ATOM 2132 C C . VAL A 1 259 ? 8.345 -1.301 14.794 1.00 88.19 259 VAL A C 1
ATOM 2134 O O . VAL A 1 259 ? 7.561 -2.037 15.388 1.00 88.19 259 VAL A O 1
ATOM 2137 N N . LEU A 1 260 ? 9.530 -0.950 15.310 1.00 80.62 260 LEU A N 1
ATOM 2138 C CA . LEU A 1 260 ? 10.085 -1.515 16.553 1.00 80.62 260 LEU A CA 1
ATOM 2139 C C . LEU A 1 260 ? 9.713 -0.772 17.840 1.00 80.62 260 LEU A C 1
ATOM 2141 O O . LEU A 1 260 ? 9.849 -1.333 18.924 1.00 80.62 260 LEU A O 1
ATOM 2145 N N . ASN A 1 261 ? 9.329 0.501 17.763 1.00 79.50 261 ASN A N 1
ATOM 2146 C CA . ASN A 1 261 ? 8.921 1.266 18.942 1.00 79.50 261 ASN A CA 1
ATOM 2147 C C . ASN A 1 261 ? 7.862 2.327 18.604 1.00 79.50 261 ASN A C 1
ATOM 2149 O O . ASN A 1 261 ? 7.532 2.581 17.439 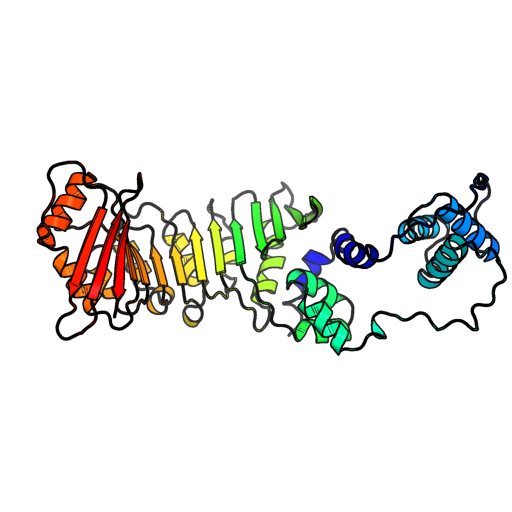1.00 79.50 261 ASN A O 1
ATOM 2153 N N . ILE A 1 262 ? 7.306 2.945 19.646 1.00 79.94 262 ILE A N 1
ATOM 2154 C CA . ILE A 1 262 ? 6.231 3.919 19.479 1.00 79.94 262 ILE A CA 1
ATOM 2155 C C . ILE A 1 262 ? 6.694 5.217 18.823 1.00 79.94 262 ILE A C 1
ATOM 2157 O O . ILE A 1 262 ? 5.957 5.803 18.036 1.00 79.94 262 ILE A O 1
ATOM 2161 N N . GLU A 1 263 ? 7.916 5.663 19.114 1.00 83.06 263 GLU A N 1
ATOM 2162 C CA . GLU A 1 263 ? 8.426 6.924 18.583 1.00 83.06 263 GLU A CA 1
ATOM 2163 C C . GLU A 1 263 ? 8.580 6.807 17.064 1.00 83.06 263 GLU A C 1
ATOM 2165 O O . GLU A 1 263 ? 8.171 7.690 16.314 1.00 83.06 263 GLU A O 1
ATOM 2170 N N . GLN A 1 264 ? 9.039 5.650 16.582 1.00 85.88 264 GLN A N 1
ATOM 2171 C CA . GLN A 1 264 ? 8.989 5.315 15.163 1.00 85.88 264 GLN A CA 1
ATOM 2172 C C . GLN A 1 264 ? 7.550 5.298 14.641 1.00 85.88 264 GLN A C 1
ATOM 2174 O O . GLN A 1 264 ? 7.291 5.867 13.587 1.00 85.88 264 GLN A O 1
ATOM 2179 N N . THR A 1 265 ? 6.601 4.711 15.372 1.00 88.44 265 THR A N 1
ATOM 2180 C CA . THR A 1 265 ? 5.190 4.685 14.945 1.00 88.44 265 THR A CA 1
ATOM 2181 C C . THR A 1 265 ? 4.650 6.102 14.732 1.00 88.44 265 THR A C 1
ATOM 2183 O O . THR A 1 265 ? 4.069 6.383 13.685 1.00 88.44 265 THR A O 1
ATOM 2186 N N . PHE A 1 266 ? 4.912 7.016 15.670 1.00 88.00 266 PHE A N 1
ATOM 2187 C CA . PHE A 1 266 ? 4.518 8.422 15.573 1.00 88.00 266 PHE A CA 1
ATOM 2188 C C . PHE A 1 266 ? 5.161 9.118 14.371 1.00 88.00 266 PHE A C 1
ATOM 2190 O O . PHE A 1 266 ? 4.488 9.811 13.606 1.00 88.00 266 PHE A O 1
ATOM 2197 N N . ARG A 1 267 ? 6.462 8.903 14.167 1.00 90.00 267 ARG A N 1
ATOM 2198 C CA . ARG A 1 267 ? 7.208 9.479 13.045 1.00 90.00 267 ARG A CA 1
ATOM 2199 C C . ARG A 1 267 ? 6.695 8.988 11.686 1.00 90.00 267 ARG A C 1
ATOM 2201 O O . ARG A 1 267 ? 6.580 9.787 10.762 1.00 90.00 267 ARG A O 1
ATOM 2208 N N . PHE A 1 268 ? 6.337 7.709 11.571 1.00 92.31 268 PHE A N 1
ATOM 2209 C CA . PHE A 1 268 ? 5.724 7.152 10.360 1.00 92.31 268 PHE A CA 1
ATOM 2210 C C . PHE A 1 268 ? 4.302 7.677 10.136 1.00 92.31 268 PHE A C 1
ATOM 2212 O O . PHE A 1 268 ? 3.975 8.054 9.014 1.00 92.31 268 PHE A O 1
ATOM 2219 N N . LEU A 1 269 ? 3.478 7.755 11.188 1.00 92.38 269 LEU A N 1
ATOM 2220 C CA . LEU A 1 269 ? 2.147 8.366 11.106 1.00 92.38 269 LEU A CA 1
ATOM 2221 C C . LEU A 1 269 ? 2.222 9.825 10.639 1.00 92.38 269 LEU A C 1
ATOM 2223 O O . LEU A 1 269 ? 1.458 10.227 9.768 1.00 92.38 269 LEU A O 1
ATOM 2227 N N . SER A 1 270 ? 3.190 10.587 11.152 1.00 91.81 270 SER A N 1
ATOM 2228 C CA . SER A 1 270 ? 3.391 12.003 10.810 1.00 91.81 270 SER A CA 1
ATOM 2229 C C . SER A 1 270 ? 3.784 12.234 9.345 1.00 91.81 270 SER A C 1
ATOM 2231 O O . SER A 1 270 ? 3.575 13.329 8.830 1.00 91.81 270 SER A O 1
ATOM 2233 N N . ALA A 1 271 ? 4.333 11.224 8.661 1.00 92.94 271 ALA A N 1
ATOM 2234 C CA . ALA A 1 271 ? 4.679 11.300 7.239 1.00 92.94 271 ALA A CA 1
ATOM 2235 C C . ALA A 1 271 ? 3.473 11.068 6.300 1.00 92.94 271 ALA A C 1
ATOM 2237 O O . ALA A 1 271 ? 3.612 11.154 5.076 1.00 92.94 271 ALA A O 1
ATOM 2238 N N . LEU A 1 272 ? 2.298 10.749 6.856 1.00 94.75 272 LEU A N 1
ATOM 2239 C CA . LEU A 1 272 ? 1.067 10.482 6.115 1.00 94.75 272 LEU A CA 1
ATOM 2240 C C . LEU A 1 272 ? 0.090 11.656 6.202 1.00 94.75 272 LEU A C 1
ATOM 2242 O O . LEU A 1 272 ? -0.048 12.300 7.247 1.00 94.75 272 LEU A O 1
ATOM 2246 N N . ASN A 1 273 ? -0.654 11.868 5.116 1.00 92.62 273 ASN A N 1
ATOM 2247 C CA . ASN A 1 273 ? -1.697 12.885 5.051 1.00 92.62 273 ASN A CA 1
ATOM 2248 C C . ASN A 1 273 ? -2.971 12.411 5.771 1.00 92.62 273 ASN A C 1
ATOM 2250 O O . ASN A 1 273 ? -3.592 11.449 5.315 1.00 92.62 273 ASN A O 1
ATOM 2254 N N . PRO A 1 274 ? -3.415 13.088 6.845 1.00 93.19 274 PRO A N 1
ATOM 2255 C CA . PRO A 1 274 ? -4.574 12.645 7.618 1.00 93.19 274 PRO A CA 1
ATOM 2256 C C . PRO A 1 274 ? -5.873 12.657 6.797 1.00 93.19 274 PRO A C 1
ATOM 2258 O O . PRO A 1 274 ? -6.621 11.689 6.843 1.00 93.19 274 PRO A O 1
ATOM 2261 N N . GLY A 1 275 ? -6.096 13.681 5.964 1.00 90.31 275 GLY A N 1
ATOM 2262 C CA . GLY A 1 275 ? -7.330 13.816 5.176 1.00 90.31 275 GLY A CA 1
ATOM 2263 C C . GLY A 1 275 ? -7.486 12.822 4.015 1.00 90.31 275 GLY A C 1
ATOM 2264 O O . GLY A 1 275 ? -8.557 12.747 3.419 1.00 90.31 275 GLY A O 1
ATOM 2265 N N . GLU A 1 276 ? -6.434 12.072 3.675 1.00 93.00 276 GLU A N 1
ATOM 2266 C CA . GLU A 1 276 ? -6.482 11.019 2.649 1.00 93.00 276 GLU A CA 1
ATOM 2267 C C . GLU A 1 276 ? -6.658 9.617 3.258 1.00 93.00 276 GLU A C 1
ATOM 2269 O O . GLU A 1 276 ? -7.124 8.706 2.570 1.00 93.00 276 GLU A O 1
ATOM 2274 N N . LEU A 1 277 ? -6.290 9.441 4.533 1.00 95.94 277 LEU A N 1
ATOM 2275 C CA . LEU A 1 277 ? -6.280 8.154 5.222 1.00 95.94 277 LEU A CA 1
ATOM 2276 C C . LEU A 1 277 ? -7.668 7.789 5.750 1.00 95.94 277 LEU A C 1
ATOM 2278 O O . LEU A 1 277 ? -8.155 8.335 6.732 1.00 95.94 277 LEU A O 1
ATOM 2282 N N . GLU A 1 278 ? -8.273 6.769 5.158 1.00 97.12 278 GLU A N 1
ATOM 2283 C CA . GLU A 1 278 ? -9.525 6.190 5.638 1.00 97.12 278 GLU A CA 1
ATOM 2284 C C . GLU A 1 278 ? -9.291 5.059 6.643 1.00 97.12 278 GLU A C 1
ATOM 2286 O O . GLU A 1 278 ? -10.120 4.842 7.525 1.00 97.12 278 GLU A O 1
ATOM 2291 N N . SER A 1 279 ? -8.188 4.312 6.509 1.00 98.06 279 SER A N 1
ATOM 2292 C CA . SER A 1 279 ? -7.914 3.123 7.327 1.00 98.06 279 SER A CA 1
ATOM 2293 C C . SER A 1 279 ? -6.483 3.068 7.856 1.00 98.06 279 SER A C 1
ATOM 2295 O O . SER A 1 279 ? -5.530 3.156 7.083 1.00 98.06 279 SER A O 1
ATOM 2297 N N . ILE A 1 280 ? -6.317 2.815 9.153 1.00 97.00 280 ILE A N 1
ATOM 2298 C CA . ILE A 1 280 ? -5.006 2.706 9.809 1.00 97.00 280 ILE A CA 1
ATOM 2299 C C . ILE A 1 280 ? -4.895 1.361 10.517 1.00 97.00 280 ILE A C 1
ATOM 2301 O O . ILE A 1 280 ? -5.748 1.002 11.323 1.00 97.00 280 ILE A O 1
ATOM 2305 N N . TYR A 1 281 ? -3.813 0.629 10.263 1.00 95.31 281 TYR A N 1
ATOM 2306 C CA . TYR A 1 281 ? -3.439 -0.558 11.020 1.00 95.31 281 TYR A CA 1
ATOM 2307 C C . TYR A 1 281 ? -2.043 -0.398 11.627 1.00 95.31 281 TYR A C 1
ATOM 2309 O O . TYR A 1 281 ? -1.045 -0.346 10.915 1.00 95.31 281 TYR A O 1
ATOM 2317 N N . LEU A 1 282 ? -1.960 -0.374 12.956 1.00 91.75 282 LEU A N 1
ATOM 2318 C CA . LEU A 1 282 ? -0.696 -0.382 13.689 1.00 91.75 282 LEU A CA 1
ATOM 2319 C C . LEU A 1 282 ? -0.421 -1.793 14.225 1.00 91.75 282 LEU A C 1
ATOM 2321 O O . LEU A 1 282 ? -1.108 -2.292 15.128 1.00 91.75 282 LEU A O 1
ATOM 2325 N N . ARG A 1 283 ? 0.582 -2.462 13.647 1.00 82.81 283 ARG A N 1
ATOM 2326 C CA . ARG A 1 283 ? 1.085 -3.756 14.115 1.00 82.81 283 ARG A CA 1
ATOM 2327 C C . ARG A 1 283 ? 2.041 -3.493 15.281 1.00 82.81 283 ARG A C 1
ATOM 2329 O O . ARG A 1 283 ? 3.028 -2.786 15.135 1.00 82.81 283 ARG A O 1
ATOM 2336 N N . ALA A 1 284 ? 1.681 -4.010 16.450 1.00 63.84 284 ALA A N 1
ATOM 2337 C CA . ALA A 1 284 ? 2.209 -3.528 17.720 1.00 63.84 284 ALA A CA 1
ATOM 2338 C C . ALA A 1 284 ? 3.587 -4.037 18.124 1.00 63.84 284 ALA A C 1
ATOM 2340 O O . ALA A 1 284 ? 4.026 -5.115 17.721 1.00 63.84 284 ALA A O 1
ATOM 2341 N N . ILE A 1 285 ? 4.129 -3.241 19.043 1.00 58.41 285 ILE A N 1
ATOM 2342 C CA . ILE A 1 285 ? 5.151 -3.516 20.051 1.00 58.41 285 ILE A CA 1
ATOM 2343 C C . ILE A 1 285 ? 4.418 -3.529 21.402 1.00 58.41 285 ILE A C 1
ATOM 2345 O O . ILE A 1 285 ? 3.391 -2.861 21.527 1.00 58.41 285 ILE A O 1
ATOM 2349 N N . GLU A 1 286 ? 4.898 -4.276 22.396 1.00 56.22 286 GLU A N 1
ATOM 2350 C CA . GLU A 1 286 ? 4.347 -4.245 23.759 1.00 56.22 286 GLU A CA 1
ATOM 2351 C C . GLU A 1 286 ? 4.301 -2.800 24.288 1.00 56.22 286 GLU A C 1
ATOM 2353 O O . GLU A 1 286 ? 5.327 -2.131 24.401 1.00 56.22 286 GLU A O 1
ATOM 2358 N N . MET A 1 287 ? 3.093 -2.297 24.552 1.00 60.88 287 MET A N 1
ATOM 2359 C CA . MET A 1 287 ? 2.863 -0.949 25.069 1.00 60.88 287 MET A CA 1
ATOM 2360 C C . MET A 1 287 ? 2.549 -1.040 26.557 1.00 60.88 287 MET A C 1
ATOM 2362 O O . MET A 1 287 ? 1.465 -1.487 26.919 1.00 60.88 287 MET A O 1
ATOM 2366 N N . ASN A 1 288 ? 3.483 -0.593 27.397 1.00 58.97 288 ASN A N 1
ATOM 2367 C CA . ASN A 1 288 ? 3.290 -0.508 28.850 1.00 58.97 288 ASN A CA 1
ATOM 2368 C C . ASN A 1 288 ? 3.156 0.945 29.352 1.00 58.97 288 ASN A C 1
ATOM 2370 O O . ASN A 1 288 ? 3.012 1.158 30.551 1.00 58.97 288 ASN A O 1
ATOM 2374 N N . ASP A 1 289 ? 3.205 1.943 28.461 1.00 72.50 289 ASP A N 1
ATOM 2375 C CA . ASP A 1 289 ? 3.170 3.371 28.806 1.00 72.50 289 ASP A CA 1
ATOM 2376 C C . ASP A 1 289 ? 1.862 4.026 28.310 1.00 72.50 289 ASP A C 1
ATOM 2378 O O . ASP A 1 289 ? 1.582 4.069 27.107 1.00 72.50 289 ASP A O 1
ATOM 2382 N N . ARG A 1 290 ? 1.038 4.519 29.248 1.00 78.25 290 ARG A N 1
ATOM 2383 C CA . ARG A 1 290 ? -0.267 5.149 28.969 1.00 78.25 290 ARG A CA 1
ATOM 2384 C C . ARG A 1 290 ? -0.139 6.509 28.282 1.00 78.25 290 ARG A C 1
ATOM 2386 O O . ARG A 1 290 ? -0.961 6.814 27.415 1.00 78.25 290 ARG A O 1
ATOM 2393 N N . ASP A 1 291 ? 0.886 7.298 28.601 1.00 81.94 291 ASP A N 1
ATOM 2394 C CA . ASP A 1 291 ? 1.075 8.630 28.005 1.00 81.94 291 ASP A CA 1
ATOM 2395 C C . ASP A 1 291 ? 1.356 8.506 26.504 1.00 81.94 291 ASP A C 1
ATOM 2397 O O . ASP A 1 291 ? 0.831 9.239 25.660 1.00 81.94 291 ASP A O 1
ATOM 2401 N N . GLN A 1 292 ? 2.138 7.487 26.170 1.00 80.56 292 GLN A N 1
ATOM 2402 C CA . GLN A 1 292 ? 2.475 7.072 24.819 1.00 80.56 292 GLN A CA 1
ATOM 2403 C C . GLN A 1 292 ? 1.248 6.638 23.997 1.00 80.56 292 GLN A C 1
ATOM 2405 O O . GLN A 1 292 ? 1.090 7.079 22.853 1.00 80.56 292 GLN A O 1
ATOM 2410 N N . ILE A 1 293 ? 0.353 5.830 24.576 1.00 81.12 293 ILE A N 1
ATOM 2411 C CA . ILE A 1 293 ? -0.919 5.442 23.941 1.00 81.12 293 ILE A CA 1
ATOM 2412 C C . ILE A 1 293 ? -1.766 6.685 23.666 1.00 81.12 293 ILE A C 1
ATOM 2414 O O . ILE A 1 293 ? -2.196 6.898 22.531 1.00 81.12 293 ILE A O 1
ATOM 2418 N N . SER A 1 294 ? -1.947 7.539 24.678 1.00 85.19 294 SER A N 1
ATOM 2419 C CA . SER A 1 294 ? -2.741 8.762 24.555 1.00 85.19 294 SER A CA 1
ATOM 2420 C C . SER A 1 294 ? -2.229 9.650 23.417 1.00 85.19 294 SER A C 1
ATOM 2422 O O . SER A 1 294 ? -3.006 10.075 22.563 1.00 85.19 294 SER A O 1
ATOM 2424 N N . ARG A 1 295 ? -0.905 9.829 23.308 1.00 87.56 295 ARG A N 1
ATOM 2425 C CA . ARG A 1 295 ? -0.277 10.604 22.226 1.00 87.56 295 ARG A CA 1
ATOM 2426 C C . ARG A 1 295 ? -0.589 10.060 20.825 1.00 87.56 295 ARG A C 1
ATOM 2428 O O . ARG A 1 295 ? -0.751 10.863 19.910 1.00 87.56 295 ARG A O 1
ATOM 2435 N N . ILE A 1 296 ? -0.683 8.738 20.632 1.00 88.19 296 ILE A N 1
ATOM 2436 C CA . ILE A 1 296 ? -1.090 8.153 19.338 1.00 88.19 296 ILE A CA 1
ATOM 2437 C C . ILE A 1 296 ? -2.556 8.456 19.040 1.00 88.19 296 ILE A C 1
ATOM 2439 O O . ILE A 1 296 ? -2.876 8.882 17.928 1.00 88.19 296 ILE A O 1
ATOM 2443 N N . LEU A 1 297 ? -3.443 8.234 20.013 1.00 89.06 297 LEU A N 1
ATOM 2444 C CA . LEU A 1 297 ? -4.885 8.428 19.828 1.00 89.06 297 LEU A CA 1
ATOM 2445 C C . LEU A 1 297 ? -5.232 9.885 19.493 1.00 89.06 297 LEU A C 1
ATOM 2447 O O . LEU A 1 297 ? -6.189 10.138 18.768 1.00 89.06 297 LEU A O 1
ATOM 2451 N N . GLU A 1 298 ? -4.417 10.833 19.959 1.00 91.50 298 GLU A N 1
ATOM 2452 C CA . GLU A 1 298 ? -4.600 12.262 19.705 1.00 91.50 298 GLU A CA 1
ATOM 2453 C C . GLU A 1 298 ? -4.062 12.756 18.350 1.00 91.50 298 GLU A C 1
ATOM 2455 O O . GLU A 1 298 ? -4.218 13.939 18.035 1.00 91.50 298 GLU A O 1
ATOM 2460 N N . THR A 1 299 ? -3.453 11.890 17.535 1.00 93.00 299 THR A N 1
ATOM 2461 C CA . THR A 1 299 ? -2.959 12.274 16.202 1.00 93.00 299 THR A CA 1
ATOM 2462 C C . THR A 1 299 ? -4.096 12.608 15.236 1.00 93.00 299 THR A C 1
ATOM 2464 O O . THR A 1 299 ? -5.143 11.957 15.221 1.00 93.00 299 THR A O 1
ATOM 2467 N N . GLU A 1 300 ? -3.865 13.586 14.359 1.00 95.44 300 GLU A N 1
ATOM 2468 C CA . GLU A 1 300 ? -4.833 13.970 13.323 1.00 95.44 300 GLU A CA 1
ATOM 2469 C C . GLU A 1 300 ? -5.163 12.811 12.378 1.00 95.44 300 GLU A C 1
ATOM 2471 O O . GLU A 1 300 ? -6.303 12.663 11.948 1.00 95.44 300 GLU A O 1
ATOM 2476 N N . GLN A 1 301 ? -4.185 11.943 12.101 1.00 95.69 301 GLN A N 1
ATOM 2477 C CA . GLN A 1 301 ? -4.370 10.757 11.270 1.00 95.69 301 GLN A CA 1
ATOM 2478 C C . GLN A 1 301 ? -5.421 9.816 11.875 1.00 95.69 301 GLN A C 1
ATOM 2480 O O . GLN A 1 301 ? -6.309 9.366 11.159 1.00 95.69 301 GLN A O 1
ATOM 2485 N N . LEU A 1 302 ? -5.367 9.540 13.185 1.00 93.75 302 LEU A N 1
ATOM 2486 C CA . LEU A 1 302 ? -6.369 8.690 13.840 1.00 93.75 302 LEU A CA 1
ATOM 2487 C C . LEU A 1 302 ? -7.719 9.391 14.032 1.00 93.75 302 LEU A C 1
ATOM 2489 O O . LEU A 1 302 ? -8.759 8.746 13.891 1.00 93.75 302 LEU A O 1
ATOM 2493 N N . LYS A 1 303 ? -7.721 10.694 14.324 1.00 94.50 303 LYS A N 1
ATOM 2494 C CA . LYS A 1 303 ? -8.951 11.488 14.490 1.00 94.50 303 LYS A CA 1
ATOM 2495 C C . LYS A 1 303 ? -9.773 11.614 13.208 1.00 94.50 303 LYS A C 1
ATOM 2497 O O . LYS A 1 303 ? -10.985 11.774 13.284 1.00 94.50 303 LYS A O 1
ATOM 2502 N N . GLN A 1 304 ? -9.126 11.561 12.045 1.00 95.00 304 GLN A N 1
ATOM 2503 C CA . GLN A 1 304 ? -9.791 11.694 10.743 1.00 95.00 304 GLN A CA 1
ATOM 2504 C C . GLN A 1 304 ? -10.053 10.344 10.055 1.00 95.00 304 GLN A C 1
ATOM 2506 O O . GLN A 1 304 ? -10.868 10.278 9.132 1.00 95.00 304 GLN A O 1
ATOM 2511 N N . ALA A 1 305 ? -9.405 9.264 10.506 1.00 96.75 305 ALA A N 1
ATOM 2512 C CA . ALA A 1 305 ? -9.626 7.926 9.972 1.00 96.75 305 ALA A CA 1
ATOM 2513 C C . ALA A 1 305 ? -11.054 7.424 10.241 1.00 96.75 305 ALA A C 1
ATOM 2515 O O . ALA A 1 305 ? -11.711 7.820 11.200 1.00 96.75 305 ALA A O 1
ATOM 2516 N N . LYS A 1 306 ? -11.514 6.492 9.402 1.00 97.38 306 LYS A N 1
ATOM 2517 C CA . LYS A 1 306 ? -12.812 5.809 9.540 1.00 97.38 306 LYS A CA 1
ATOM 2518 C C . LYS A 1 306 ? -12.662 4.423 10.156 1.00 97.38 306 LYS A C 1
ATOM 2520 O O . LYS A 1 306 ? -13.552 3.965 10.870 1.00 97.38 306 LYS A O 1
ATOM 2525 N N . HIS A 1 307 ? -11.545 3.756 9.867 1.00 97.69 307 HIS A N 1
ATOM 2526 C CA . HIS A 1 307 ? -11.275 2.390 10.295 1.00 97.69 307 HIS A CA 1
ATOM 2527 C C . HIS A 1 307 ? -9.915 2.306 10.985 1.00 97.69 307 HIS A C 1
ATOM 2529 O O . HIS A 1 307 ? -8.896 2.690 10.409 1.00 97.69 307 HIS A O 1
ATOM 2535 N N . VAL A 1 308 ? -9.867 1.781 12.208 1.00 95.25 308 VAL A N 1
ATOM 2536 C CA . VAL A 1 308 ? -8.618 1.731 12.984 1.00 95.25 308 VAL A CA 1
ATOM 2537 C C . VAL A 1 308 ? -8.397 0.354 13.593 1.00 95.25 308 VAL A C 1
ATOM 2539 O O . VAL A 1 308 ? -9.202 -0.149 14.366 1.00 95.25 308 VAL A O 1
ATOM 2542 N N . LYS A 1 309 ? -7.255 -0.261 13.295 1.00 93.00 309 LYS A N 1
ATOM 2543 C CA . LYS A 1 309 ? -6.802 -1.497 13.928 1.00 93.00 309 LYS A CA 1
ATOM 2544 C C . LYS A 1 309 ? -5.527 -1.224 14.711 1.00 93.00 309 LYS A C 1
ATOM 2546 O O . LYS A 1 309 ? -4.520 -0.814 14.145 1.00 93.00 309 LYS A O 1
ATOM 2551 N N . LEU A 1 310 ? -5.542 -1.501 16.004 1.00 88.56 310 LEU A N 1
ATOM 2552 C CA . LEU A 1 310 ? -4.417 -1.286 16.902 1.00 88.56 310 LEU A CA 1
ATOM 2553 C C . LEU A 1 310 ? -4.122 -2.591 17.618 1.00 88.56 310 LEU A C 1
ATOM 2555 O O . LEU A 1 310 ? -4.971 -3.132 18.309 1.00 88.56 310 LEU A O 1
ATOM 2559 N N . ARG A 1 311 ? -2.910 -3.125 17.507 1.00 80.94 311 ARG A N 1
ATOM 2560 C CA . ARG A 1 311 ? -2.542 -4.320 18.283 1.00 80.94 311 ARG A CA 1
ATOM 2561 C C . ARG A 1 311 ? -2.074 -3.950 19.710 1.00 80.94 311 ARG A C 1
ATOM 2563 O O . ARG A 1 311 ? -1.147 -4.550 20.226 1.00 80.94 311 ARG A O 1
ATOM 2570 N N . MET A 1 312 ? -2.700 -2.961 20.342 1.00 79.06 312 MET A N 1
ATOM 2571 C CA . MET A 1 312 ? -2.394 -2.507 21.707 1.00 79.06 312 MET A CA 1
ATOM 2572 C C . MET A 1 312 ? -3.593 -2.717 22.624 1.00 79.06 312 MET A C 1
ATOM 2574 O O . MET A 1 312 ? -4.705 -2.891 22.127 1.00 79.06 312 MET A O 1
ATOM 2578 N N . VAL A 1 313 ? -3.356 -2.708 23.934 1.00 78.69 313 VAL A N 1
ATOM 2579 C CA . VAL A 1 313 ? -4.418 -2.765 24.936 1.00 78.69 313 VAL A CA 1
ATOM 2580 C C . VAL A 1 313 ? -4.930 -1.359 25.239 1.00 78.69 313 VAL A C 1
ATOM 2582 O O . VAL A 1 313 ? -4.130 -0.486 25.562 1.00 78.69 313 VAL A O 1
ATOM 2585 N N . LEU A 1 314 ? -6.245 -1.174 25.178 1.00 79.50 314 LEU A N 1
ATOM 2586 C CA . LEU A 1 314 ? -6.950 0.056 25.535 1.00 79.50 314 LEU A CA 1
ATOM 2587 C C . LEU A 1 314 ? -7.968 -0.208 26.649 1.00 79.50 314 LEU A C 1
ATOM 2589 O O . LEU A 1 314 ? -8.429 -1.343 26.808 1.00 79.50 314 LEU A O 1
ATOM 2593 N N . ASP A 1 315 ? -8.311 0.840 27.397 1.00 76.69 315 ASP A N 1
ATOM 2594 C CA . ASP A 1 315 ? -9.333 0.796 28.445 1.00 76.69 315 ASP A CA 1
ATOM 2595 C C . ASP A 1 315 ? -10.692 1.341 27.958 1.00 76.69 315 ASP A C 1
ATOM 2597 O O . ASP A 1 315 ? -10.887 1.670 26.784 1.00 76.69 315 ASP A O 1
ATOM 2601 N N . GLY A 1 316 ? -11.675 1.383 28.860 1.00 74.69 316 GLY A N 1
ATOM 2602 C CA . GLY A 1 316 ? -13.018 1.871 28.546 1.00 74.69 316 GLY A CA 1
ATOM 2603 C C . GLY A 1 316 ? -13.107 3.383 28.301 1.00 74.69 316 GLY A C 1
ATOM 2604 O O . GLY A 1 316 ? -14.035 3.818 27.623 1.00 74.69 316 GLY A O 1
ATOM 2605 N N . GLU A 1 317 ? -12.175 4.188 28.818 1.00 80.62 317 GLU A N 1
ATOM 2606 C CA . GLU A 1 317 ? -12.163 5.639 28.589 1.00 80.62 317 GLU A CA 1
ATOM 2607 C C . GLU A 1 317 ? -11.631 5.965 27.192 1.00 80.62 317 GLU A C 1
ATOM 2609 O O . GLU A 1 317 ? -12.180 6.828 26.500 1.00 80.62 317 GLU A O 1
ATOM 2614 N N . ASP A 1 318 ? -10.632 5.211 26.725 1.00 85.19 318 ASP A N 1
ATOM 2615 C CA . ASP A 1 318 ? -10.111 5.318 25.361 1.00 85.19 318 ASP A CA 1
ATOM 2616 C C . ASP A 1 318 ? -11.192 5.043 24.305 1.00 85.19 318 ASP A C 1
ATOM 2618 O O . ASP A 1 318 ? -11.172 5.643 23.231 1.00 85.19 318 ASP A O 1
ATOM 2622 N N . LEU A 1 319 ? -12.172 4.185 24.614 1.00 86.12 319 LEU A N 1
ATOM 2623 C CA . LEU A 1 319 ? -13.267 3.837 23.705 1.00 86.12 319 LEU A CA 1
ATOM 2624 C C . LEU A 1 319 ? -14.067 5.071 23.259 1.00 86.12 319 LEU A C 1
ATOM 2626 O O . LEU A 1 319 ? -14.459 5.162 22.097 1.00 86.12 319 LEU A O 1
ATOM 2630 N N . LEU A 1 320 ? -14.260 6.055 24.146 1.00 87.94 320 LEU A N 1
ATOM 2631 C CA . LEU A 1 320 ? -14.981 7.296 23.835 1.00 87.94 320 LEU A CA 1
ATOM 2632 C C . LEU A 1 320 ? -14.277 8.133 22.758 1.00 87.94 320 LEU A C 1
ATOM 2634 O O . LEU A 1 320 ? -14.932 8.894 22.038 1.00 87.94 320 LEU A O 1
ATOM 2638 N N . LYS A 1 321 ? -12.958 7.967 22.604 1.00 89.75 321 LYS A N 1
ATOM 2639 C CA . LYS A 1 321 ? -12.172 8.624 21.552 1.00 89.75 321 LYS A CA 1
ATOM 2640 C C . LYS A 1 321 ? -12.454 8.048 20.164 1.00 89.75 321 LYS A C 1
ATOM 2642 O O . LYS A 1 321 ? -12.011 8.634 19.187 1.00 89.75 321 LYS A O 1
ATOM 2647 N N . PHE A 1 322 ? -13.190 6.941 20.060 1.00 90.31 322 PHE A N 1
ATOM 2648 C CA . PHE A 1 322 ? -13.494 6.254 18.801 1.00 90.31 322 PHE A CA 1
ATOM 2649 C C . PHE A 1 322 ? -14.921 6.459 18.299 1.00 90.31 322 PHE A C 1
ATOM 2651 O O . PHE A 1 322 ? -15.331 5.795 17.352 1.00 90.31 322 PHE A O 1
ATOM 2658 N N . LYS A 1 323 ? -15.669 7.404 18.877 1.00 92.19 323 LYS A N 1
ATOM 2659 C CA . LYS A 1 323 ? -17.046 7.715 18.461 1.00 92.19 323 LYS A CA 1
ATOM 2660 C C . LYS A 1 323 ? -17.193 8.092 16.979 1.00 92.19 323 LYS A C 1
ATOM 2662 O O . LYS A 1 323 ? -18.274 7.964 16.416 1.00 92.19 323 LYS A O 1
ATOM 2667 N N . HIS A 1 324 ? -16.123 8.603 16.364 1.00 93.88 324 HIS A N 1
ATOM 2668 C CA . HIS A 1 324 ? -16.074 8.985 14.949 1.00 93.88 324 HIS A CA 1
ATOM 2669 C C . HIS A 1 324 ? -15.738 7.815 14.020 1.00 93.88 324 HIS A C 1
ATOM 2671 O O . HIS A 1 324 ? -15.863 7.953 12.806 1.00 93.88 324 HIS A O 1
ATOM 2677 N N . LEU A 1 325 ? -15.285 6.682 14.561 1.00 95.81 325 LEU A N 1
ATOM 2678 C CA . LEU A 1 325 ? -14.896 5.528 13.765 1.00 95.81 325 LEU A CA 1
ATOM 2679 C C . LEU A 1 325 ? -16.120 4.720 13.338 1.00 95.81 325 LEU A C 1
ATOM 2681 O O . LEU A 1 325 ? -17.027 4.450 14.122 1.00 95.81 325 LEU A O 1
ATOM 2685 N N . ARG A 1 326 ? -16.078 4.243 12.096 1.00 97.19 326 ARG A N 1
ATOM 2686 C CA . ARG A 1 326 ? -17.024 3.258 11.567 1.00 97.19 326 ARG A CA 1
ATOM 2687 C C . ARG A 1 326 ? -16.669 1.856 12.009 1.00 97.19 326 ARG A C 1
ATOM 2689 O O . ARG A 1 326 ? -17.547 1.066 12.345 1.00 97.19 326 ARG A O 1
ATOM 2696 N N . SER A 1 327 ? -15.376 1.541 12.036 1.00 97.25 327 SER A N 1
ATOM 2697 C CA . SER A 1 327 ? -14.942 0.273 12.601 1.00 97.25 327 SER A CA 1
ATOM 2698 C C . SER A 1 327 ? -13.610 0.337 13.318 1.00 97.25 327 SER A C 1
ATOM 2700 O O . SER A 1 327 ? -12.710 1.089 12.939 1.00 97.25 327 SER A O 1
ATOM 2702 N N . PHE A 1 328 ? -13.443 -0.514 14.326 1.00 94.50 328 PHE A N 1
ATOM 2703 C CA . PHE A 1 328 ? -12.176 -0.602 15.038 1.00 94.50 328 PHE A CA 1
ATOM 2704 C C . PHE A 1 328 ? -11.850 -2.000 15.547 1.00 94.50 328 PHE A C 1
ATOM 2706 O O . PHE A 1 328 ? -12.731 -2.801 15.837 1.00 94.50 328 PHE A O 1
ATOM 2713 N N . LYS A 1 329 ? -10.557 -2.300 15.665 1.00 91.50 329 LYS A N 1
ATOM 2714 C CA . LYS A 1 329 ? -10.070 -3.550 16.252 1.00 91.50 329 LYS A CA 1
ATOM 2715 C C . LYS A 1 329 ? -8.909 -3.283 17.184 1.00 91.50 329 LYS A C 1
ATOM 2717 O O . LYS A 1 329 ? -7.871 -2.816 16.719 1.00 91.50 329 LYS A O 1
ATOM 2722 N N . PHE A 1 330 ? -9.036 -3.632 18.456 1.00 86.19 330 PHE A N 1
ATOM 2723 C CA . PHE A 1 330 ? -7.934 -3.475 19.399 1.00 86.19 330 PHE A CA 1
ATOM 2724 C C . PHE A 1 330 ? -7.945 -4.478 20.540 1.00 86.19 330 PHE A C 1
ATOM 2726 O O . PHE A 1 330 ? -8.920 -5.188 20.761 1.00 86.19 330 PHE A O 1
ATOM 2733 N N . GLY A 1 331 ? -6.815 -4.554 21.238 1.00 80.12 331 GLY A N 1
ATOM 2734 C CA . GLY A 1 331 ? -6.702 -5.258 22.501 1.00 80.12 331 GLY A CA 1
ATOM 2735 C C . GLY A 1 331 ? -7.517 -4.575 23.579 1.00 80.12 331 GLY A C 1
ATOM 2736 O O . GLY A 1 331 ? -7.374 -3.379 23.789 1.00 80.12 331 GLY A O 1
ATOM 2737 N N . PHE A 1 332 ? -8.331 -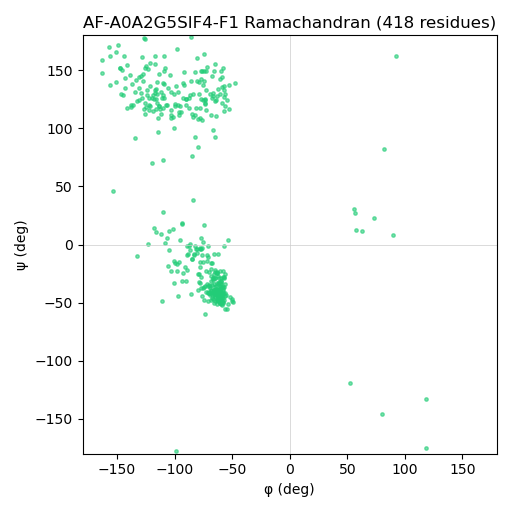5.324 24.292 1.00 74.00 332 PHE A N 1
ATOM 2738 C CA . PHE A 1 332 ? -9.117 -4.814 25.393 1.00 74.00 332 PHE A CA 1
ATOM 2739 C C . PHE A 1 332 ? -8.802 -5.658 26.620 1.00 74.00 332 PHE A C 1
ATOM 2741 O O . PHE A 1 332 ? -8.996 -6.877 26.611 1.00 74.00 332 PHE A O 1
ATOM 2748 N N . ILE A 1 333 ? -8.269 -5.009 27.652 1.00 65.56 333 ILE A N 1
ATOM 2749 C CA . ILE A 1 333 ? -8.286 -5.560 29.000 1.00 65.56 333 ILE A CA 1
ATOM 2750 C C . ILE A 1 333 ? -9.510 -4.916 29.637 1.00 65.56 333 ILE A C 1
ATOM 2752 O O . ILE A 1 333 ? -9.504 -3.700 29.833 1.00 65.56 333 ILE A O 1
ATOM 2756 N N . PRO A 1 334 ? -10.567 -5.684 29.931 1.00 55.78 334 PRO A N 1
ATOM 2757 C CA . PRO A 1 334 ? -11.596 -5.215 30.827 1.00 55.78 334 PRO A CA 1
ATOM 2758 C C . PRO A 1 334 ? -10.918 -5.055 32.185 1.00 55.78 334 PRO A C 1
ATOM 2760 O O . PRO A 1 334 ? -10.816 -6.009 32.955 1.00 55.78 334 PRO A O 1
ATOM 2763 N N . ASP A 1 335 ? -10.411 -3.863 32.480 1.00 57.28 335 ASP A N 1
ATOM 2764 C CA . ASP A 1 335 ? -10.413 -3.468 33.871 1.00 57.28 335 ASP A CA 1
ATOM 2765 C C . ASP A 1 335 ? -11.896 -3.379 34.223 1.00 57.28 335 ASP A C 1
ATOM 2767 O O . ASP A 1 335 ? -12.659 -2.729 33.505 1.00 57.28 335 ASP A O 1
ATOM 2771 N N . VAL A 1 336 ? -12.326 -4.104 35.252 1.00 48.28 336 VAL A N 1
ATOM 2772 C CA . VAL A 1 336 ? -13.739 -4.287 35.617 1.00 48.28 336 VAL A CA 1
ATOM 2773 C C . VAL A 1 336 ? -14.464 -5.379 34.801 1.00 48.28 336 VAL A C 1
ATOM 2775 O O . VAL A 1 336 ? -15.298 -5.114 33.935 1.00 48.28 336 VAL A O 1
ATOM 2778 N N . LEU A 1 337 ? -14.295 -6.640 35.223 1.00 47.62 337 LEU A N 1
ATOM 2779 C CA . LEU A 1 337 ? -15.204 -7.775 34.940 1.00 47.62 337 LEU A CA 1
ATOM 2780 C C . LEU A 1 337 ? -16.684 -7.510 35.330 1.00 47.62 337 LEU A C 1
ATOM 2782 O O . LEU A 1 337 ? -17.527 -8.385 35.180 1.00 47.62 337 LEU A O 1
ATOM 2786 N N . ALA A 1 338 ? -17.027 -6.305 35.798 1.00 54.84 338 ALA A N 1
ATOM 2787 C CA . ALA A 1 338 ? -18.363 -5.909 36.223 1.00 54.84 338 ALA A CA 1
ATOM 2788 C C . ALA A 1 338 ? -19.111 -4.962 35.262 1.00 54.84 338 ALA A C 1
ATOM 2790 O O . ALA A 1 338 ? -20.193 -4.517 35.631 1.00 54.84 338 ALA A O 1
ATOM 2791 N N . ASN A 1 339 ? -18.609 -4.613 34.061 1.00 66.19 339 ASN A N 1
ATOM 2792 C CA . ASN A 1 339 ? -19.411 -3.734 33.188 1.00 66.19 339 ASN A CA 1
ATOM 2793 C C . ASN A 1 339 ? -19.185 -3.832 31.668 1.00 66.19 339 ASN A C 1
ATOM 2795 O O . ASN A 1 339 ? -19.149 -2.823 30.967 1.00 66.19 339 ASN A O 1
ATOM 2799 N N . PHE A 1 340 ? -19.127 -5.046 31.110 1.00 77.88 340 PHE A N 1
ATOM 2800 C CA . PHE A 1 340 ? -19.189 -5.220 29.648 1.00 77.88 340 PHE A CA 1
ATOM 2801 C C . PHE A 1 340 ? -20.472 -4.609 29.039 1.00 77.88 340 PHE A C 1
ATOM 2803 O O . PHE A 1 340 ? -20.447 -4.096 27.923 1.00 77.88 340 PHE A O 1
ATOM 2810 N N . ARG A 1 341 ? -21.573 -4.544 29.806 1.00 79.62 341 ARG A N 1
ATOM 2811 C CA . ARG A 1 341 ? -22.776 -3.775 29.434 1.00 79.62 341 ARG A CA 1
ATOM 2812 C C . ARG A 1 341 ? -22.471 -2.307 29.140 1.00 79.62 341 ARG A C 1
ATOM 2814 O O . ARG A 1 341 ? -22.913 -1.806 28.116 1.00 79.62 341 ARG A O 1
ATOM 2821 N N . ARG A 1 342 ? -21.648 -1.649 29.961 1.00 83.12 342 ARG A N 1
ATOM 2822 C CA . ARG A 1 342 ? -21.223 -0.259 29.733 1.00 83.12 342 ARG A CA 1
ATOM 2823 C C . ARG A 1 342 ? -20.463 -0.094 28.415 1.00 83.12 342 ARG A C 1
ATOM 2825 O O . ARG A 1 342 ? -20.608 0.926 27.754 1.00 83.12 342 ARG A O 1
ATOM 2832 N N . VAL A 1 343 ? -19.667 -1.087 28.011 1.00 85.88 343 VAL A N 1
ATOM 2833 C CA . VAL A 1 343 ? -18.997 -1.076 26.697 1.00 85.88 343 VAL A CA 1
ATOM 2834 C C . VAL A 1 343 ? -20.034 -1.085 25.574 1.00 85.88 343 VAL A C 1
ATOM 2836 O O . VAL A 1 343 ? -19.920 -0.293 24.642 1.00 85.88 343 VAL A O 1
ATOM 2839 N N . LEU A 1 344 ? -21.069 -1.925 25.681 1.00 87.44 344 LEU A N 1
ATOM 2840 C CA . LEU A 1 344 ? -22.170 -1.957 24.713 1.00 87.44 344 LEU A CA 1
ATOM 2841 C C . LEU A 1 344 ? -22.964 -0.652 24.693 1.00 87.44 344 LEU A C 1
ATOM 2843 O O . LEU A 1 344 ? -23.256 -0.156 23.612 1.00 87.44 344 LEU A O 1
ATOM 2847 N N . GLU A 1 345 ? -23.245 -0.066 25.856 1.00 88.31 345 GLU A N 1
ATOM 2848 C CA . GLU A 1 345 ? -23.900 1.242 25.975 1.00 88.31 345 GLU A CA 1
ATOM 2849 C C . GLU A 1 345 ? -23.083 2.332 25.268 1.00 88.31 345 GLU A C 1
ATOM 2851 O O . GLU A 1 345 ? -23.615 3.056 24.427 1.00 88.31 345 GLU A O 1
ATOM 2856 N N . ILE A 1 346 ? -21.773 2.400 25.527 1.00 89.81 346 ILE A N 1
ATOM 2857 C CA . ILE A 1 346 ? -20.878 3.358 24.867 1.00 89.81 346 ILE A CA 1
ATOM 2858 C C . ILE A 1 346 ? -20.894 3.146 23.349 1.00 89.81 346 ILE A C 1
ATOM 2860 O O . ILE A 1 346 ? -21.144 4.095 22.611 1.00 89.81 346 ILE A O 1
ATOM 2864 N N . ILE A 1 347 ? -20.684 1.918 22.870 1.00 90.81 347 ILE A N 1
ATOM 2865 C CA . ILE A 1 347 ? -20.658 1.613 21.429 1.00 90.81 347 ILE A CA 1
ATOM 2866 C C . ILE A 1 347 ? -22.008 1.915 20.773 1.00 90.81 347 ILE A C 1
ATOM 2868 O O . ILE A 1 347 ? -22.045 2.444 19.665 1.00 90.81 347 ILE A O 1
ATOM 2872 N N . SER A 1 348 ? -23.118 1.626 21.454 1.00 91.12 348 SER A N 1
ATOM 2873 C CA . SER A 1 348 ? -24.464 1.892 20.938 1.00 91.12 348 SER A CA 1
ATOM 2874 C C . SER A 1 348 ? -24.736 3.382 20.719 1.00 91.12 348 SER A C 1
ATOM 2876 O O . SER A 1 348 ? -25.534 3.730 19.853 1.00 91.12 348 SER A O 1
ATOM 2878 N N . SER A 1 349 ? -24.027 4.261 21.441 1.00 92.06 349 SER A N 1
ATOM 2879 C CA . SER A 1 349 ? -24.119 5.717 21.274 1.00 92.06 349 SER A CA 1
ATOM 2880 C C . SER A 1 349 ? -23.381 6.253 20.040 1.00 92.06 349 SER A C 1
ATOM 2882 O O . SER A 1 349 ? -23.503 7.432 19.708 1.00 92.06 349 SER A O 1
ATOM 2884 N N . PHE A 1 350 ? -22.590 5.425 19.352 1.00 93.12 350 PHE A N 1
ATOM 2885 C CA . PHE A 1 350 ? -21.791 5.862 18.212 1.00 93.12 350 PHE A CA 1
ATOM 2886 C C . PHE A 1 350 ? -22.629 5.855 16.930 1.00 93.12 350 PHE A C 1
ATOM 2888 O O . PHE A 1 350 ? -22.958 4.805 16.380 1.00 93.12 350 PHE A O 1
ATOM 2895 N N . GLU A 1 351 ? -22.936 7.043 16.409 1.00 91.31 351 GLU A N 1
ATOM 2896 C CA . GLU A 1 351 ? -23.799 7.207 15.230 1.00 91.31 351 GLU A CA 1
ATOM 2897 C C . GLU A 1 351 ? -23.247 6.518 13.974 1.00 91.31 351 GLU A C 1
ATOM 2899 O O . GLU A 1 351 ? -23.999 5.913 13.213 1.00 91.31 351 GLU A O 1
ATOM 2904 N N . GLN A 1 352 ? -21.930 6.593 13.756 1.00 92.94 352 GLN A N 1
ATOM 2905 C CA . GLN A 1 352 ? -21.276 6.069 12.550 1.00 92.94 352 GLN A CA 1
ATOM 2906 C C . GLN A 1 352 ? -20.840 4.607 12.680 1.00 92.94 352 GLN A C 1
ATOM 2908 O O . GLN A 1 352 ? -20.266 4.065 11.739 1.00 92.94 352 GLN A O 1
ATOM 2913 N N . PHE A 1 353 ? -21.066 3.982 13.835 1.00 95.31 353 PHE A N 1
ATOM 2914 C CA . PHE A 1 353 ? -20.540 2.659 14.130 1.00 95.31 353 PHE A CA 1
ATOM 2915 C C . PHE A 1 353 ? -21.161 1.579 13.240 1.00 95.31 353 PHE A C 1
ATOM 2917 O O . PHE A 1 353 ? -22.378 1.430 13.161 1.00 95.31 353 PHE A O 1
ATOM 2924 N N . GLU A 1 354 ? -20.299 0.789 12.609 1.00 95.94 354 GLU A N 1
ATOM 2925 C CA . GLU A 1 354 ? -20.651 -0.357 11.772 1.00 95.94 354 GLU A CA 1
ATOM 2926 C C . GLU A 1 354 ? -20.229 -1.666 12.467 1.00 95.94 354 GLU A C 1
ATOM 2928 O O . GLU A 1 354 ? -21.021 -2.605 12.570 1.00 95.94 354 GLU A O 1
ATOM 2933 N N . SER A 1 355 ? -18.987 -1.748 12.969 1.00 96.38 355 SER A N 1
ATOM 2934 C CA . SER A 1 355 ? -18.485 -2.956 13.648 1.00 96.38 355 SER A CA 1
ATOM 2935 C C . SER A 1 355 ? -17.231 -2.735 14.498 1.00 96.38 355 SER A C 1
ATOM 2937 O O . SER A 1 355 ? -16.444 -1.824 14.254 1.00 96.38 355 SER A O 1
ATOM 2939 N N . CYS A 1 356 ? -16.970 -3.616 15.463 1.00 93.31 356 CYS A N 1
ATOM 2940 C CA . CYS A 1 356 ? -15.662 -3.712 16.097 1.00 93.31 356 CYS A CA 1
ATOM 2941 C C . CYS A 1 356 ? -15.253 -5.133 16.469 1.00 93.31 356 CYS A C 1
ATOM 2943 O O . CYS A 1 356 ? -16.072 -6.047 16.567 1.00 93.31 356 CYS A O 1
ATOM 2945 N N . GLU A 1 357 ? -13.951 -5.296 16.691 1.00 90.06 357 GLU A N 1
ATOM 2946 C CA . GLU A 1 357 ? -13.356 -6.522 17.207 1.00 90.06 357 GLU A CA 1
ATOM 2947 C C . GLU A 1 357 ? -12.510 -6.215 18.446 1.00 90.06 357 GLU A C 1
ATOM 2949 O O . GLU A 1 357 ? -11.459 -5.573 18.360 1.00 90.06 357 GLU A O 1
ATOM 2954 N N . LEU A 1 358 ? -12.959 -6.684 19.608 1.00 86.38 358 LEU A N 1
ATOM 2955 C CA . LEU A 1 358 ? -12.259 -6.499 20.877 1.00 86.38 358 LEU A CA 1
ATOM 2956 C C . LEU A 1 358 ? -11.475 -7.766 21.208 1.00 86.38 358 LEU A C 1
ATOM 2958 O O . LEU A 1 358 ? -12.048 -8.847 21.344 1.00 86.38 358 LEU A O 1
ATOM 2962 N N . ARG A 1 359 ? -10.154 -7.641 21.319 1.00 78.69 359 ARG A N 1
ATOM 2963 C CA . ARG A 1 359 ? -9.248 -8.771 21.517 1.00 78.69 359 ARG A CA 1
ATOM 2964 C C . ARG A 1 359 ? -8.816 -8.911 22.964 1.00 78.69 359 ARG A C 1
ATOM 2966 O O . ARG A 1 359 ? -8.257 -7.975 23.521 1.00 78.69 359 ARG A O 1
ATOM 2973 N N . HIS A 1 360 ? -8.944 -10.103 23.533 1.00 72.88 360 HIS A N 1
ATOM 2974 C CA . HIS A 1 360 ? -8.480 -10.380 24.891 1.00 72.88 360 HIS A CA 1
ATOM 2975 C C . HIS A 1 360 ? -7.186 -11.215 24.898 1.00 72.88 360 HIS A C 1
ATOM 2977 O O . HIS A 1 360 ? -7.105 -12.226 24.202 1.00 72.88 360 HIS A O 1
ATOM 2983 N N . PHE A 1 361 ? -6.191 -10.837 25.715 1.00 62.88 361 PHE A N 1
ATOM 2984 C CA . PHE A 1 361 ? -4.855 -11.465 25.712 1.00 62.88 361 PHE A CA 1
ATOM 2985 C C . PHE A 1 361 ? -4.536 -12.406 26.895 1.00 62.88 361 PHE A C 1
ATOM 2987 O O . PHE A 1 361 ? -3.624 -13.212 26.750 1.00 62.88 361 PHE A O 1
ATOM 2994 N N . TYR A 1 362 ? -5.263 -12.354 28.028 1.00 57.25 362 TYR A N 1
ATOM 2995 C CA . TYR A 1 362 ? -4.754 -12.945 29.291 1.00 57.25 362 TYR A CA 1
ATOM 2996 C C . TYR A 1 362 ? -5.679 -13.844 30.143 1.00 57.25 362 TYR A C 1
ATOM 2998 O O . TYR A 1 362 ? -5.191 -14.438 31.096 1.00 57.25 362 TYR A O 1
ATOM 3006 N N . LEU A 1 363 ? -6.986 -13.958 29.878 1.00 57.00 363 LEU A N 1
ATOM 3007 C CA . LEU A 1 363 ? -7.887 -14.753 30.742 1.00 57.00 363 LEU A CA 1
ATOM 3008 C C . LEU A 1 363 ? -7.894 -16.241 30.356 1.00 57.00 363 LEU A C 1
ATOM 3010 O O . LEU A 1 363 ? -7.270 -16.619 29.374 1.00 57.00 363 LEU A O 1
ATOM 3014 N N . ASP A 1 364 ? -8.631 -17.098 31.052 1.00 62.91 364 ASP A N 1
ATOM 3015 C CA . ASP A 1 364 ? -9.009 -18.439 30.565 1.00 62.91 364 ASP A CA 1
ATOM 3016 C C . ASP A 1 364 ? -10.246 -18.336 29.631 1.00 62.91 364 ASP A C 1
ATOM 3018 O O . ASP A 1 364 ? -11.041 -17.406 29.788 1.00 62.91 364 ASP A O 1
ATOM 3022 N N . HIS A 1 365 ? -10.383 -19.217 28.627 1.00 62.53 365 HIS A N 1
ATOM 3023 C CA . HIS A 1 365 ? -11.459 -19.197 27.613 1.00 62.53 365 HIS A CA 1
ATOM 3024 C C . HIS A 1 365 ? -12.835 -19.337 28.262 1.00 62.53 365 HIS A C 1
ATOM 3026 O O . HIS A 1 365 ? -13.717 -18.504 28.036 1.00 62.53 365 HIS A O 1
ATOM 3032 N N . ASP A 1 366 ? -12.980 -20.344 29.124 1.00 64.19 366 ASP A N 1
ATOM 3033 C CA . ASP A 1 366 ? -14.230 -20.602 29.831 1.00 64.19 366 ASP A CA 1
ATOM 3034 C C . ASP A 1 366 ? -14.550 -19.459 30.798 1.00 64.19 366 ASP A C 1
ATOM 3036 O O . ASP A 1 366 ? -15.695 -19.028 30.877 1.00 64.19 366 ASP A O 1
ATOM 3040 N N . PHE A 1 367 ? -13.551 -18.899 31.486 1.00 68.69 367 PHE A N 1
ATOM 3041 C CA . PHE A 1 367 ? -13.775 -17.791 32.416 1.00 68.69 367 PHE A CA 1
ATOM 3042 C C . PHE A 1 367 ? -14.267 -16.519 31.710 1.00 68.69 367 PHE A C 1
ATOM 3044 O O . PHE A 1 367 ? -15.215 -15.888 32.174 1.00 68.69 367 PHE A O 1
ATOM 3051 N N . LEU A 1 368 ? -13.664 -16.146 30.575 1.00 71.44 368 LEU A N 1
ATOM 3052 C CA . LEU A 1 368 ? -14.077 -14.966 29.808 1.00 71.44 368 LEU A CA 1
ATOM 3053 C C . LEU A 1 368 ? -15.492 -15.127 29.238 1.00 71.44 368 LEU A C 1
ATOM 3055 O O . LEU A 1 368 ? -16.317 -14.228 29.392 1.00 71.44 368 LEU A O 1
ATOM 3059 N N . LEU A 1 369 ? -15.772 -16.266 28.594 1.00 74.00 369 LEU A N 1
ATOM 3060 C CA . LEU A 1 369 ? -17.088 -16.547 28.019 1.00 74.00 369 LEU A CA 1
ATOM 3061 C C . LEU A 1 369 ? -18.161 -16.566 29.104 1.00 74.00 369 LEU A C 1
ATOM 3063 O O . LEU A 1 369 ? -19.197 -15.929 28.942 1.00 74.00 369 LEU A O 1
ATOM 3067 N N . ARG A 1 370 ? -17.893 -17.226 30.234 1.00 75.81 370 ARG A N 1
ATOM 3068 C CA . ARG A 1 370 ? -18.827 -17.266 31.360 1.00 75.81 370 ARG A CA 1
ATOM 3069 C C . ARG A 1 370 ? -19.066 -15.879 31.936 1.00 75.81 370 ARG A C 1
ATOM 3071 O O . ARG A 1 370 ? -20.212 -15.474 32.050 1.00 75.81 370 ARG A O 1
ATOM 3078 N N . THR A 1 371 ? -18.013 -15.105 32.183 1.00 75.69 371 THR A N 1
ATOM 3079 C CA . THR A 1 371 ? -18.174 -13.765 32.764 1.00 75.69 371 THR A CA 1
ATOM 3080 C C . THR A 1 371 ? -18.948 -12.825 31.838 1.00 75.69 371 THR A C 1
ATOM 3082 O O . THR A 1 371 ? -19.827 -12.092 32.287 1.00 75.69 371 THR A O 1
ATOM 3085 N N . ILE A 1 372 ? -18.663 -12.851 30.529 1.00 77.75 372 ILE A N 1
ATOM 3086 C CA . ILE A 1 372 ? -19.416 -12.047 29.558 1.00 77.75 372 ILE A CA 1
ATOM 3087 C C . ILE A 1 372 ? -20.856 -12.559 29.443 1.00 77.75 372 ILE A C 1
ATOM 3089 O O . ILE A 1 372 ? -21.775 -11.748 29.451 1.00 77.75 372 ILE A O 1
ATOM 3093 N N . GLY A 1 373 ? -21.072 -13.874 29.385 1.00 78.88 373 GLY A N 1
ATOM 3094 C CA . GLY A 1 373 ? -22.409 -14.471 29.367 1.00 78.88 373 GLY A CA 1
ATOM 3095 C C . GLY A 1 373 ? -23.249 -14.059 30.580 1.00 78.88 373 GLY A C 1
ATOM 3096 O O . GLY A 1 373 ? -24.360 -13.567 30.406 1.00 78.88 373 GLY A O 1
ATOM 3097 N N . GLU A 1 374 ? -22.689 -14.148 31.791 1.00 79.75 374 GLU A N 1
ATOM 3098 C CA . GLU A 1 374 ? -23.337 -13.735 33.045 1.00 79.75 374 GLU A CA 1
ATOM 3099 C C . GLU A 1 374 ? -23.665 -12.242 33.022 1.00 79.75 374 GLU A C 1
ATOM 3101 O O . GLU A 1 374 ? -24.793 -11.846 33.319 1.00 79.75 374 GLU A O 1
ATOM 3106 N N . ALA A 1 375 ? -22.713 -11.403 32.597 1.00 78.62 375 ALA A N 1
ATOM 3107 C CA . ALA A 1 375 ? -22.926 -9.964 32.475 1.00 78.62 375 ALA A CA 1
ATOM 3108 C C . ALA A 1 375 ? -24.030 -9.623 31.461 1.00 78.62 375 ALA A C 1
ATOM 3110 O O . ALA A 1 375 ? -24.766 -8.653 31.647 1.00 78.62 375 ALA A O 1
ATOM 3111 N N . LEU A 1 376 ? -24.179 -10.412 30.398 1.00 80.19 376 LEU A N 1
ATOM 3112 C CA . LEU A 1 376 ? -25.228 -10.247 29.391 1.00 80.19 376 LEU A CA 1
ATOM 3113 C C . LEU A 1 376 ? -26.563 -10.886 29.807 1.00 80.19 376 LEU A C 1
ATOM 3115 O O . LEU A 1 376 ? -27.582 -10.600 29.185 1.00 80.19 376 LEU A O 1
ATOM 3119 N N . GLY A 1 377 ? -26.591 -11.649 30.906 1.00 78.44 377 GLY A N 1
ATOM 3120 C CA . GLY A 1 377 ? -27.775 -12.371 31.376 1.00 78.44 377 GLY A CA 1
ATOM 3121 C C . GLY A 1 377 ? -28.120 -13.596 30.526 1.00 78.44 377 GLY A C 1
ATOM 3122 O O . GLY A 1 377 ? -29.275 -14.008 30.507 1.00 78.44 377 GLY A O 1
ATOM 3123 N N . GLU A 1 378 ? -27.144 -14.147 29.803 1.00 79.94 378 GLU A N 1
ATOM 3124 C CA . GLU A 1 378 ? -27.306 -15.360 29.002 1.00 79.94 378 GLU A CA 1
ATOM 3125 C C . GLU A 1 378 ? -27.286 -16.609 29.892 1.00 79.94 378 GLU A C 1
ATOM 3127 O O . GLU A 1 378 ? -26.506 -16.703 30.843 1.00 79.94 378 GLU A O 1
ATOM 3132 N N . GLU A 1 379 ? -28.113 -17.603 29.563 1.00 75.06 379 GLU A N 1
ATOM 3133 C CA . GLU A 1 379 ? -28.036 -18.913 30.208 1.00 75.06 379 GLU A CA 1
ATOM 3134 C C . GLU A 1 379 ? -26.795 -19.655 29.718 1.00 75.06 379 GLU A C 1
ATOM 3136 O O . GLU A 1 379 ? -26.658 -20.007 28.544 1.00 75.06 379 GLU A O 1
ATOM 3141 N N . ILE A 1 380 ? -25.870 -19.908 30.636 1.00 74.50 380 ILE A N 1
ATOM 3142 C CA . ILE A 1 380 ? -24.598 -20.531 30.306 1.00 74.50 380 ILE A CA 1
ATOM 3143 C C . ILE A 1 380 ? -24.697 -22.043 30.530 1.00 74.50 380 ILE A C 1
ATOM 3145 O O . ILE A 1 380 ? -24.784 -22.480 31.683 1.00 74.50 380 ILE A O 1
ATOM 3149 N N . PRO A 1 381 ? -24.613 -22.873 29.474 1.00 70.62 381 PRO A N 1
ATOM 3150 C CA . PRO A 1 381 ? -24.614 -24.317 29.635 1.00 70.62 381 PRO A CA 1
ATOM 3151 C C . PRO A 1 381 ? -23.447 -24.821 30.497 1.00 70.62 381 PRO A C 1
ATOM 3153 O O . PRO A 1 381 ? -22.336 -24.273 30.540 1.00 70.62 381 PRO A O 1
ATOM 3156 N N . PHE A 1 382 ? -23.707 -25.927 31.190 1.00 67.81 382 PHE A N 1
ATOM 3157 C CA . PHE A 1 382 ? -22.687 -26.668 31.917 1.00 67.81 382 PHE A CA 1
ATOM 3158 C C . PHE A 1 382 ? -21.795 -27.428 30.919 1.00 67.81 382 PHE A C 1
ATOM 3160 O O . PHE A 1 382 ? -22.305 -28.186 30.096 1.00 67.81 382 PHE A O 1
ATOM 3167 N N . GLY A 1 383 ? -20.474 -27.223 30.977 1.00 67.88 383 GLY A N 1
ATOM 3168 C CA . GLY A 1 383 ? -19.504 -27.801 30.033 1.00 67.88 383 GLY A CA 1
ATOM 3169 C C . GLY A 1 383 ? -18.709 -26.756 29.228 1.00 67.88 383 GLY A C 1
ATOM 3170 O O . GLY A 1 383 ? -18.834 -25.559 29.499 1.00 67.88 383 GLY A O 1
ATOM 3171 N N . PRO A 1 384 ? -17.867 -27.192 28.271 1.00 66.50 384 PRO A N 1
ATOM 3172 C CA . PRO A 1 384 ? -17.023 -26.296 27.481 1.00 66.50 384 PRO A CA 1
ATOM 3173 C C . PRO A 1 384 ? -17.869 -25.411 26.558 1.00 66.50 384 PRO A C 1
ATOM 3175 O O . PRO A 1 384 ? -18.673 -25.912 25.765 1.00 66.50 384 PRO A O 1
ATOM 3178 N N . LEU A 1 385 ? -17.673 -24.094 26.642 1.00 69.50 385 LEU A N 1
ATOM 3179 C CA . LEU A 1 385 ? -18.366 -23.116 25.802 1.00 69.50 385 LEU A CA 1
ATOM 3180 C C . LEU A 1 385 ? -17.496 -22.765 24.604 1.00 69.50 385 LEU A C 1
ATOM 3182 O O . LEU A 1 385 ? -16.407 -22.232 24.760 1.00 69.50 385 LEU A O 1
ATOM 3186 N N . LYS A 1 386 ? -17.994 -23.032 23.395 1.00 71.62 386 LYS A N 1
ATOM 3187 C CA . LYS A 1 386 ? -17.265 -22.694 22.161 1.00 71.62 386 LYS A CA 1
ATOM 3188 C C . LYS A 1 386 ? -17.647 -21.340 21.585 1.00 71.62 386 LYS A C 1
ATOM 3190 O O . LYS A 1 386 ? -16.835 -20.695 20.931 1.00 71.62 386 LYS A O 1
ATOM 3195 N N . THR A 1 387 ? -18.897 -20.928 21.775 1.00 77.19 387 THR A N 1
ATOM 3196 C CA . THR A 1 387 ? -19.410 -19.697 21.174 1.00 77.19 387 THR A CA 1
ATOM 3197 C C . THR A 1 387 ? -20.501 -19.069 22.021 1.00 77.19 387 THR A C 1
ATOM 3199 O O . THR A 1 387 ? -21.394 -19.783 22.478 1.00 77.19 387 THR A O 1
ATOM 3202 N N . ILE A 1 388 ? -20.489 -17.741 22.136 1.00 78.75 388 ILE A N 1
ATOM 3203 C CA . ILE A 1 388 ? -21.615 -16.956 22.657 1.00 78.75 388 ILE A CA 1
ATOM 3204 C C . ILE A 1 388 ? -22.112 -16.039 21.546 1.00 78.75 388 ILE A C 1
ATOM 3206 O O . ILE A 1 388 ? -21.324 -15.341 20.905 1.00 78.75 388 ILE A O 1
ATOM 3210 N N . LYS A 1 389 ? -23.428 -16.048 21.325 1.00 85.88 389 LYS A N 1
ATOM 3211 C CA . LYS A 1 389 ? -24.116 -15.119 20.429 1.00 85.88 389 LYS A CA 1
ATOM 3212 C C . LYS A 1 389 ? -25.147 -14.365 21.243 1.00 85.88 389 LYS A C 1
ATOM 3214 O O . LYS A 1 389 ? -26.056 -14.987 21.772 1.00 85.88 389 LYS A O 1
ATOM 3219 N N . HIS A 1 390 ? -25.011 -13.049 21.314 1.00 87.25 390 HIS A N 1
ATOM 3220 C CA . HIS A 1 390 ? -25.918 -12.197 22.077 1.00 87.25 390 HIS A CA 1
ATOM 3221 C C . HIS A 1 390 ? -26.450 -11.071 21.193 1.00 87.25 390 HIS A C 1
ATOM 3223 O O . HIS A 1 390 ? -25.757 -10.591 20.289 1.00 87.25 390 HIS A O 1
ATOM 3229 N N . ARG A 1 391 ? -27.693 -10.656 21.442 1.00 89.62 391 ARG A N 1
ATOM 3230 C CA . ARG A 1 391 ? -28.313 -9.499 20.791 1.00 89.62 391 ARG A CA 1
ATOM 3231 C C . ARG A 1 391 ? -28.602 -8.444 21.843 1.00 89.62 391 ARG A C 1
ATOM 3233 O O . ARG A 1 391 ? -29.426 -8.665 22.721 1.00 89.62 391 ARG A O 1
ATOM 3240 N N . TYR A 1 392 ? -27.956 -7.296 21.705 1.00 89.38 392 TYR A N 1
ATOM 3241 C CA . TYR A 1 392 ? -28.187 -6.143 22.562 1.00 89.38 392 TYR A CA 1
ATOM 3242 C C . TYR A 1 392 ? -29.044 -5.122 21.811 1.00 89.38 392 TYR A C 1
ATOM 3244 O O . TYR A 1 392 ? -28.591 -4.553 20.818 1.00 89.38 392 TYR A O 1
ATOM 3252 N N . GLN A 1 393 ? -30.287 -4.919 22.254 1.00 90.75 393 GLN A N 1
ATOM 3253 C CA . GLN A 1 393 ? -31.187 -3.932 21.652 1.00 90.75 393 GLN A CA 1
ATOM 3254 C C . GLN A 1 393 ? -30.683 -2.520 21.958 1.00 90.75 393 GLN A C 1
ATOM 3256 O O . GLN A 1 393 ? -30.439 -2.200 23.121 1.00 90.75 393 GLN A O 1
ATOM 3261 N N . ILE A 1 394 ? -30.555 -1.671 20.935 1.00 88.81 394 ILE A N 1
ATOM 3262 C CA . ILE A 1 394 ? -30.224 -0.262 21.152 1.00 88.81 394 ILE A CA 1
ATOM 3263 C C . ILE A 1 394 ? -31.492 0.436 21.667 1.00 88.81 394 ILE A C 1
ATOM 3265 O O . ILE A 1 394 ? -32.535 0.339 21.011 1.00 88.81 394 ILE A O 1
ATOM 3269 N N . PRO A 1 395 ? -31.450 1.109 22.834 1.00 86.62 395 PRO A N 1
ATOM 3270 C CA . PRO A 1 395 ? -32.611 1.820 23.357 1.00 86.62 395 PRO A CA 1
ATOM 3271 C C . PRO A 1 395 ? -33.184 2.789 22.321 1.00 86.62 395 PRO A C 1
ATOM 3273 O O . PRO A 1 395 ? -32.433 3.479 21.638 1.00 86.62 395 PRO A O 1
ATOM 3276 N N . GLU A 1 396 ? -34.513 2.826 22.204 1.00 85.88 396 GLU A N 1
ATOM 3277 C CA . GLU A 1 396 ? -35.238 3.755 21.317 1.00 85.88 396 GLU A CA 1
ATOM 3278 C C . GLU A 1 396 ? -34.943 3.589 19.811 1.00 85.88 396 GLU A C 1
ATOM 3280 O O . GLU A 1 396 ? -35.369 4.409 18.999 1.00 85.88 396 GLU A O 1
ATOM 3285 N N . SER A 1 397 ? -34.278 2.500 19.415 1.00 86.88 397 SER A N 1
ATOM 3286 C CA . SER A 1 397 ? -33.980 2.163 18.023 1.00 86.88 397 SER A CA 1
ATOM 3287 C C . SER A 1 397 ? -34.471 0.755 17.685 1.00 86.88 397 SER A C 1
ATOM 3289 O O . SER A 1 397 ? -34.531 -0.125 18.545 1.00 86.88 397 SER A O 1
ATOM 3291 N N . ASN A 1 398 ? -34.810 0.524 16.413 1.00 87.31 398 ASN A N 1
ATOM 3292 C CA . ASN A 1 398 ? -35.041 -0.831 15.896 1.00 87.31 398 ASN A CA 1
ATOM 3293 C C . ASN A 1 398 ? -33.721 -1.590 15.682 1.00 87.31 398 ASN A C 1
ATOM 3295 O O . ASN A 1 398 ? -33.723 -2.811 15.551 1.00 87.31 398 ASN A O 1
ATOM 3299 N N . GLU A 1 399 ? -32.600 -0.871 15.687 1.00 91.69 399 GLU A N 1
ATOM 3300 C CA . GLU A 1 399 ? -31.264 -1.427 15.529 1.00 91.69 399 GLU A CA 1
ATOM 3301 C C . GLU A 1 399 ? -30.826 -2.212 16.775 1.00 91.69 399 GLU A C 1
ATOM 3303 O O . GLU A 1 399 ? -31.214 -1.923 17.911 1.00 91.69 399 GLU A O 1
ATOM 3308 N N . TYR A 1 400 ? -29.948 -3.190 16.571 1.00 92.81 400 TYR A N 1
ATOM 3309 C CA . TYR A 1 400 ? -29.350 -3.965 17.654 1.00 92.81 400 TYR A CA 1
ATOM 3310 C C . TYR A 1 400 ? -27.875 -4.260 17.379 1.00 92.81 400 TYR A C 1
ATOM 3312 O O . TYR A 1 400 ? -27.427 -4.328 16.232 1.00 92.81 400 TYR A O 1
ATOM 3320 N N . LEU A 1 401 ? -27.098 -4.468 18.439 1.00 93.25 401 LEU A N 1
ATOM 3321 C CA . LEU A 1 401 ? -25.729 -4.960 18.341 1.00 93.25 401 LEU A CA 1
ATOM 3322 C C . LEU A 1 401 ? -25.746 -6.487 18.387 1.00 93.25 401 LEU A C 1
ATOM 3324 O O . LEU A 1 401 ? -26.200 -7.095 19.361 1.00 93.25 401 LEU A O 1
ATOM 3328 N N . LYS A 1 402 ? -25.240 -7.121 17.330 1.00 93.00 402 LYS A N 1
ATOM 3329 C CA . LYS A 1 402 ? -24.969 -8.556 17.306 1.00 93.00 402 LYS A CA 1
ATOM 3330 C C . LYS A 1 402 ? -23.565 -8.792 17.848 1.00 93.00 402 LYS A C 1
ATOM 3332 O O . LYS A 1 402 ? -22.590 -8.368 17.230 1.00 93.00 402 LYS A O 1
ATOM 3337 N N . LEU A 1 403 ? -23.476 -9.516 18.956 1.00 89.62 403 LEU A N 1
ATOM 3338 C CA . LEU A 1 403 ? -22.224 -10.021 19.495 1.00 89.62 403 LEU A CA 1
ATOM 3339 C C . LEU A 1 403 ? -22.007 -11.474 19.117 1.00 89.62 403 LEU A C 1
ATOM 3341 O O . LEU A 1 403 ? -22.918 -12.296 19.211 1.00 89.62 403 LEU A O 1
ATOM 3345 N N . GLU A 1 404 ? -20.778 -11.778 18.727 1.00 87.69 404 GLU A N 1
ATOM 3346 C CA . GLU A 1 404 ? -20.311 -13.121 18.427 1.00 87.69 404 GLU A CA 1
ATOM 3347 C C . GLU A 1 404 ? -18.912 -13.298 19.016 1.00 87.69 404 GLU A C 1
ATOM 3349 O O . GLU A 1 404 ? -17.976 -12.570 18.683 1.00 87.69 404 GLU A O 1
ATOM 3354 N N . ILE A 1 405 ? -18.796 -14.248 19.937 1.00 79.00 405 ILE A N 1
ATOM 3355 C CA . ILE A 1 405 ? -17.535 -14.639 20.560 1.00 79.00 405 ILE A CA 1
ATOM 3356 C C . ILE A 1 405 ? -17.256 -16.060 20.093 1.00 79.00 405 ILE A C 1
ATOM 3358 O O . ILE A 1 405 ? -18.076 -16.942 20.342 1.00 79.00 405 ILE A O 1
ATOM 3362 N N . GLU A 1 406 ? -16.142 -16.266 19.395 1.00 71.44 406 GLU A N 1
ATOM 3363 C CA . GLU A 1 406 ? -15.745 -17.564 18.838 1.00 71.44 406 GLU A CA 1
ATOM 3364 C C . GLU A 1 406 ? -14.440 -18.054 19.470 1.00 71.44 406 GLU A C 1
ATOM 3366 O O . GLU A 1 406 ? -13.465 -17.309 19.589 1.00 71.44 406 GLU A O 1
ATOM 3371 N N . ASP A 1 407 ? -14.429 -19.328 19.859 1.00 63.44 407 ASP A N 1
ATOM 3372 C CA . ASP A 1 407 ? -13.259 -20.036 20.370 1.00 63.44 407 ASP A CA 1
ATOM 3373 C C . ASP A 1 407 ? -12.404 -20.607 19.220 1.00 63.44 407 ASP A C 1
ATOM 3375 O O . ASP A 1 407 ? -12.445 -21.800 18.917 1.00 63.44 407 ASP A O 1
ATOM 3379 N N . GLU A 1 408 ? -11.643 -19.748 18.532 1.00 54.19 408 GLU A N 1
ATOM 3380 C CA . GLU A 1 408 ? -10.687 -20.156 17.487 1.00 54.19 408 GLU A CA 1
ATOM 3381 C C . GLU A 1 408 ? -9.222 -19.961 17.937 1.00 54.19 408 GLU A C 1
ATOM 3383 O O . GLU A 1 408 ? -8.491 -19.089 17.463 1.00 54.19 408 GLU A O 1
ATOM 3388 N N . GLY A 1 409 ? -8.751 -20.812 18.854 1.00 58.12 409 GLY A N 1
ATOM 3389 C CA . GLY A 1 409 ? -7.321 -20.955 19.165 1.00 58.12 409 GLY A CA 1
ATOM 3390 C C . GLY A 1 409 ? -6.735 -19.878 20.091 1.00 58.12 409 GLY A C 1
ATOM 3391 O O . GLY A 1 409 ? -7.374 -19.418 21.028 1.00 58.12 409 GLY A O 1
ATOM 3392 N N . SER A 1 410 ? -5.469 -19.490 19.885 1.00 50.50 410 SER A N 1
ATOM 3393 C CA . SER A 1 410 ? -4.685 -18.702 20.860 1.00 50.50 410 SER A CA 1
ATOM 3394 C C . SER A 1 410 ? -5.022 -17.201 20.926 1.00 50.50 410 SER A C 1
ATOM 3396 O O . SER A 1 410 ? -4.295 -16.441 21.567 1.00 50.50 410 SER A O 1
ATOM 3398 N N . CYS A 1 411 ? -6.051 -16.727 20.218 1.00 52.88 411 CYS A N 1
ATOM 3399 C CA . CYS A 1 411 ? -6.403 -15.308 20.154 1.00 52.88 411 CYS A CA 1
ATOM 3400 C C . CYS A 1 411 ? -7.926 -15.131 20.172 1.00 52.88 411 CYS A C 1
ATOM 3402 O O . CYS A 1 411 ? -8.601 -15.593 19.260 1.00 52.88 411 CYS A O 1
ATOM 3404 N N . ARG A 1 412 ? -8.460 -14.462 21.202 1.00 66.25 412 ARG A N 1
ATOM 3405 C CA . ARG A 1 412 ? -9.910 -14.292 21.394 1.00 66.25 412 ARG A CA 1
ATOM 3406 C C . ARG A 1 412 ? -10.368 -12.961 20.835 1.00 66.25 412 ARG A C 1
ATOM 3408 O O . ARG A 1 412 ? -9.989 -11.931 21.388 1.00 66.25 412 ARG A O 1
ATOM 3415 N N . ASP A 1 413 ? -11.186 -12.993 19.791 1.00 76.56 413 ASP A N 1
ATOM 3416 C CA . ASP A 1 413 ? -11.792 -11.803 19.197 1.00 76.56 413 ASP A CA 1
ATOM 3417 C C . ASP A 1 413 ? -13.306 -11.802 19.507 1.00 76.56 413 ASP A C 1
ATOM 3419 O O . ASP A 1 413 ? -14.037 -12.704 19.104 1.00 76.56 413 ASP A O 1
ATOM 3423 N N . ILE A 1 414 ? -13.780 -10.795 20.245 1.00 84.00 414 ILE A N 1
ATOM 3424 C CA . ILE A 1 414 ? -15.207 -10.494 20.427 1.00 84.00 414 ILE A CA 1
ATOM 3425 C C . ILE A 1 414 ? -15.621 -9.627 19.243 1.00 84.00 414 ILE A C 1
ATOM 3427 O O . ILE A 1 414 ? -15.174 -8.484 19.136 1.00 84.00 414 ILE A O 1
ATOM 3431 N N . LYS A 1 415 ? -16.466 -10.153 18.360 1.00 89.94 415 LYS A N 1
ATOM 3432 C CA . LYS A 1 415 ? -16.985 -9.423 17.201 1.00 89.94 415 LYS A CA 1
ATOM 3433 C C . LYS A 1 415 ? -18.309 -8.770 17.582 1.00 89.94 415 LYS A C 1
ATOM 3435 O O . LYS A 1 415 ? -19.221 -9.451 18.048 1.00 89.94 415 LYS A O 1
ATOM 3440 N N . ILE A 1 416 ? -18.422 -7.464 17.373 1.00 91.75 416 ILE A N 1
ATOM 3441 C CA . ILE A 1 416 ? -19.646 -6.689 17.591 1.00 91.75 416 ILE A CA 1
ATOM 3442 C C . ILE A 1 416 ? -20.007 -6.022 16.270 1.00 91.75 416 ILE A C 1
ATOM 3444 O O . ILE A 1 416 ? -19.178 -5.334 15.680 1.00 91.75 416 ILE A O 1
ATOM 3448 N N . VAL A 1 417 ? -21.230 -6.221 15.792 1.00 94.81 417 VAL A N 1
ATOM 3449 C CA . VAL A 1 417 ? -21.704 -5.653 14.522 1.00 94.81 417 VAL A CA 1
ATOM 3450 C C . VAL A 1 417 ? -23.047 -4.982 14.745 1.00 94.81 417 VAL A C 1
ATOM 3452 O O . VAL A 1 417 ? -23.925 -5.559 15.391 1.00 94.81 417 VAL A O 1
ATOM 3455 N N . LYS A 1 418 ? -23.214 -3.772 14.212 1.00 94.06 418 LYS A N 1
ATOM 3456 C CA . LYS A 1 418 ? -24.493 -3.065 14.230 1.00 94.06 418 LYS A CA 1
ATOM 3457 C C . LYS A 1 418 ? -25.413 -3.622 13.141 1.00 94.06 418 LYS A C 1
ATOM 3459 O O . LYS A 1 418 ? -25.002 -3.755 11.991 1.00 94.06 418 LYS A O 1
ATOM 3464 N N . MET A 1 419 ? -26.641 -3.966 13.512 1.00 92.38 419 MET A N 1
ATOM 3465 C CA . MET A 1 419 ? -27.651 -4.566 12.638 1.00 92.38 419 MET A CA 1
ATOM 3466 C C . MET A 1 419 ? -28.935 -3.728 12.660 1.00 92.38 419 MET A C 1
ATOM 3468 O O . MET A 1 419 ? -29.210 -3.062 13.659 1.00 92.38 419 MET A O 1
ATOM 3472 N N . PHE A 1 420 ? -29.705 -3.793 11.571 1.00 83.31 420 PHE A N 1
ATOM 3473 C CA . PHE A 1 420 ? -30.998 -3.121 11.394 1.00 83.31 420 PHE A CA 1
ATOM 3474 C C . PHE A 1 420 ? -32.166 -4.098 11.486 1.00 83.31 420 PHE A C 1
ATOM 3476 O O . PHE A 1 420 ? -31.981 -5.269 11.068 1.00 83.31 420 PHE A O 1
#

Secondary structure (DSSP, 8-state):
--STTTHHHHHHH-STTTTHHHHHHHHTT-----TT----------S---SSHHHHHHHHHHHHHTT--HHHHHHHHHHHH-TTSS-HHHHHHHHHHHHTT---TT--GGGSPPPPPGGGS-HHHHHHHHHTS-HHHHHHHHHH-HHHHHHHHTS--EEEEEEEEE-SSEEEEEETTEEEEEEEETTEEEEEEE-TTS-EEEEEESS-HHHHHHHHHHHHTTSTT-EEEEEEEEESS--TTHHHHHTS-B--SEEEEE-SSHHHHHHHHHTB-GGG-SEEEEE------HHHHHHHHTSHHHHH-SEEEEEEEE-HHHHGGGTT-SEEEEEE--S-TT-HHHHHHHHHT-TT--EEEEEE-SS-HHHHHHHHHHHHT----SS---EEEEEEEPTTSS-EEEEEEE--TT-EEEEEEEE-

InterPro domains:
  IPR002900 Domain of unknown function DUF38/FTH, Caenorhabditis species [PF01827] (249-370)
  IPR040161 F-box A protein FB224 [PTHR23015] (107-408)
  IPR041426 Mos1 transposase, HTH domain [PF17906] (54-102)

Mean predicted aligned error: 12.82 Å

pLDDT: mean 80.27, std 17.17, range [30.17, 98.19]

Foldseek 3Di:
DAPLLLVLLQVLCVPVPNPPPVVVVVPVPDDDDDDDDDQDDQDDDPDQQDLDLLSLLNQLLSCLSVVPPQVRSLVVVCVRPNCPSDDSVRSVVSNVCSNVVNPDSPDDCPPPPDDDDPVNDDLVVLLVVLQPDALSVLSNLLPPDDSSVVSNLVDANEFAEWEWEDEPFKIWIDRRPWIWMWGADPQAIWIWTQDPVRDIDIDTDSHHSVVSVCSNQQSNLVSPNYEYAEYEYEYDYDDPCVVVVLCRQDAYQEYEYHYADLVVVVSNLVSYDLQNHQYYHYDDDADPDPVSVVVVLPDSNNQSYQEYEYAYEDELVSLLSCLNHQEYEYEYD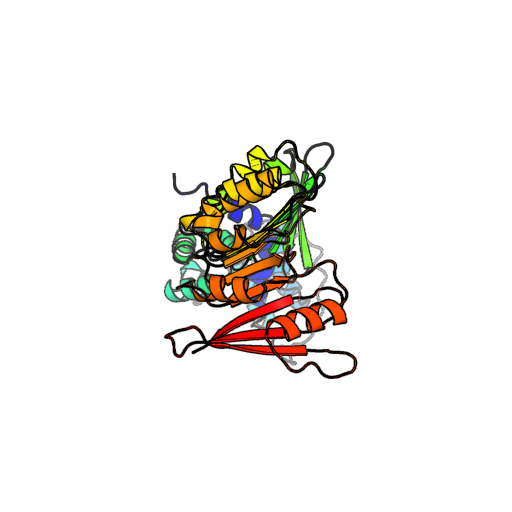PPDLPPPVVVQLSQLPRPNHFKYKYKYQDDDPQVVVVSVCVNLVHDDDDDDDAKDWDWADRPPDPKIWTWIWGDDPNMTIIMIGIDD

Solvent-accessible surface area (backbone atoms only — not comparable to full-atom values): 23956 Å² total; per-residue (Å²): 141,84,62,75,24,53,51,22,48,22,59,69,43,67,47,89,70,63,61,57,64,67,53,50,68,68,59,71,81,72,87,78,85,78,95,80,78,80,91,71,81,81,76,84,83,88,68,85,77,53,86,49,70,66,49,50,50,53,50,41,45,52,35,45,75,67,69,47,56,68,71,60,46,49,57,53,47,32,74,75,66,41,73,82,65,59,53,67,71,62,50,49,49,54,35,52,38,42,63,76,64,54,80,67,87,82,66,76,63,86,82,52,81,78,84,81,54,85,81,75,51,56,68,70,60,52,40,54,55,50,66,74,44,54,58,66,62,38,28,42,49,39,71,71,44,72,68,51,20,56,50,40,66,71,49,78,44,62,36,71,32,39,36,37,42,37,43,84,57,36,42,34,39,26,59,56,92,39,42,36,37,26,32,59,44,98,76,13,18,43,38,37,45,44,48,96,79,84,49,70,47,78,45,80,40,74,51,47,34,64,65,51,50,47,57,38,51,51,16,54,60,55,37,82,76,56,40,30,52,28,36,37,43,34,34,81,45,92,56,94,61,47,66,73,58,48,69,42,63,46,71,34,34,22,42,37,42,39,44,80,47,67,70,57,47,54,52,56,54,69,23,40,52,28,94,54,24,41,31,43,32,43,50,59,54,93,75,89,54,68,70,62,53,51,57,55,63,70,31,63,45,59,68,57,20,35,31,44,34,37,61,43,75,47,52,80,73,59,52,68,78,47,45,73,25,28,30,39,31,33,27,38,55,72,80,58,90,82,44,69,59,56,54,53,54,54,56,66,69,23,86,56,46,46,37,37,35,44,26,48,89,80,77,56,72,60,58,51,54,48,48,52,32,56,68,70,67,48,88,75,74,90,72,91,72,56,67,51,78,48,77,46,73,36,85,99,49,88,33,30,38,42,37,42,36,53,72,67,76,99,54,42,48,38,36,38,34,59,45,118

Sequence (420 aa):
MKDASWEGLSSMVVSHSLILPVYRRLILLQFYIPPWLPKRLAKKMSAPINTNDHDLKTYIMNEVAKYTPSYDSYRKLCKLVGYDAIKYPDFEFWYYRFYDGEMDFDYDRSADPVPKTIMDMSVILMYKITGNLDPVERAYLRSMNKLIKDTTDSHAPIFNKIKIYVSNDSLSWHLNEKMFMCSRKENGCLVWFFTTVNSYSVIESDKSMMRKSLGYLRPLFKIPNIQVNHLFLAMTDPTQDLDAFLAIQFHAKSVEISVLNIEQTFRFLSALNPGELESIYLRAIEMNDRDQISRILETEQLKQAKHVKLRMVLDGEDLLKFKHLRSFKFGFIPDVLANFRRVLEIISSFEQFESCELRHFYLDHDFLLRTIGEALGEEIPFGPLKTIKHRYQIPESNEYLKLEIEDEGSCRDIKIVKMF

Nearest PDB structures (foldseek):
  7s03-assembly1_A-2  TM=4.822E-01  e=1.977E-02  Homo sapiens
  4e04-assembly1_A  TM=4.507E-01  e=6.403E-01  Rhodopseudomonas palustris CGA009
  9euy-assembly1_B  TM=3.945E-01  e=7.177E-01  Pseudomonas aeruginosa
  6kwu-assembly1_O  TM=6.132E-01  e=8.817E+00  Borreliella burgdorferi B31
  1p9w-assembly1_A  TM=1.886E-01  e=4.710E+00  Vibrio cholerae

Organism: NCBI:txid1611254

Radius of gyration: 31.62 Å; Cα contacts (8 Å, |Δi|>4): 647; chains: 1; bounding box: 68×52×93 Å